Protein AF-0000000082332177 (afdb_homodimer)

Secondary structure (DSSP, 8-state):
-EEEEEE--S-HHHHHHHHHHH---TT-EEEEEEETT---HHHHHHHHHHHHHHHHHSTT-EEEEEEE-TTSHHHHHHHHHHHHHH--SEEEEEE----HHHHHHHHHHHHH-GGG-SEEEEE-TTT--EEEE-----SSPPPGGGHHHHHHHHHHGGG-BHHHHHHHHT--HHHHHHHHHHHHHTTSEEEEEETTEEEEEE-HHHHHHH-/-EEEEEE--S-HHHHHHHHHHH---TT-EEEEEEETT---HHHHHHHHHHHHHHHHHSTT-EEEEEEE--SSHHHHHHHHHHHHHH--SEEEEEE----HHHHHHHHHHHHH-GGG-SEEEEE-TTT--EEEE-----SSPPPGGGHHHHHHHHHHGGG-BHHHHHHHHT--HHHHHHHHHHHHHTTSEEEEEETTEEEEEE-HHHHHHH-

Nearest PDB structures (foldseek):
  6wxq-assembly1_B  TM=7.360E-01  e=1.906E-12  Saccharolobus solfataricus
  2wte-assembly1_B  TM=7.647E-01  e=2.504E-11  Saccharolobus solfataricus P2
  6wxq-assembly1_A  TM=7.634E-01  e=9.349E-11  Saccharolobus solfataricus
  6w11-assembly1_B  TM=7.644E-01  e=9.926E-11  Saccharolobus solfataricus P2
  6j05-assembly1_A  TM=6.779E-01  e=2.277E-03  Acidithiobacillus ferrooxidans

Radius of gyration: 22.83 Å; Cα contacts (8 Å, |Δi|>4): 833; chains: 2; bounding box: 57×63×54 Å

Organism: NCBI:txid2816475

Foldseek 3Di:
DEEEEEEDDLALCLVVVVCVVVDDEAPYEYEYEAEDPDPDPSRVVSLVVNVVVNCVRYPNYYYYYDYAHLPDLVRRLVSLLVVLVPTDDAYEYEHRDHDVSNSVSNLVSCLAPVVSHDWYWYQDPPPRDIDTDRHANQPDDQPPLLVLLLLLCVVCAQNDWLVSSCVVSVHDSVSSVVSVVRCVVSVQWDWDDDDPTIGIHGDPNSVVVND/DEEEEEEDDLALCLVVVVDVVVDDEAPYEYEYEAEDPDPDPSRVVSLVVNVVVNCVRYPNYYYYYDHAHLPDLVRRLVSLLVVLVPTDDAYEYEHRDHDVSNSVSNLVSCLAPVVSHDWYWYQDPPPRDIDTDRHANQPDDQPPLLVLLLLLCVVCAQNDWLVSSCVVSVHDSVSSVVSVVRCVVSVQWDWDDDDPTIGIHGDPNSVVVND

Sequence (422 aa):
MRTYISTIGYHSTRVMRPILNNGIDADDTVVLLRPLEDEKEQSKDAIQDVRQTVRELGPDTTVVTEAIDHDSFETAVLECVDVIEAANGQVILNFDGGPREVFLPFTVAAISRPNLIDQVFQFRDTDQKVRELSLPNLMDRVPEVADETLQAVGELDEEATLPSIAESTGKARSTVGRHLDKLEEANLVRTQKAKKTREVRLTLGGRLRLQMRTYISTIGYHSTRVMRPILNNGIDADDTVVLLRPLEDEKEQSKDAIQDVRQTVRELGPDTTVVTEAIDHDSFETAVLECVDVIEAANGQVILNFDGGPREVFLPFTVAAISRPNLIDQVFQFRDTDQKVRELSLPNLMDRVPEVADETLQAVGELDEEATLPSIAESTGKARSTVGRHLDKLEEANLVRTQKAKKTREVRLTLGGRLRLQ

Solvent-accessible surface area (backbone atoms only — not comparable to full-atom values): 21991 Å² total; per-residue (Å²): 95,39,21,38,42,27,32,44,36,64,50,36,62,42,52,45,49,60,42,65,77,72,55,74,46,62,59,18,35,38,36,37,42,35,59,56,84,69,78,52,63,53,40,52,50,16,51,50,48,42,46,53,53,46,50,72,68,14,66,72,40,42,74,45,78,43,70,33,50,52,89,38,64,64,54,20,20,50,50,38,36,50,52,60,70,69,52,51,72,49,26,33,40,32,50,24,44,34,51,55,63,49,42,52,26,42,52,53,25,45,39,68,42,46,91,68,49,73,46,35,35,33,42,31,67,86,78,68,44,75,42,81,53,83,79,40,40,42,62,65,79,70,59,73,87,33,46,63,56,52,50,42,39,62,73,43,36,93,64,18,24,54,67,53,40,16,65,74,70,71,45,54,57,69,58,47,50,53,36,49,52,53,35,36,73,48,42,24,33,46,73,44,84,47,91,94,40,46,38,42,41,72,29,65,22,27,50,57,66,73,101,95,38,22,40,40,28,30,45,35,63,50,35,64,42,51,44,49,60,40,65,76,72,55,72,47,61,60,18,34,38,36,38,43,34,59,56,86,70,79,52,63,56,41,52,50,15,50,51,48,42,48,51,52,47,50,72,68,14,69,73,40,44,73,45,76,44,70,33,51,54,90,39,65,64,55,21,20,53,51,38,36,50,53,59,70,68,52,51,70,49,25,33,40,33,49,23,46,33,50,53,60,48,42,52,26,42,51,53,25,46,39,69,42,46,90,69,49,74,46,36,34,33,41,32,67,86,76,69,46,76,43,80,56,83,81,40,41,41,63,65,79,70,60,72,87,33,46,64,57,54,51,42,41,63,74,43,36,92,63,19,25,52,69,54,40,16,64,73,70,70,47,54,58,68,57,48,49,53,35,49,52,53,36,36,74,48,43,25,33,46,74,44,84,48,91,95,41,47,36,42,40,72,30,65,21,28,52,56,67,75,100

InterPro domains:
  IPR001845 HTH ArsR-type DNA-binding domain [PF01022] (158-190)
  IPR010163 CRISPR-associated CARF protein Csa3 [TIGR01884] (3-202)
  IPR036388 Winged helix-like DNA-binding domain superfamily [G3DSA:1.10.10.10] (146-211)
  IPR036390 Winged helix DNA-binding domain superfamily [SSF46785] (157-210)
  IPR054588 Csa3, N-terminal [PF22662] (2-113)

pLDDT: mean 93.53, std 5.73, range [71.44, 98.75]

Structure (mmCIF, N/CA/C/O backbone):
data_AF-0000000082332177-model_v1
#
loop_
_entity.id
_entity.type
_entity.pdbx_description
1 polymer 'CRISPR locus-related DNA-binding protein'
#
loop_
_atom_site.group_PDB
_atom_site.id
_atom_site.type_symbol
_atom_site.label_atom_id
_atom_site.label_alt_id
_atom_site.label_comp_id
_atom_site.label_asym_id
_atom_site.label_entity_id
_atom_site.label_seq_id
_atom_site.pdbx_PDB_ins_code
_atom_site.Cartn_x
_atom_site.Cartn_y
_atom_site.Cartn_z
_atom_site.occupancy
_atom_site.B_iso_or_equiv
_atom_site.auth_seq_id
_atom_site.auth_comp_id
_atom_site.auth_asym_id
_atom_site.auth_atom_id
_atom_site.pdbx_PDB_model_num
ATOM 1 N N . MET A 1 1 ? -23.281 5.547 -13.281 1 91.56 1 MET A N 1
ATOM 2 C CA . MET A 1 1 ? -22.125 5 -13.969 1 91.56 1 MET A CA 1
ATOM 3 C C . MET A 1 1 ? -21.031 4.617 -12.969 1 91.56 1 MET A C 1
ATOM 5 O O . MET A 1 1 ? -20.781 5.352 -12.016 1 91.56 1 MET A O 1
ATOM 9 N N . ARG A 1 2 ? -20.578 3.383 -13.156 1 95.88 2 ARG A N 1
ATOM 10 C CA . ARG A 1 2 ? -19.5 2.871 -12.328 1 95.88 2 ARG A CA 1
ATOM 11 C C . ARG A 1 2 ? -18.266 2.547 -13.172 1 95.88 2 ARG A C 1
ATOM 13 O O . ARG A 1 2 ? -18.391 2.23 -14.352 1 95.88 2 ARG A O 1
ATOM 20 N N . THR A 1 3 ? -17.078 2.762 -12.539 1 98 3 THR A N 1
ATOM 21 C CA . THR A 1 3 ? -15.836 2.262 -13.109 1 98 3 THR A CA 1
ATOM 22 C C . THR A 1 3 ? -15.195 1.233 -12.188 1 98 3 THR A C 1
ATOM 24 O O . THR A 1 3 ? -14.797 1.561 -11.062 1 98 3 THR A O 1
ATOM 27 N N . TYR A 1 4 ? -15.195 -0.015 -12.656 1 97.88 4 TYR A N 1
ATOM 28 C CA . TYR A 1 4 ? -14.438 -1.066 -11.984 1 97.88 4 TYR A CA 1
ATOM 29 C C . TYR A 1 4 ? -13 -1.104 -12.477 1 97.88 4 TYR A C 1
ATOM 31 O O . TYR A 1 4 ? -12.75 -1.148 -13.68 1 97.88 4 TYR A O 1
ATOM 39 N N . ILE A 1 5 ? -12.055 -1.048 -11.641 1 98.75 5 ILE A N 1
ATOM 40 C CA . ILE A 1 5 ? -10.648 -1.259 -11.969 1 98.75 5 ILE A CA 1
ATOM 41 C C . ILE A 1 5 ? -10.148 -2.529 -11.281 1 98.75 5 ILE A C 1
ATOM 43 O O . ILE A 1 5 ? -10.141 -2.617 -10.055 1 98.75 5 ILE A O 1
ATOM 47 N N . SER A 1 6 ? -9.727 -3.51 -12.07 1 98.38 6 SER A N 1
ATOM 48 C CA . SER A 1 6 ? -9.43 -4.84 -11.547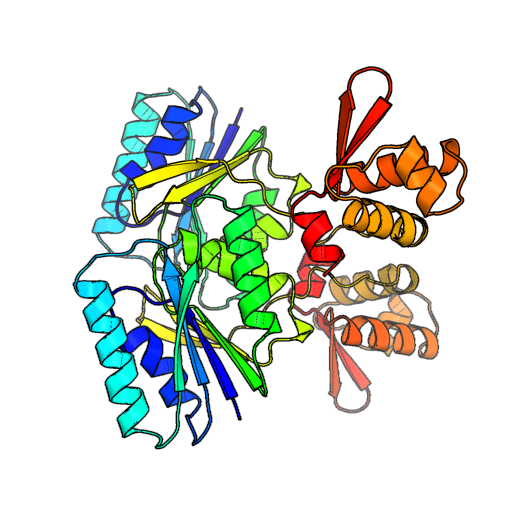 1 98.38 6 SER A CA 1
ATOM 49 C C . SER A 1 6 ? -8.07 -5.336 -12.023 1 98.38 6 SER A C 1
ATOM 51 O O . SER A 1 6 ? -7.711 -5.152 -13.195 1 98.38 6 SER A O 1
ATOM 53 N N . THR A 1 7 ? -7.301 -5.852 -11.086 1 97.69 7 THR A N 1
ATOM 54 C CA . THR A 1 7 ? -6.195 -6.688 -11.539 1 97.69 7 THR A CA 1
ATOM 55 C C . THR A 1 7 ? -6.715 -8.016 -12.086 1 97.69 7 THR A C 1
ATOM 57 O O . THR A 1 7 ? -7.789 -8.477 -11.703 1 97.69 7 THR A O 1
ATOM 60 N N . ILE A 1 8 ? -5.941 -8.602 -13.016 1 96.44 8 ILE A N 1
ATOM 61 C CA . ILE A 1 8 ? -6.418 -9.844 -13.609 1 96.44 8 ILE A CA 1
ATOM 62 C C . ILE A 1 8 ? -5.227 -10.75 -13.93 1 96.44 8 ILE A C 1
ATOM 64 O O . ILE A 1 8 ? -4.18 -10.273 -14.375 1 96.44 8 ILE A O 1
ATOM 68 N N . GLY A 1 9 ? -5.406 -11.984 -13.609 1 94.31 9 GLY A N 1
ATOM 69 C CA . GLY A 1 9 ? -4.48 -13.031 -14 1 94.31 9 GLY A CA 1
ATOM 70 C C . GLY A 1 9 ? -5.07 -13.992 -15.016 1 94.31 9 GLY A C 1
ATOM 71 O O . GLY A 1 9 ? -5.543 -13.57 -16.078 1 94.31 9 GLY A O 1
ATOM 72 N N . TYR A 1 10 ? -5.203 -15.227 -14.633 1 94.81 10 TYR A N 1
ATOM 73 C CA . TYR A 1 10 ? -5.57 -16.266 -15.594 1 94.81 10 TYR A CA 1
ATOM 74 C C . TYR A 1 10 ? -7.02 -16.688 -15.406 1 94.81 10 TYR A C 1
ATOM 76 O O . TYR A 1 10 ? -7.527 -17.531 -16.156 1 94.81 10 TYR A O 1
ATOM 84 N N . HIS A 1 11 ? -7.668 -16.125 -14.461 1 94.5 11 HIS A N 1
ATOM 85 C CA . HIS A 1 11 ? -9.023 -16.578 -14.133 1 94.5 11 HIS A CA 1
ATOM 86 C C . HIS A 1 11 ? -10.008 -15.414 -14.203 1 94.5 11 HIS A C 1
ATOM 88 O O . HIS A 1 11 ? -10.008 -14.539 -13.336 1 94.5 11 HIS A O 1
ATOM 94 N N . SER A 1 12 ? -10.891 -15.531 -15.141 1 96.44 12 SER A N 1
ATOM 95 C CA . SER A 1 12 ? -11.883 -14.477 -15.336 1 96.44 12 SER A CA 1
ATOM 96 C C . SER A 1 12 ? -12.859 -14.422 -14.164 1 96.44 12 SER A C 1
ATOM 98 O O . SER A 1 12 ? -13.406 -13.359 -13.859 1 96.44 12 SER A O 1
ATOM 100 N N . THR A 1 13 ? -13.078 -15.555 -13.508 1 95.56 13 THR A N 1
ATOM 101 C CA . THR A 1 13 ? -14.039 -15.641 -12.406 1 95.56 13 THR A CA 1
ATOM 102 C C . THR A 1 13 ? -13.656 -14.68 -11.281 1 95.56 13 THR A C 1
ATOM 104 O O . THR A 1 13 ? -14.531 -14.117 -10.625 1 95.56 13 THR A O 1
ATOM 107 N N . ARG A 1 14 ? -12.398 -14.477 -11.086 1 96.25 14 ARG A N 1
ATOM 108 C CA . ARG A 1 14 ? -11.922 -13.594 -10.016 1 96.25 14 ARG A CA 1
ATOM 109 C C . ARG A 1 14 ? -12.328 -12.148 -10.281 1 96.25 14 ARG A C 1
ATOM 111 O O . ARG A 1 14 ? -12.602 -11.398 -9.344 1 96.25 14 ARG A O 1
ATOM 118 N N . VAL A 1 15 ? -12.375 -11.781 -11.508 1 96.56 15 VAL A N 1
ATOM 119 C CA . VAL A 1 15 ? -12.766 -10.43 -11.898 1 96.56 15 VAL A CA 1
ATOM 120 C C . VAL A 1 15 ? -14.289 -10.305 -11.867 1 96.56 15 VAL A C 1
ATOM 122 O O . VAL A 1 15 ? -14.828 -9.305 -11.391 1 96.56 15 VAL A O 1
ATOM 125 N N . MET A 1 16 ? -14.977 -11.359 -12.242 1 96.31 16 MET A N 1
ATOM 126 C CA . MET A 1 16 ? -16.422 -11.273 -12.469 1 96.31 16 MET A CA 1
ATOM 127 C C . MET A 1 16 ? -17.188 -11.367 -11.148 1 96.31 16 MET A C 1
ATOM 129 O O . MET A 1 16 ? -18.234 -10.742 -10.992 1 96.31 16 MET A O 1
ATOM 133 N N . ARG A 1 17 ? -16.703 -12.047 -10.242 1 96 17 ARG A N 1
ATOM 134 C CA . ARG A 1 17 ? -17.453 -12.289 -9.016 1 96 17 ARG A CA 1
ATOM 135 C C . ARG A 1 17 ? -17.703 -10.984 -8.266 1 96 17 ARG A C 1
ATOM 137 O O . ARG A 1 17 ? -18.859 -10.672 -7.938 1 96 17 ARG A O 1
ATOM 144 N N . PRO A 1 18 ? -16.672 -10.164 -8.023 1 94.19 18 PRO A N 1
ATOM 145 C CA . PRO A 1 18 ? -16.969 -8.898 -7.355 1 94.19 18 PRO A CA 1
ATOM 146 C C . PRO A 1 18 ? -17.891 -8.008 -8.172 1 94.19 18 PRO A C 1
ATOM 148 O O . PRO A 1 18 ? -18.719 -7.277 -7.605 1 94.19 18 PRO A O 1
ATOM 151 N N . ILE A 1 19 ? -17.781 -8.031 -9.469 1 94.25 19 ILE A N 1
ATOM 152 C CA . ILE A 1 19 ? -18.625 -7.211 -10.344 1 94.25 19 ILE A CA 1
ATOM 153 C C . ILE A 1 19 ? -20.078 -7.676 -10.25 1 94.25 19 ILE A C 1
ATOM 155 O O . ILE A 1 19 ? -20.984 -6.859 -10.117 1 94.25 19 ILE A O 1
ATOM 159 N N . LEU A 1 20 ? -20.281 -8.969 -10.266 1 93.56 20 LEU A N 1
ATOM 160 C CA . LEU A 1 20 ? -21.625 -9.531 -10.195 1 93.56 20 LEU A CA 1
ATOM 161 C C . LEU A 1 20 ? -22.234 -9.305 -8.82 1 93.56 20 LEU A C 1
ATOM 163 O O . LEU A 1 20 ? -23.438 -9.031 -8.711 1 93.56 20 LEU A O 1
ATOM 167 N N . ASN A 1 21 ? -21.438 -9.391 -7.773 1 92.56 21 ASN A N 1
ATOM 168 C CA . ASN A 1 21 ? -21.906 -9.164 -6.41 1 92.56 21 ASN A CA 1
ATOM 169 C C . ASN A 1 21 ? -22.359 -7.723 -6.211 1 92.56 21 ASN A C 1
ATOM 171 O O . ASN A 1 21 ? -23.297 -7.461 -5.457 1 92.56 21 ASN A O 1
ATOM 175 N N . ASN A 1 22 ? -21.656 -6.77 -6.93 1 91.12 22 ASN A N 1
ATOM 176 C CA . ASN A 1 22 ? -21.906 -5.352 -6.711 1 91.12 22 ASN A CA 1
ATOM 177 C C . ASN A 1 22 ? -22.844 -4.777 -7.766 1 91.12 22 ASN A C 1
ATOM 179 O O . ASN A 1 22 ? -23.406 -3.693 -7.582 1 91.12 22 ASN A O 1
ATOM 183 N N . GLY A 1 23 ? -22.969 -5.449 -8.859 1 91 23 GLY A N 1
ATOM 184 C CA . GLY A 1 23 ? -23.859 -5.051 -9.938 1 91 23 GLY A CA 1
ATOM 185 C C . GLY A 1 23 ? -23.141 -4.344 -11.078 1 91 23 GLY A C 1
ATOM 186 O O . GLY A 1 23 ? -22.141 -3.67 -10.859 1 91 23 GLY A O 1
ATOM 187 N N . ILE A 1 24 ? -23.672 -4.531 -12.281 1 91.44 24 ILE A N 1
ATOM 188 C CA . ILE A 1 24 ? -23.125 -3.875 -13.469 1 91.44 24 ILE A CA 1
ATOM 189 C C . ILE A 1 24 ? -24.266 -3.357 -14.344 1 91.44 24 ILE A C 1
ATOM 191 O O . ILE A 1 24 ? -25.281 -4.043 -14.523 1 91.44 24 ILE A O 1
ATOM 195 N N . ASP A 1 25 ? -24.203 -2.145 -14.656 1 88.88 25 ASP A N 1
ATOM 196 C CA . ASP A 1 25 ? -25.234 -1.511 -15.469 1 88.88 25 ASP A CA 1
ATOM 197 C C . ASP A 1 25 ? -24.688 -1.079 -16.828 1 88.88 25 ASP A C 1
ATOM 199 O O . ASP A 1 25 ? -23.469 -1.17 -17.062 1 88.88 25 ASP A O 1
ATOM 203 N N . ALA A 1 26 ? -25.766 -0.558 -17.5 1 86.81 26 ALA A N 1
ATOM 204 C CA . ALA A 1 26 ? -25.375 0.011 -18.781 1 86.81 26 ALA A CA 1
ATOM 205 C C . ALA A 1 26 ? -24.453 1.207 -18.609 1 86.81 26 ALA A C 1
ATOM 207 O O . ALA A 1 26 ? -24.578 1.96 -17.641 1 86.81 26 ALA A O 1
ATOM 208 N N . ASP A 1 27 ? -23.375 1.347 -19.344 1 89.25 27 ASP A N 1
ATOM 209 C CA . ASP A 1 27 ? -22.469 2.494 -19.422 1 89.25 27 ASP A CA 1
ATOM 210 C C . ASP A 1 27 ? -21.328 2.357 -18.422 1 89.25 27 ASP A C 1
ATOM 212 O O . ASP A 1 27 ? -20.453 3.227 -18.359 1 89.25 27 ASP A O 1
ATOM 216 N N . ASP A 1 28 ? -21.453 1.274 -17.516 1 94.81 28 ASP A N 1
ATOM 217 C CA . ASP A 1 28 ? -20.312 1.038 -16.625 1 94.81 28 ASP A CA 1
ATOM 218 C C . ASP A 1 28 ? -19.062 0.69 -17.438 1 94.81 28 ASP A C 1
ATOM 220 O O . ASP A 1 28 ? -19.141 0.281 -18.594 1 94.81 28 ASP A O 1
ATOM 224 N N . THR A 1 29 ? -17.969 0.951 -16.859 1 96.81 29 THR A N 1
ATOM 225 C CA . THR A 1 29 ? -16.672 0.638 -17.469 1 96.81 29 THR A CA 1
ATOM 226 C C . THR A 1 29 ? -15.883 -0.318 -16.578 1 96.81 29 THR A C 1
ATOM 228 O O . THR A 1 29 ? -15.844 -0.156 -15.359 1 96.81 29 THR A O 1
ATOM 231 N N . VAL A 1 30 ? -15.352 -1.341 -17.219 1 97.12 30 VAL A N 1
ATOM 232 C CA . VAL A 1 30 ? -14.43 -2.252 -16.547 1 97.12 30 VAL A CA 1
ATOM 233 C C . VAL A 1 30 ? -13.023 -2.064 -17.125 1 97.12 30 VAL A C 1
ATOM 235 O O . VAL A 1 30 ? -12.797 -2.24 -18.312 1 97.12 30 VAL A O 1
ATOM 238 N N . VAL A 1 31 ? -12.117 -1.669 -16.234 1 98.44 31 VAL A N 1
ATOM 239 C CA . VAL A 1 31 ? -10.711 -1.501 -16.609 1 98.44 31 VAL A CA 1
ATOM 240 C C . VAL A 1 31 ? -9.891 -2.658 -16.047 1 98.44 31 VAL A C 1
ATOM 242 O O . VAL A 1 31 ? -9.844 -2.863 -14.836 1 98.44 31 VAL A O 1
ATOM 245 N N . LEU A 1 32 ? -9.273 -3.416 -16.938 1 98.12 32 LEU A N 1
ATOM 246 C CA . LEU A 1 32 ? -8.43 -4.543 -16.547 1 98.12 32 LEU A CA 1
ATOM 247 C C . LEU A 1 32 ? -6.957 -4.164 -16.609 1 98.12 32 LEU A C 1
ATOM 249 O O . LEU A 1 32 ? -6.461 -3.773 -17.672 1 98.12 32 LEU A O 1
ATOM 253 N N . LEU A 1 33 ? -6.277 -4.293 -15.445 1 98.19 33 LEU A N 1
ATOM 254 C CA . LEU A 1 33 ? -4.852 -3.992 -15.383 1 98.19 33 LEU A CA 1
ATOM 255 C C . LEU A 1 33 ? -4.023 -5.23 -15.711 1 98.19 33 LEU A C 1
ATOM 257 O O . LEU A 1 33 ? -4.148 -6.258 -15.039 1 98.19 33 LEU A O 1
ATOM 261 N N . ARG A 1 34 ? -3.137 -5.062 -16.672 1 94.31 34 ARG A N 1
ATOM 262 C CA . ARG A 1 34 ? -2.273 -6.16 -17.094 1 94.31 34 ARG A CA 1
ATOM 263 C C . ARG A 1 34 ? -0.817 -5.715 -17.172 1 94.31 34 ARG A C 1
ATOM 265 O O . ARG A 1 34 ? -0.533 -4.523 -17.312 1 94.31 34 ARG A O 1
ATOM 272 N N . PRO A 1 35 ? 0.11 -6.742 -16.891 1 93.38 35 PRO A N 1
ATOM 273 C CA . PRO A 1 35 ? 1.504 -6.359 -17.125 1 93.38 35 PRO A CA 1
ATOM 274 C C . PRO A 1 35 ? 1.79 -6.043 -18.594 1 93.38 35 PRO A C 1
ATOM 276 O O . PRO A 1 35 ? 1.108 -6.559 -19.484 1 93.38 35 PRO A O 1
ATOM 279 N N . LEU A 1 36 ? 2.891 -5.273 -18.625 1 88 36 LEU A N 1
ATOM 280 C CA . LEU A 1 36 ? 3.35 -4.984 -19.984 1 88 36 LEU A CA 1
ATOM 281 C C . LEU A 1 36 ? 3.906 -6.238 -20.641 1 88 36 LEU A C 1
ATOM 283 O O . LEU A 1 36 ? 4.629 -7.016 -20.016 1 88 36 LEU A O 1
ATOM 287 N N . GLU A 1 37 ? 3.506 -6.609 -21.766 1 79.19 37 GLU A N 1
ATOM 288 C CA . GLU A 1 37 ? 4.023 -7.684 -22.609 1 79.19 37 GLU A CA 1
ATOM 289 C C . GLU A 1 37 ? 3.561 -9.047 -22.109 1 79.19 37 GLU A C 1
ATOM 291 O O . GLU A 1 37 ? 4.336 -10.008 -22.094 1 79.19 37 GLU A O 1
ATOM 296 N N . ASP A 1 38 ? 2.496 -9.125 -21.578 1 77.19 38 ASP A N 1
ATOM 297 C CA . ASP A 1 38 ? 1.938 -10.43 -21.234 1 77.19 38 ASP A CA 1
ATOM 298 C C . ASP A 1 38 ? 1.384 -11.125 -22.469 1 77.19 38 ASP A C 1
ATOM 300 O O . ASP A 1 38 ? 0.334 -10.742 -23 1 77.19 38 ASP A O 1
ATOM 304 N N . GLU A 1 39 ? 2.053 -12.203 -22.859 1 78.69 39 GLU A N 1
ATOM 305 C CA . GLU A 1 39 ? 1.659 -12.891 -24.078 1 78.69 39 GLU A CA 1
ATOM 306 C C . GLU A 1 39 ? 1.11 -14.281 -23.766 1 78.69 39 GLU A C 1
ATOM 308 O O . GLU A 1 39 ? 0.87 -15.078 -24.688 1 78.69 39 GLU A O 1
ATOM 313 N N . LYS A 1 40 ? 0.916 -14.492 -22.516 1 89.94 40 LYS A N 1
ATOM 314 C CA . LYS A 1 40 ? 0.405 -15.812 -22.188 1 89.94 40 LYS A CA 1
ATOM 315 C C . LYS A 1 40 ? -1.029 -15.992 -22.672 1 89.94 40 LYS A C 1
ATOM 317 O O . LYS A 1 40 ? -1.864 -15.102 -22.5 1 89.94 40 LYS A O 1
ATOM 322 N N . GLU A 1 41 ? -1.251 -17.125 -23.234 1 92.31 41 GLU A N 1
ATOM 323 C CA . GLU A 1 41 ? -2.57 -17.438 -23.781 1 92.31 41 GLU A CA 1
ATOM 324 C C . GLU A 1 41 ? -3.631 -17.438 -22.688 1 92.31 41 GLU A C 1
ATOM 326 O O . GLU A 1 41 ? -4.75 -16.969 -22.891 1 92.31 41 GLU A O 1
ATOM 331 N N . GLN A 1 42 ? -3.254 -17.953 -21.578 1 92.88 42 GLN A N 1
ATOM 332 C CA . GLN A 1 42 ? -4.191 -18.016 -20.469 1 92.88 42 GLN A CA 1
ATOM 333 C C . GLN A 1 42 ? -4.684 -16.625 -20.078 1 92.88 42 GLN A C 1
ATOM 335 O O . GLN A 1 42 ? -5.855 -16.438 -19.734 1 92.88 42 GLN A O 1
ATOM 340 N N . SER A 1 43 ? -3.84 -15.672 -20.109 1 92.69 43 SER A N 1
ATOM 341 C CA . SER A 1 43 ? -4.195 -14.289 -19.781 1 92.69 43 SER A CA 1
ATOM 342 C C . SER A 1 43 ? -5.156 -13.711 -20.797 1 92.69 43 SER A C 1
ATOM 344 O O . SER A 1 43 ? -6.145 -13.062 -20.438 1 92.69 43 SER A O 1
ATOM 346 N N . LYS A 1 44 ? -4.871 -13.992 -22.031 1 94 44 LYS A N 1
ATOM 347 C CA . LYS A 1 44 ? -5.727 -13.5 -23.109 1 94 44 LYS A CA 1
ATOM 348 C C . LYS A 1 44 ? -7.121 -14.117 -23.031 1 94 44 LYS A C 1
ATOM 350 O O . LYS A 1 44 ? -8.125 -13.43 -23.234 1 94 44 LYS A O 1
ATOM 355 N N . ASP A 1 45 ? -7.082 -15.352 -22.75 1 96.75 45 ASP A N 1
ATOM 356 C CA . ASP A 1 45 ? -8.352 -16.062 -22.625 1 96.75 45 ASP A CA 1
ATOM 357 C C . ASP A 1 45 ? -9.195 -15.469 -21.5 1 96.75 45 ASP A C 1
ATOM 359 O O . ASP A 1 45 ? -10.406 -15.289 -21.656 1 96.75 45 ASP A O 1
ATOM 363 N N . ALA A 1 46 ? -8.555 -15.203 -20.406 1 96.56 46 ALA A N 1
ATOM 364 C CA . ALA A 1 46 ? -9.266 -14.641 -19.25 1 96.56 46 ALA A CA 1
ATOM 365 C C . ALA A 1 46 ? -9.875 -13.289 -19.594 1 96.56 46 ALA A C 1
ATOM 367 O O . ALA A 1 46 ? -11.031 -13.008 -19.25 1 96.56 46 ALA A O 1
ATOM 368 N N . ILE A 1 47 ? -9.156 -12.469 -20.312 1 96.5 47 ILE A N 1
ATOM 369 C CA . ILE A 1 47 ? -9.633 -11.148 -20.703 1 96.5 47 ILE A CA 1
ATOM 370 C C . ILE A 1 47 ? -10.82 -11.281 -21.641 1 96.5 47 ILE A C 1
ATOM 372 O O . ILE A 1 47 ? -11.82 -10.578 -21.5 1 96.5 47 ILE A O 1
ATOM 376 N N . GLN A 1 48 ? -10.656 -12.18 -22.562 1 96.81 48 GLN A N 1
ATOM 377 C CA . GLN A 1 48 ? -11.727 -12.406 -23.531 1 96.81 48 GLN A CA 1
ATOM 378 C C . GLN A 1 48 ? -12.992 -12.898 -22.828 1 96.81 48 GLN A C 1
ATOM 380 O O . GLN A 1 48 ? -14.102 -12.484 -23.172 1 96.81 48 GLN A O 1
ATOM 385 N N . ASP A 1 49 ? -12.758 -13.727 -21.891 1 97.38 49 ASP A N 1
ATOM 386 C CA . ASP A 1 49 ? -13.891 -14.234 -21.109 1 97.38 49 ASP A CA 1
ATOM 387 C C . ASP A 1 49 ? -14.602 -13.102 -20.375 1 97.38 49 ASP A C 1
ATOM 389 O O . ASP A 1 49 ? -15.828 -13.047 -20.344 1 97.38 49 ASP A O 1
ATOM 393 N N . VAL A 1 50 ? -13.859 -12.188 -19.766 1 97.06 50 VAL A N 1
ATOM 394 C CA . VAL A 1 50 ? -14.445 -11.039 -19.062 1 97.06 50 VAL A CA 1
ATOM 395 C C . VAL A 1 50 ? -15.219 -10.18 -20.062 1 97.06 50 VAL A C 1
ATOM 397 O O . VAL A 1 50 ? -16.359 -9.805 -19.797 1 97.06 50 VAL A O 1
ATOM 400 N N . ARG A 1 51 ? -14.594 -9.906 -21.188 1 95.88 51 ARG A N 1
ATOM 401 C CA . ARG A 1 51 ? -15.227 -9.07 -22.219 1 95.88 51 ARG A CA 1
ATOM 402 C C . ARG A 1 51 ? -16.562 -9.664 -22.656 1 95.88 51 ARG A C 1
ATOM 404 O O . ARG A 1 51 ? -17.562 -8.953 -22.734 1 95.88 51 ARG A O 1
ATOM 411 N N . GLN A 1 52 ? -16.547 -10.922 -22.906 1 95 52 GLN A N 1
ATOM 412 C CA . GLN A 1 52 ? -17.75 -11.602 -23.375 1 95 52 GLN A CA 1
ATOM 413 C C . GLN A 1 52 ? -18.844 -11.586 -22.312 1 95 52 GLN A C 1
ATOM 415 O O . GLN A 1 52 ? -20 -11.289 -22.609 1 95 52 GLN A O 1
ATOM 420 N N . THR A 1 53 ? -18.469 -11.914 -21.094 1 94.75 53 THR A N 1
ATOM 421 C CA . THR A 1 53 ? -19.438 -11.984 -20 1 94.75 53 THR A CA 1
ATOM 422 C C . THR A 1 53 ? -20.047 -10.609 -19.734 1 94.75 53 THR A C 1
ATOM 424 O O . THR A 1 53 ? -21.25 -10.477 -19.562 1 94.75 53 THR A O 1
ATOM 427 N N . VAL A 1 54 ? -19.203 -9.547 -19.719 1 93.44 54 VAL A N 1
ATOM 428 C CA . VAL A 1 54 ? -19.656 -8.188 -19.438 1 93.44 54 VAL A CA 1
ATOM 429 C C . VAL A 1 54 ? -20.594 -7.723 -20.547 1 93.44 54 VAL A C 1
ATOM 431 O O . VAL A 1 54 ? -21.609 -7.078 -20.281 1 93.44 54 VAL A O 1
ATOM 434 N N . ARG A 1 55 ? -20.312 -8.078 -21.734 1 86.69 55 ARG A N 1
ATOM 435 C CA . ARG A 1 55 ? -21.156 -7.707 -22.875 1 86.69 55 ARG A CA 1
ATOM 436 C C . ARG A 1 55 ? -22.531 -8.359 -22.766 1 86.69 55 ARG A C 1
ATOM 438 O O . ARG A 1 55 ? -23.531 -7.754 -23.141 1 86.69 55 ARG A O 1
ATOM 445 N N . GLU A 1 56 ? -22.547 -9.516 -22.266 1 88.62 56 GLU A N 1
ATOM 446 C CA . GLU A 1 56 ? -23.812 -10.25 -22.125 1 88.62 56 GLU A CA 1
ATOM 447 C C . GLU A 1 56 ? -24.656 -9.672 -21 1 88.62 56 GLU A C 1
ATOM 449 O O . GLU A 1 56 ? -25.891 -9.727 -21.047 1 88.62 56 GLU A O 1
ATOM 454 N N . LEU A 1 57 ? -24.047 -9.172 -19.969 1 86 57 LEU A N 1
ATOM 455 C CA . LEU A 1 57 ? -24.75 -8.695 -18.797 1 86 57 LEU A CA 1
ATOM 456 C C . LEU A 1 57 ? -25.25 -7.273 -19 1 86 57 LEU A C 1
ATOM 458 O O . LEU A 1 57 ? -26.266 -6.871 -18.406 1 86 57 LEU A O 1
ATOM 462 N N . GLY A 1 58 ? -24.578 -6.449 -19.531 1 74.94 58 GLY A N 1
ATOM 463 C CA . GLY A 1 58 ? -24.984 -5.07 -19.719 1 74.94 58 GLY A CA 1
ATOM 464 C C . GLY A 1 58 ? -24.641 -4.535 -21.109 1 74.94 58 GLY A C 1
ATOM 465 O O . GLY A 1 58 ? -23.469 -4.34 -21.422 1 74.94 58 GLY A O 1
ATOM 466 N N . PRO A 1 59 ? -25.75 -4.34 -21.922 1 75.5 59 PRO A N 1
ATOM 467 C CA . PRO A 1 59 ? -25.469 -3.729 -23.219 1 75.5 59 PRO A CA 1
ATOM 468 C C . PRO A 1 59 ? -24.797 -2.357 -23.094 1 75.5 59 PRO A C 1
ATOM 470 O O . PRO A 1 59 ? -25 -1.665 -22.094 1 75.5 59 PRO A O 1
ATOM 473 N N . ASP A 1 60 ? -23.703 -1.978 -23.75 1 87.25 60 ASP A N 1
ATOM 474 C CA . ASP A 1 60 ? -23.031 -0.69 -23.828 1 87.25 60 ASP A CA 1
ATOM 475 C C . ASP A 1 60 ? -21.969 -0.553 -22.734 1 87.25 60 ASP A C 1
ATOM 477 O O . ASP A 1 60 ? -21.531 0.557 -22.422 1 87.25 60 ASP A O 1
ATOM 481 N N . THR A 1 61 ? -21.812 -1.675 -21.969 1 91.19 61 THR A N 1
ATOM 482 C CA . THR A 1 61 ? -20.672 -1.688 -21.047 1 91.19 61 THR A CA 1
ATOM 483 C C . THR A 1 61 ? -19.359 -1.691 -21.828 1 91.19 61 THR A C 1
ATOM 485 O O . THR A 1 61 ? -19.297 -2.158 -22.969 1 91.19 61 THR A O 1
ATOM 488 N N . THR A 1 62 ? -18.406 -1.051 -21.25 1 94.25 62 THR A N 1
ATOM 489 C CA . THR A 1 62 ? -17.094 -0.992 -21.891 1 94.25 62 THR A CA 1
ATOM 490 C C . THR A 1 62 ? -16.062 -1.755 -21.078 1 94.25 62 THR A C 1
ATOM 492 O O . THR A 1 62 ? -16.047 -1.667 -19.844 1 94.25 62 THR A O 1
ATOM 495 N N . VAL A 1 63 ? -15.305 -2.59 -21.766 1 96.5 63 VAL A N 1
ATOM 496 C CA . VAL A 1 63 ? -14.156 -3.242 -21.156 1 96.5 63 VAL A CA 1
ATOM 497 C C . VAL A 1 63 ? -12.867 -2.75 -21.797 1 96.5 63 VAL A C 1
ATOM 499 O O . VAL A 1 63 ? -12.695 -2.855 -23.016 1 96.5 63 VAL A O 1
ATOM 502 N N . VAL A 1 64 ? -12.031 -2.207 -20.984 1 97 64 VAL A N 1
ATOM 503 C CA . VAL A 1 64 ? -10.75 -1.71 -21.484 1 97 64 VAL A CA 1
ATOM 504 C C . VAL A 1 64 ? -9.609 -2.414 -20.75 1 97 64 VAL A C 1
ATOM 506 O O . VAL A 1 64 ? -9.75 -2.789 -19.578 1 97 64 VAL A O 1
ATOM 509 N N . THR A 1 65 ? -8.555 -2.604 -21.484 1 96.81 65 THR A N 1
ATOM 510 C CA . THR A 1 65 ? -7.344 -3.137 -20.859 1 96.81 65 THR A CA 1
ATOM 511 C C . THR A 1 65 ? -6.266 -2.061 -20.766 1 96.81 65 THR A C 1
ATOM 513 O O . THR A 1 65 ? -6.113 -1.241 -21.672 1 96.81 65 THR A O 1
ATOM 516 N N . GLU A 1 66 ? -5.637 -1.994 -19.656 1 97.44 66 GLU A N 1
ATOM 517 C CA . GLU A 1 66 ? -4.5 -1.106 -19.438 1 97.44 66 GLU A CA 1
ATOM 518 C C . GLU A 1 66 ? -3.225 -1.9 -19.172 1 97.44 66 GLU A C 1
ATOM 520 O O . GLU A 1 66 ? -3.154 -2.668 -18.203 1 97.44 66 GLU A O 1
ATOM 525 N N . ALA A 1 67 ? -2.285 -1.723 -20.078 1 95.81 67 ALA A N 1
ATOM 526 C CA . ALA A 1 67 ? -0.981 -2.352 -19.891 1 95.81 67 ALA A CA 1
ATOM 527 C C . ALA A 1 67 ? -0.092 -1.508 -18.969 1 95.81 67 ALA A C 1
ATOM 529 O O . ALA A 1 67 ? 0.207 -0.353 -19.297 1 95.81 67 ALA A O 1
ATOM 530 N N . ILE A 1 68 ? 0.299 -2.098 -17.875 1 96.75 68 ILE A N 1
ATOM 531 C CA . ILE A 1 68 ? 1.113 -1.399 -16.891 1 96.75 68 ILE A CA 1
ATOM 532 C C . ILE A 1 68 ? 2.59 -1.708 -17.125 1 96.75 68 ILE A C 1
ATOM 534 O O . ILE A 1 68 ? 2.984 -2.875 -17.188 1 96.75 68 ILE A O 1
ATOM 538 N N . ASP A 1 69 ? 3.387 -0.697 -17.297 1 93.88 69 ASP A N 1
ATOM 539 C CA . ASP A 1 69 ? 4.832 -0.861 -17.406 1 93.88 69 ASP A CA 1
ATOM 540 C C . ASP A 1 69 ? 5.457 -1.161 -16.047 1 93.88 69 ASP A C 1
ATOM 542 O O . ASP A 1 69 ? 5.688 -0.249 -15.25 1 93.88 69 ASP A O 1
ATOM 546 N N . HIS A 1 70 ? 5.797 -2.424 -15.875 1 84.5 70 HIS A N 1
ATOM 547 C CA . HIS A 1 70 ? 6.25 -2.863 -14.555 1 84.5 70 HIS A CA 1
ATOM 548 C C . HIS A 1 70 ? 7.766 -3 -14.516 1 84.5 70 HIS A C 1
ATOM 550 O O . HIS A 1 70 ? 8.312 -3.611 -13.594 1 84.5 70 HIS A O 1
ATOM 556 N N . ASP A 1 71 ? 8.422 -2.486 -15.516 1 87.81 71 ASP A N 1
ATOM 557 C CA . ASP A 1 71 ? 9.883 -2.533 -15.469 1 87.81 71 ASP A CA 1
ATOM 558 C C . ASP A 1 71 ? 10.422 -1.643 -14.352 1 87.81 71 ASP A C 1
ATOM 560 O O . ASP A 1 71 ? 11.445 -1.96 -13.742 1 87.81 71 ASP A O 1
ATOM 564 N N . SER A 1 72 ? 9.703 -0.569 -14.164 1 92.56 72 SER A N 1
ATOM 565 C CA . SER A 1 72 ? 9.969 0.306 -13.023 1 92.56 72 SER A CA 1
ATOM 566 C C . SER A 1 72 ? 8.789 0.338 -12.07 1 92.56 72 SER A C 1
ATOM 568 O O . SER A 1 72 ? 7.648 0.57 -12.484 1 92.56 72 SER A O 1
ATOM 570 N N . PHE A 1 73 ? 9.164 0.066 -10.844 1 96.56 73 PHE A N 1
ATOM 571 C CA . PHE A 1 73 ? 8.133 0.128 -9.812 1 96.56 73 PHE A CA 1
ATOM 572 C C . PHE A 1 73 ? 7.477 1.504 -9.789 1 96.56 73 PHE A C 1
ATOM 574 O O . PHE A 1 73 ? 6.25 1.611 -9.727 1 96.56 73 PHE A O 1
ATOM 581 N N . GLU A 1 74 ? 8.258 2.537 -9.867 1 96.25 74 GLU A N 1
ATOM 582 C CA . GLU A 1 74 ? 7.75 3.906 -9.844 1 96.25 74 GLU A CA 1
ATOM 583 C C . GLU A 1 74 ? 6.809 4.164 -11.023 1 96.25 74 GLU A C 1
ATOM 585 O O . GLU A 1 74 ? 5.719 4.711 -10.836 1 96.25 74 GLU A O 1
ATOM 590 N N . THR A 1 75 ? 7.258 3.723 -12.18 1 96.5 75 THR A N 1
ATOM 591 C CA . THR A 1 75 ? 6.434 3.908 -13.375 1 96.5 75 THR A CA 1
ATOM 592 C C . THR A 1 75 ? 5.113 3.15 -13.234 1 96.5 75 THR A C 1
ATOM 594 O O . THR A 1 75 ? 4.051 3.68 -13.57 1 96.5 75 THR A O 1
ATOM 597 N N . ALA A 1 76 ? 5.188 1.986 -12.758 1 97.56 76 ALA A N 1
ATOM 598 C CA . ALA A 1 76 ? 3.992 1.168 -12.586 1 97.56 76 ALA A CA 1
ATOM 599 C C . ALA A 1 76 ? 3.002 1.835 -11.633 1 97.56 76 ALA A C 1
ATOM 601 O O . ALA A 1 76 ? 1.8 1.876 -11.906 1 97.56 76 ALA A O 1
ATOM 602 N N . VAL A 1 77 ? 3.475 2.389 -10.508 1 98.12 77 VAL A N 1
ATOM 603 C CA . VAL A 1 77 ? 2.611 3.059 -9.539 1 98.12 77 VAL A CA 1
ATOM 604 C C . VAL A 1 77 ? 1.932 4.258 -10.195 1 98.12 77 VAL A C 1
ATOM 606 O O . VAL A 1 77 ? 0.715 4.426 -10.086 1 98.12 77 VAL A O 1
ATOM 609 N N . LEU A 1 78 ? 2.701 5.016 -10.875 1 97.19 78 LEU A N 1
ATOM 610 C CA . LEU A 1 78 ? 2.172 6.242 -11.461 1 97.19 78 LEU A CA 1
ATOM 611 C C . LEU A 1 78 ? 1.158 5.93 -12.555 1 97.19 78 LEU A C 1
ATOM 613 O O . LEU A 1 78 ? 0.165 6.645 -12.711 1 97.19 78 LEU A O 1
ATOM 617 N N . GLU A 1 79 ? 1.416 4.902 -13.328 1 97.94 79 GLU A N 1
ATOM 618 C CA . GLU A 1 79 ? 0.438 4.492 -14.328 1 97.94 79 GLU A CA 1
ATOM 619 C C . GLU A 1 79 ? -0.865 4.043 -13.68 1 97.94 79 GLU A C 1
ATOM 621 O O . GLU A 1 79 ? -1.951 4.336 -14.18 1 97.94 79 GLU A O 1
ATOM 626 N N . CYS A 1 80 ? -0.794 3.336 -12.609 1 98.44 80 CYS A N 1
ATOM 627 C CA . CYS A 1 80 ? -1.99 2.939 -11.875 1 98.44 80 CYS A CA 1
ATOM 628 C C . CYS A 1 80 ? -2.725 4.16 -11.328 1 98.44 80 CYS A C 1
ATOM 630 O O . CYS A 1 80 ? -3.955 4.203 -11.336 1 98.44 80 CYS A O 1
ATOM 632 N N . VAL A 1 81 ? -1.97 5.109 -10.82 1 97.81 81 VAL A N 1
ATOM 633 C CA . VAL A 1 81 ? -2.562 6.359 -10.352 1 97.81 81 VAL A CA 1
ATOM 634 C C . VAL A 1 81 ? -3.34 7.02 -11.484 1 97.81 81 VAL A C 1
ATOM 636 O O . VAL A 1 81 ? -4.473 7.469 -11.297 1 97.81 81 VAL A O 1
ATOM 639 N N . ASP A 1 82 ? -2.713 7.039 -12.68 1 97.88 82 ASP A N 1
ATOM 640 C CA . ASP A 1 82 ? -3.357 7.641 -13.844 1 97.88 82 ASP A CA 1
ATOM 641 C C . ASP A 1 82 ? -4.688 6.957 -14.148 1 97.88 82 ASP A C 1
ATOM 643 O O . ASP A 1 82 ? -5.672 7.621 -14.477 1 97.88 82 ASP A O 1
ATOM 647 N N . VAL A 1 83 ? -4.699 5.691 -14.047 1 98.56 83 VAL A N 1
ATOM 648 C CA . VAL A 1 83 ? -5.91 4.926 -14.32 1 98.56 83 VAL A CA 1
ATOM 649 C C . VAL A 1 83 ? -6.996 5.297 -13.312 1 98.56 83 VAL A C 1
ATOM 651 O O . VAL A 1 83 ? -8.148 5.531 -13.695 1 98.56 83 VAL A O 1
ATOM 654 N N . ILE A 1 84 ? -6.66 5.359 -12.031 1 98.44 84 ILE A N 1
ATOM 655 C CA . ILE A 1 84 ? -7.613 5.688 -10.977 1 98.44 84 ILE A CA 1
ATOM 656 C C . ILE A 1 84 ? -8.148 7.105 -11.188 1 98.44 84 ILE A C 1
ATOM 658 O O . ILE A 1 84 ? -9.352 7.34 -11.094 1 98.44 84 ILE A O 1
ATOM 662 N N . GLU A 1 85 ? -7.285 8.016 -11.523 1 97.75 85 GLU A N 1
ATOM 663 C CA . GLU A 1 85 ? -7.66 9.414 -11.672 1 97.75 85 GLU A CA 1
ATOM 664 C C . GLU A 1 85 ? -8.531 9.625 -12.906 1 97.75 85 GLU A C 1
ATOM 666 O O . GLU A 1 85 ? -9.352 10.539 -12.945 1 97.75 85 GLU A O 1
ATOM 671 N N . ALA A 1 86 ? -8.344 8.797 -13.898 1 97.88 86 ALA A N 1
ATOM 672 C CA . ALA A 1 86 ? -9.086 8.922 -15.148 1 97.88 86 ALA A CA 1
ATOM 673 C C . ALA A 1 86 ? -10.477 8.297 -15.023 1 97.88 86 ALA A C 1
ATOM 675 O O . ALA A 1 86 ? -11.336 8.508 -15.875 1 97.88 86 ALA A O 1
ATOM 676 N N . ALA A 1 87 ? -10.672 7.504 -13.992 1 97.94 87 ALA A N 1
ATOM 677 C CA . ALA A 1 87 ? -11.938 6.781 -13.828 1 97.94 87 ALA A CA 1
ATOM 678 C C . ALA A 1 87 ? -13.086 7.742 -13.562 1 97.94 87 ALA A C 1
ATOM 680 O O . ALA A 1 87 ? -12.93 8.727 -12.828 1 97.94 87 ALA A O 1
ATOM 681 N N . ASN A 1 88 ? -14.227 7.461 -14.117 1 95.12 88 ASN A N 1
ATOM 682 C CA . ASN A 1 88 ? -15.414 8.289 -13.953 1 95.12 88 ASN A CA 1
ATOM 683 C C . ASN A 1 88 ? -16.469 7.605 -13.094 1 95.12 88 ASN A C 1
ATOM 685 O O . ASN A 1 88 ? -16.484 6.375 -12.992 1 95.12 88 ASN A O 1
ATOM 689 N N . GLY A 1 89 ? -17.328 8.477 -12.461 1 96.06 89 GLY A N 1
ATOM 690 C CA . GLY A 1 89 ? -18.406 7.926 -11.656 1 96.06 89 GLY A CA 1
ATOM 691 C C . GLY A 1 89 ? -17.938 7.32 -10.352 1 96.06 89 GLY A C 1
ATOM 692 O O . GLY A 1 89 ? -16.984 7.816 -9.742 1 96.06 89 GLY A O 1
ATOM 693 N N . GLN A 1 90 ? -18.703 6.305 -9.914 1 97.12 90 GLN A N 1
ATOM 694 C CA . GLN A 1 90 ? -18.297 5.559 -8.727 1 97.12 90 GLN A CA 1
ATOM 695 C C . GLN A 1 90 ? -17.125 4.641 -9.023 1 97.12 90 GLN A C 1
ATOM 697 O O . GLN A 1 90 ? -17.203 3.762 -9.883 1 97.12 90 GLN A O 1
ATOM 702 N N . VAL A 1 91 ? -16.062 4.852 -8.359 1 98.44 91 VAL A N 1
ATOM 703 C CA . VAL A 1 91 ? -14.844 4.105 -8.625 1 98.44 91 VAL A CA 1
ATOM 704 C C . VAL A 1 91 ? -14.734 2.93 -7.66 1 98.44 91 VAL A C 1
ATOM 706 O O . VAL A 1 91 ? -14.68 3.123 -6.441 1 98.44 91 VAL A O 1
ATOM 709 N N . ILE A 1 92 ? -14.68 1.701 -8.18 1 98.38 92 ILE A N 1
ATOM 710 C CA . ILE A 1 92 ? -14.617 0.458 -7.422 1 98.38 92 ILE A CA 1
ATOM 711 C C . ILE A 1 92 ? -13.352 -0.311 -7.797 1 98.38 92 ILE A C 1
ATOM 713 O O . ILE A 1 92 ? -13.148 -0.647 -8.969 1 98.38 92 ILE A O 1
ATOM 717 N N . LEU A 1 93 ? -12.508 -0.522 -6.844 1 98.62 93 LEU A N 1
ATOM 718 C CA . LEU A 1 93 ? -11.281 -1.276 -7.086 1 98.62 93 LEU A CA 1
ATOM 719 C C . LEU A 1 93 ? -11.461 -2.744 -6.715 1 98.62 93 LEU A C 1
ATOM 721 O O . LEU A 1 93 ? -12.062 -3.061 -5.688 1 98.62 93 LEU A O 1
ATOM 725 N N . ASN A 1 94 ? -10.969 -3.613 -7.574 1 98.12 94 ASN A N 1
ATOM 726 C CA . ASN A 1 94 ? -10.969 -5.051 -7.336 1 98.12 94 ASN A CA 1
ATOM 727 C C . ASN A 1 94 ? -9.555 -5.625 -7.348 1 98.12 94 ASN A C 1
ATOM 729 O O . ASN A 1 94 ? -8.93 -5.707 -8.406 1 98.12 94 ASN A O 1
ATOM 733 N N . PHE A 1 95 ? -9.109 -6.004 -6.223 1 97.56 95 PHE A N 1
ATOM 734 C CA . PHE A 1 95 ? -7.855 -6.738 -6.113 1 97.56 95 PHE A CA 1
ATOM 735 C C . PHE A 1 95 ? -8.078 -8.227 -6.332 1 97.56 95 PHE A C 1
ATOM 737 O O . PHE A 1 95 ? -8.203 -8.992 -5.375 1 97.56 95 PHE A O 1
ATOM 744 N N . ASP A 1 96 ? -8.102 -8.711 -7.586 1 92.81 96 ASP A N 1
ATOM 745 C CA . ASP A 1 96 ? -8.672 -10 -7.969 1 92.81 96 ASP A CA 1
ATOM 746 C C . ASP A 1 96 ? -7.578 -10.984 -8.375 1 92.81 96 ASP A C 1
ATOM 748 O O . ASP A 1 96 ? -7.867 -12.047 -8.938 1 92.81 96 ASP A O 1
ATOM 752 N N . GLY A 1 97 ? -6.387 -10.633 -8.242 1 90.56 97 GLY A N 1
ATOM 753 C CA . GLY A 1 97 ? -5.293 -11.492 -8.672 1 90.56 97 GLY A CA 1
ATOM 754 C C . GLY A 1 97 ? -4.301 -10.789 -9.578 1 90.56 97 GLY A C 1
ATOM 755 O O . GLY A 1 97 ? -3.986 -9.617 -9.375 1 90.56 97 GLY A O 1
ATOM 756 N N . GLY A 1 98 ? -3.766 -11.695 -10.562 1 92.19 98 GLY A N 1
ATOM 757 C CA . GLY A 1 98 ? -2.775 -11.141 -11.469 1 92.19 98 GLY A CA 1
ATOM 758 C C . GLY A 1 98 ? -1.379 -11.102 -10.875 1 92.19 98 GLY A C 1
ATOM 759 O O . GLY A 1 98 ? -1.19 -11.406 -9.695 1 92.19 98 GLY A O 1
ATOM 760 N N . PRO A 1 99 ? -0.492 -10.805 -11.836 1 94.56 99 PRO A N 1
ATOM 761 C CA . PRO A 1 99 ? 0.893 -10.766 -11.359 1 94.56 99 PRO A CA 1
ATOM 762 C C . PRO A 1 99 ? 1.106 -9.719 -10.266 1 94.56 99 PRO A C 1
ATOM 764 O O . PRO A 1 99 ? 0.517 -8.633 -10.312 1 94.56 99 PRO A O 1
ATOM 767 N N . ARG A 1 100 ? 1.963 -10.07 -9.281 1 94.75 100 ARG A N 1
ATOM 768 C CA . ARG A 1 100 ? 2.154 -9.25 -8.094 1 94.75 100 ARG A CA 1
ATOM 769 C C . ARG A 1 100 ? 2.908 -7.969 -8.43 1 94.75 100 ARG A C 1
ATOM 771 O O . ARG A 1 100 ? 2.832 -6.984 -7.688 1 94.75 100 ARG A O 1
ATOM 778 N N . GLU A 1 101 ? 3.639 -7.934 -9.594 1 95 101 GLU A N 1
ATOM 779 C CA . GLU A 1 101 ? 4.332 -6.711 -9.992 1 95 101 GLU A CA 1
ATOM 780 C C . GLU A 1 101 ? 3.361 -5.688 -10.562 1 95 101 GLU A C 1
ATOM 782 O O . GLU A 1 101 ? 3.732 -4.535 -10.797 1 95 101 GLU A O 1
ATOM 787 N N . VAL A 1 102 ? 2.121 -6.059 -10.734 1 96.75 102 VAL A N 1
ATOM 788 C CA . VAL A 1 102 ? 1.05 -5.113 -11.016 1 96.75 102 VAL A CA 1
ATOM 789 C C . VAL A 1 102 ? 0.232 -4.863 -9.75 1 96.75 102 VAL A C 1
ATOM 791 O O . VAL A 1 102 ? -0.135 -3.721 -9.453 1 96.75 102 VAL A O 1
ATOM 794 N N . PHE A 1 103 ? 0.033 -5.93 -9.031 1 97.19 103 PHE A N 1
ATOM 795 C CA . PHE A 1 103 ? -0.771 -5.914 -7.816 1 97.19 103 PHE A CA 1
ATOM 796 C C . PHE A 1 103 ? -0.181 -4.953 -6.789 1 97.19 103 PHE A C 1
ATOM 798 O O . PHE A 1 103 ? -0.901 -4.141 -6.207 1 97.19 103 PHE A O 1
ATOM 805 N N . LEU A 1 104 ? 1.132 -4.977 -6.578 1 97.69 104 LEU A N 1
ATOM 806 C CA . LEU A 1 104 ? 1.825 -4.168 -5.582 1 97.69 104 LEU A CA 1
ATOM 807 C C . LEU A 1 104 ? 1.746 -2.686 -5.934 1 97.69 104 LEU A C 1
ATOM 809 O O . LEU A 1 104 ? 1.277 -1.877 -5.129 1 97.69 104 LEU A O 1
ATOM 813 N N . PRO A 1 105 ? 2.109 -2.285 -7.195 1 98.06 105 PRO A N 1
ATOM 814 C CA . PRO A 1 105 ? 1.972 -0.867 -7.535 1 98.06 105 PRO A CA 1
ATOM 815 C C . PRO A 1 105 ? 0.522 -0.388 -7.492 1 98.06 105 PRO A C 1
ATOM 817 O O . PRO A 1 105 ? 0.261 0.769 -7.152 1 98.06 105 PRO A O 1
ATOM 820 N N . PHE A 1 106 ? -0.421 -1.253 -7.848 1 98.5 106 PHE A N 1
ATOM 821 C CA . PHE A 1 106 ? -1.834 -0.898 -7.793 1 98.5 106 PHE A CA 1
ATOM 822 C C . PHE A 1 106 ? -2.264 -0.597 -6.363 1 98.5 106 PHE A C 1
ATOM 824 O O . PHE A 1 106 ? -3.014 0.351 -6.121 1 98.5 106 PHE A O 1
ATOM 831 N N . THR A 1 107 ? -1.776 -1.363 -5.398 1 97.69 107 THR A N 1
ATOM 832 C CA . THR A 1 107 ? -2.051 -1.139 -3.982 1 97.69 107 THR A CA 1
ATOM 833 C C . THR A 1 107 ? -1.531 0.227 -3.541 1 97.69 107 THR A C 1
ATOM 835 O O . THR A 1 107 ? -2.252 0.994 -2.898 1 97.69 107 THR A O 1
ATOM 838 N N . VAL A 1 108 ? -0.335 0.529 -3.902 1 97.19 108 VAL A N 1
ATOM 839 C CA . VAL A 1 108 ? 0.284 1.793 -3.516 1 97.19 108 VAL A CA 1
ATOM 840 C C . VAL A 1 108 ? -0.495 2.957 -4.125 1 97.19 108 VAL A C 1
ATOM 842 O O . VAL A 1 108 ? -0.773 3.947 -3.445 1 97.19 108 VAL A O 1
ATOM 845 N N . ALA A 1 109 ? -0.839 2.818 -5.414 1 97.5 109 ALA A N 1
ATOM 846 C CA . ALA A 1 109 ? -1.626 3.855 -6.078 1 97.5 109 ALA A CA 1
ATOM 847 C C . ALA A 1 109 ? -2.947 4.09 -5.352 1 97.5 109 ALA A C 1
ATOM 849 O O . ALA A 1 109 ? -3.342 5.234 -5.117 1 97.5 109 ALA A O 1
ATOM 850 N N . ALA A 1 110 ? -3.602 3.014 -4.965 1 97.31 110 ALA A N 1
ATOM 851 C CA . ALA A 1 110 ? -4.895 3.1 -4.293 1 97.31 110 ALA A CA 1
ATOM 852 C C . ALA A 1 110 ? -4.773 3.83 -2.957 1 97.31 110 ALA A C 1
ATOM 854 O O . ALA A 1 110 ? -5.574 4.715 -2.652 1 97.31 110 ALA A O 1
ATOM 855 N N . ILE A 1 111 ? -3.746 3.504 -2.225 1 94.75 111 ILE A N 1
ATOM 856 C CA . ILE A 1 111 ? -3.551 4.078 -0.897 1 94.75 111 ILE A CA 1
ATOM 857 C C . ILE A 1 111 ? -3.195 5.555 -1.021 1 94.75 111 ILE A C 1
ATOM 859 O O . ILE A 1 111 ? -3.459 6.344 -0.108 1 94.75 111 ILE A O 1
ATOM 863 N N . SER A 1 112 ? -2.678 5.906 -2.18 1 93.69 112 SER A N 1
ATOM 864 C CA . SER A 1 112 ? -2.246 7.285 -2.387 1 93.69 112 SER A CA 1
ATOM 865 C C . SER A 1 112 ? -3.4 8.164 -2.863 1 93.69 112 SER A C 1
ATOM 867 O O . SER A 1 112 ? -3.291 9.391 -2.875 1 93.69 112 SER A O 1
ATOM 869 N N . ARG A 1 113 ? -4.516 7.516 -3.254 1 93.19 113 ARG A N 1
ATOM 870 C CA . ARG A 1 113 ? -5.672 8.258 -3.742 1 93.19 113 ARG A CA 1
ATOM 871 C C . ARG A 1 113 ? -6.957 7.762 -3.088 1 93.19 113 ARG A C 1
ATOM 873 O O . ARG A 1 113 ? -7.941 7.48 -3.775 1 93.19 113 ARG A O 1
ATOM 880 N N . PRO A 1 114 ? -6.965 7.703 -1.781 1 88.81 114 PRO A N 1
ATOM 881 C CA . PRO A 1 114 ? -8.133 7.102 -1.13 1 88.81 114 PRO A CA 1
ATOM 882 C C . PRO A 1 114 ? -9.414 7.895 -1.377 1 88.81 114 PRO A C 1
ATOM 884 O O . PRO A 1 114 ? -10.508 7.316 -1.406 1 88.81 114 PRO A O 1
ATOM 887 N N . ASN A 1 115 ? -9.359 9.172 -1.638 1 88.56 115 ASN A N 1
ATOM 888 C CA . ASN A 1 115 ? -10.531 10.031 -1.765 1 88.56 115 ASN A CA 1
ATOM 889 C C . ASN A 1 115 ? -11.211 9.859 -3.121 1 88.56 115 ASN A C 1
ATOM 891 O O . ASN A 1 115 ? -12.328 10.32 -3.324 1 88.56 115 ASN A O 1
ATOM 895 N N . LEU A 1 116 ? -10.539 9.195 -4.047 1 94.81 116 LEU A N 1
ATOM 896 C CA . LEU A 1 116 ? -11.102 8.969 -5.375 1 94.81 116 LEU A CA 1
ATOM 897 C C . LEU A 1 116 ? -11.805 7.621 -5.449 1 94.81 116 LEU A C 1
ATOM 899 O O . LEU A 1 116 ? -12.453 7.309 -6.449 1 94.81 116 LEU A O 1
ATOM 903 N N . ILE A 1 117 ? -11.719 6.871 -4.398 1 96.75 117 ILE A N 1
ATOM 904 C CA . ILE A 1 117 ? -12.172 5.484 -4.434 1 96.75 117 ILE A CA 1
ATOM 905 C C . ILE A 1 117 ? -13.43 5.332 -3.58 1 96.75 117 ILE A C 1
ATOM 907 O O . ILE A 1 117 ? -13.453 5.746 -2.418 1 96.75 117 ILE A O 1
ATOM 911 N N . ASP A 1 118 ? -14.414 4.715 -4.059 1 97 118 ASP A N 1
ATOM 912 C CA . ASP A 1 118 ? -15.68 4.582 -3.346 1 97 118 ASP A CA 1
ATOM 913 C C . ASP A 1 118 ? -15.773 3.23 -2.639 1 97 118 ASP A C 1
ATOM 915 O O . ASP A 1 118 ? -16.328 3.133 -1.543 1 97 118 ASP A O 1
ATOM 919 N N . GLN A 1 119 ? -15.305 2.176 -3.271 1 97.31 119 GLN A N 1
ATOM 920 C CA . GLN A 1 119 ? -15.336 0.828 -2.715 1 97.31 119 GLN A CA 1
ATOM 921 C C . GLN A 1 119 ? -14.109 0.027 -3.139 1 97.31 119 GLN A C 1
ATOM 923 O O . GLN A 1 119 ? -13.547 0.268 -4.207 1 97.31 119 GLN A O 1
ATOM 928 N N . VAL A 1 120 ? -13.719 -0.846 -2.35 1 97.81 120 VAL A N 1
ATOM 929 C CA . VAL A 1 120 ? -12.594 -1.734 -2.635 1 97.81 120 VAL A CA 1
ATOM 930 C C . VAL A 1 120 ? -12.969 -3.17 -2.27 1 97.81 120 VAL A C 1
ATOM 932 O O . VAL A 1 120 ? -13.492 -3.426 -1.181 1 97.81 120 VAL A O 1
ATOM 935 N N . PHE A 1 121 ? -12.68 -4.094 -3.182 1 97.56 121 PHE A N 1
ATOM 936 C CA . PHE A 1 121 ? -12.898 -5.512 -2.936 1 97.56 121 PHE A CA 1
ATOM 937 C C . PHE A 1 121 ? -11.617 -6.305 -3.17 1 97.56 121 PHE A C 1
ATOM 939 O O . PHE A 1 121 ? -10.734 -5.863 -3.91 1 97.56 121 PHE A O 1
ATOM 946 N N . GLN A 1 122 ? -11.539 -7.43 -2.541 1 96.25 122 GLN A N 1
ATOM 947 C CA . GLN A 1 122 ? -10.469 -8.383 -2.793 1 96.25 122 GLN A CA 1
ATOM 948 C C . GLN A 1 122 ? -11.023 -9.797 -2.967 1 96.25 122 GLN A C 1
ATOM 950 O O . GLN A 1 122 ? -11.867 -10.242 -2.184 1 96.25 122 GLN A O 1
ATOM 955 N N . PHE A 1 123 ? -10.586 -10.445 -4.031 1 95.88 123 PHE A N 1
ATOM 956 C CA . PHE A 1 123 ? -10.773 -11.883 -4.172 1 95.88 123 PHE A CA 1
ATOM 957 C C . PHE A 1 123 ? -9.609 -12.641 -3.537 1 95.88 123 PHE A C 1
ATOM 959 O O . PHE A 1 123 ? -8.469 -12.516 -3.973 1 95.88 123 PHE A O 1
ATOM 966 N N . ARG A 1 124 ? -9.93 -13.438 -2.539 1 94.06 124 ARG A N 1
ATOM 967 C CA . ARG A 1 124 ? -8.891 -14.062 -1.73 1 94.06 124 ARG A CA 1
ATOM 968 C C . ARG A 1 124 ? -8.391 -15.344 -2.387 1 94.06 124 ARG A C 1
ATOM 970 O O . ARG A 1 124 ? -9.172 -16.094 -2.969 1 94.06 124 ARG A O 1
ATOM 977 N N . ASP A 1 125 ? -7.148 -15.555 -2.232 1 92.62 125 ASP A N 1
ATOM 978 C CA . ASP A 1 125 ? -6.504 -16.734 -2.793 1 92.62 125 ASP A CA 1
ATOM 979 C C . ASP A 1 125 ? -6.859 -17.984 -1.994 1 92.62 125 ASP A C 1
ATOM 981 O O . ASP A 1 125 ? -7.059 -19.062 -2.566 1 92.62 125 ASP A O 1
ATOM 985 N N . THR A 1 126 ? -7.059 -17.891 -0.732 1 88.88 126 THR A N 1
ATOM 986 C CA . THR A 1 126 ? -7.117 -19.047 0.16 1 88.88 126 THR A CA 1
ATOM 987 C C . THR A 1 126 ? -8.523 -19.656 0.175 1 88.88 126 THR A C 1
ATOM 989 O O . THR A 1 126 ? -8.68 -20.875 0.161 1 88.88 126 THR A O 1
ATOM 992 N N . ASP A 1 127 ? -9.5 -18.812 0.195 1 90.56 127 ASP A N 1
ATOM 993 C CA . ASP A 1 127 ? -10.844 -19.375 0.316 1 90.56 127 ASP A CA 1
ATOM 994 C C . ASP A 1 127 ? -11.727 -18.938 -0.854 1 90.56 127 ASP A C 1
ATOM 996 O O . ASP A 1 127 ? -12.914 -19.281 -0.901 1 90.56 127 ASP A O 1
ATOM 1000 N N . GLN A 1 128 ? -11.219 -18.188 -1.782 1 92.44 128 GLN A N 1
ATOM 1001 C CA . GLN A 1 128 ? -11.836 -17.781 -3.043 1 92.44 128 GLN A CA 1
ATOM 1002 C C . GLN A 1 128 ? -13.094 -16.953 -2.803 1 92.44 128 GLN A C 1
ATOM 1004 O O . GLN A 1 128 ? -14.023 -16.984 -3.609 1 92.44 128 GLN A O 1
ATOM 1009 N N . LYS A 1 129 ? -13.133 -16.297 -1.654 1 93.44 129 LYS A N 1
ATOM 1010 C CA . LYS A 1 129 ? -14.242 -15.398 -1.339 1 93.44 129 LYS A CA 1
ATOM 1011 C C . LYS A 1 129 ? -13.891 -13.945 -1.657 1 93.44 129 LYS A C 1
ATOM 1013 O O . LYS A 1 129 ? -12.711 -13.586 -1.689 1 93.44 129 LYS A O 1
ATOM 1018 N N . VAL A 1 130 ? -14.953 -13.195 -1.872 1 96.12 130 VAL A N 1
ATOM 1019 C CA . VAL A 1 130 ? -14.805 -11.758 -2.09 1 96.12 130 VAL A CA 1
ATOM 1020 C C . VAL A 1 130 ? -15.062 -11.008 -0.784 1 96.12 130 VAL A C 1
ATOM 1022 O O . VAL A 1 130 ? -16.062 -11.258 -0.102 1 96.12 130 VAL A O 1
ATOM 1025 N N . ARG A 1 131 ? -14.156 -10.164 -0.419 1 95.5 131 ARG A N 1
ATOM 1026 C CA . ARG A 1 131 ? -14.312 -9.336 0.773 1 95.5 131 ARG A CA 1
ATOM 1027 C C . ARG A 1 131 ? -14.188 -7.855 0.435 1 95.5 131 ARG A C 1
ATOM 1029 O O . ARG A 1 131 ? -13.359 -7.469 -0.388 1 95.5 131 ARG A O 1
ATOM 1036 N N . GLU A 1 132 ? -15.07 -7.051 1.059 1 96.19 132 GLU A N 1
ATOM 1037 C CA . GLU A 1 132 ? -14.891 -5.605 0.964 1 96.19 132 GLU A CA 1
ATOM 1038 C C . GLU A 1 132 ? -13.875 -5.105 1.984 1 96.19 132 GLU A C 1
ATOM 1040 O O . GLU A 1 132 ? -13.875 -5.547 3.135 1 96.19 132 GLU A O 1
ATOM 1045 N N . LEU A 1 133 ? -12.984 -4.223 1.484 1 95.25 133 LEU A N 1
ATOM 1046 C CA . LEU A 1 133 ? -11.945 -3.66 2.342 1 95.25 133 LEU A CA 1
ATOM 1047 C C . LEU A 1 133 ? -12.109 -2.148 2.467 1 95.25 133 LEU A C 1
ATOM 1049 O O . LEU A 1 133 ? -12.727 -1.512 1.611 1 95.25 133 LEU A O 1
ATOM 1053 N N . SER A 1 134 ? -11.57 -1.619 3.602 1 94.12 134 SER A N 1
ATOM 1054 C CA . SER A 1 134 ? -11.383 -0.18 3.754 1 94.12 134 SER A CA 1
ATOM 1055 C C . SER A 1 134 ? -9.898 0.184 3.771 1 94.12 134 SER A C 1
ATOM 1057 O O . SER A 1 134 ? -9.18 -0.177 4.699 1 94.12 134 SER A O 1
ATOM 1059 N N . LEU A 1 135 ? -9.445 0.892 2.729 1 94.88 135 LEU A N 1
ATOM 1060 C CA . LEU A 1 135 ? -8.047 1.313 2.674 1 94.88 135 LEU A CA 1
ATOM 1061 C C . LEU A 1 135 ? -7.812 2.527 3.566 1 94.88 135 LEU A C 1
ATOM 1063 O O . LEU A 1 135 ? -8.664 3.416 3.65 1 94.88 135 LEU A O 1
ATOM 1067 N N . PRO A 1 136 ? -6.68 2.557 4.18 1 93.25 136 PRO A N 1
ATOM 1068 C CA . PRO A 1 136 ? -6.379 3.711 5.027 1 93.25 136 PRO A CA 1
ATOM 1069 C C . PRO A 1 136 ? -5.961 4.941 4.227 1 93.25 136 PRO A C 1
ATOM 1071 O O . PRO A 1 136 ? -5.363 4.812 3.156 1 93.25 136 PRO A O 1
ATOM 1074 N N . ASN A 1 137 ? -6.348 6.047 4.766 1 86.81 137 ASN A N 1
ATOM 1075 C CA . ASN A 1 137 ? -5.785 7.297 4.27 1 86.81 137 ASN A CA 1
ATOM 1076 C C . ASN A 1 137 ? -4.449 7.613 4.938 1 86.81 137 ASN A C 1
ATOM 1078 O O . ASN A 1 137 ? -4.398 7.895 6.133 1 86.81 137 ASN A O 1
ATOM 1082 N N . LEU A 1 138 ? -3.408 7.609 4.102 1 86.62 138 LEU A N 1
ATOM 1083 C CA . LEU A 1 138 ? -2.086 7.801 4.688 1 86.62 138 LEU A CA 1
ATOM 1084 C C . LEU A 1 138 ? -1.488 9.133 4.254 1 86.62 138 LEU A C 1
ATOM 1086 O O . LEU A 1 138 ? -0.396 9.5 4.691 1 86.62 138 LEU A O 1
ATOM 1090 N N . MET A 1 139 ? -2.176 9.875 3.412 1 80.44 139 MET A N 1
ATOM 1091 C CA . MET A 1 139 ? -1.541 11.031 2.781 1 80.44 139 MET A CA 1
ATOM 1092 C C . MET A 1 139 ? -2.068 12.328 3.373 1 80.44 139 MET A C 1
ATOM 1094 O O . MET A 1 139 ? -1.394 13.359 3.314 1 80.44 139 MET A O 1
ATOM 1098 N N . ASP A 1 140 ? -3.223 12.258 3.922 1 77.44 140 ASP A N 1
ATOM 1099 C CA . ASP A 1 140 ? -3.822 13.516 4.348 1 77.44 140 ASP A CA 1
ATOM 1100 C C . ASP A 1 140 ? -3.059 14.117 5.523 1 77.44 140 ASP A C 1
ATOM 1102 O O . ASP A 1 140 ? -2.572 13.391 6.395 1 77.44 140 ASP A O 1
ATOM 1106 N N . ARG A 1 141 ? -2.951 15.367 5.469 1 72.12 141 ARG A N 1
ATOM 1107 C CA . ARG A 1 141 ? -2.33 16.125 6.547 1 72.12 141 ARG A CA 1
ATOM 1108 C C . ARG A 1 141 ? -3.207 16.125 7.793 1 72.12 141 ARG A C 1
ATOM 1110 O O . ARG A 1 141 ? -4.41 16.391 7.715 1 72.12 141 ARG A O 1
ATOM 1117 N N . VAL A 1 142 ? -2.646 15.57 8.812 1 72.88 142 VAL A N 1
ATOM 1118 C CA . VAL A 1 142 ? -3.346 15.617 10.094 1 72.88 142 VAL A CA 1
ATOM 1119 C C . VAL A 1 142 ? -3.018 16.922 10.82 1 72.88 142 VAL A C 1
ATOM 1121 O O . VAL A 1 142 ? -1.847 17.266 11 1 72.88 142 VAL A O 1
ATOM 1124 N N . PRO A 1 143 ? -4.137 17.688 11.008 1 74.06 143 PRO A N 1
ATOM 1125 C CA . PRO A 1 143 ? -3.842 18.922 11.75 1 74.06 143 PRO A CA 1
ATOM 1126 C C . PRO A 1 143 ? -3.137 18.656 13.078 1 74.06 143 PRO A C 1
ATOM 1128 O O . PRO A 1 143 ? -3.576 17.797 13.852 1 74.06 143 PRO A O 1
ATOM 1131 N N . GLU A 1 144 ? -2.043 19.344 13.211 1 80.19 144 GLU A N 1
ATOM 1132 C CA . GLU A 1 144 ? -1.258 19.172 14.43 1 80.19 144 GLU A CA 1
ATOM 1133 C C . GLU A 1 144 ? -2.1 19.453 15.672 1 80.19 144 GLU A C 1
ATOM 1135 O O . GLU A 1 144 ? -1.905 18.812 16.719 1 80.19 144 GLU A O 1
ATOM 1140 N N . VAL A 1 145 ? -3.088 20.344 15.492 1 83.12 145 VAL A N 1
ATOM 1141 C CA . VAL A 1 145 ? -3.887 20.781 16.641 1 83.12 145 VAL A CA 1
ATOM 1142 C C . VAL A 1 145 ? -4.758 19.625 17.125 1 83.12 145 VAL A C 1
ATOM 1144 O O . VAL A 1 145 ? -5.184 19.609 18.281 1 83.12 145 VAL A O 1
ATOM 1147 N N . ALA A 1 146 ? -4.949 18.625 16.281 1 90.62 146 ALA A N 1
ATOM 1148 C CA . ALA A 1 146 ? -5.859 17.531 16.625 1 90.62 146 ALA A CA 1
ATOM 1149 C C . ALA A 1 146 ? -5.09 16.312 17.078 1 90.62 146 ALA A C 1
ATOM 1151 O O . ALA A 1 146 ? -5.688 15.281 17.422 1 90.62 146 ALA A O 1
ATOM 1152 N N . ASP A 1 147 ? -3.756 16.438 17.156 1 91 147 ASP A N 1
ATOM 1153 C CA . ASP A 1 147 ? -2.912 15.297 17.5 1 91 147 ASP A CA 1
ATOM 1154 C C . ASP A 1 147 ? -3.258 14.742 18.891 1 91 147 ASP A C 1
ATOM 1156 O O . ASP A 1 147 ? -3.404 13.531 19.062 1 91 147 ASP A O 1
ATOM 1160 N N . GLU A 1 148 ? -3.398 15.688 19.781 1 94.5 148 GLU A N 1
ATOM 1161 C CA . GLU A 1 148 ? -3.709 15.258 21.156 1 94.5 148 GLU A CA 1
ATOM 1162 C C . GLU A 1 148 ? -5.066 14.57 21.219 1 94.5 148 GLU A C 1
ATOM 1164 O O . GLU A 1 148 ? -5.238 13.602 21.953 1 94.5 148 GLU A O 1
ATOM 1169 N N . THR A 1 149 ? -5.965 15.102 20.516 1 96.75 149 THR A N 1
ATOM 1170 C CA . THR A 1 149 ? -7.297 14.508 20.469 1 96.75 149 THR A CA 1
ATOM 1171 C C . THR A 1 149 ? -7.238 13.102 19.875 1 96.75 149 THR A C 1
ATOM 1173 O O . THR A 1 149 ? -7.84 12.172 20.422 1 96.75 149 THR A O 1
ATOM 1176 N N . LEU A 1 150 ? -6.5 12.93 18.812 1 95.5 150 LEU A N 1
ATOM 1177 C CA . LEU A 1 150 ? -6.348 11.617 18.203 1 95.5 150 LEU A CA 1
ATOM 1178 C C . LEU A 1 150 ? -5.723 10.625 19.172 1 95.5 150 LEU A C 1
ATOM 1180 O O . LEU A 1 150 ? -6.168 9.477 19.281 1 95.5 150 LEU A O 1
ATOM 1184 N N . GLN A 1 151 ? -4.723 11.117 19.906 1 96.12 151 GLN A N 1
ATOM 1185 C CA . GLN A 1 151 ? -4.07 10.273 20.906 1 96.12 151 GLN A CA 1
ATOM 1186 C C . GLN A 1 151 ? -5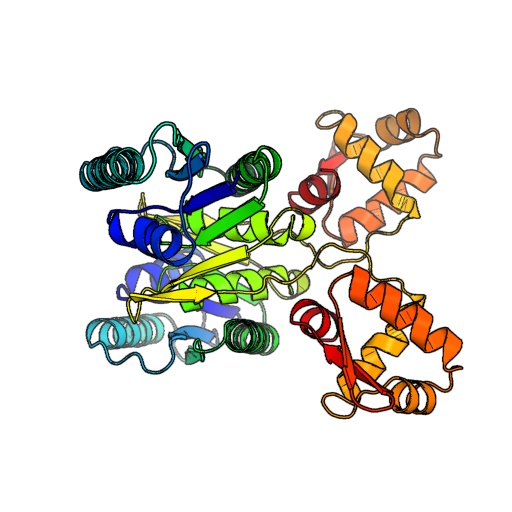.059 9.82 21.969 1 96.12 151 GLN A C 1
ATOM 1188 O O . GLN A 1 151 ? -5.07 8.656 22.359 1 96.12 151 GLN A O 1
ATOM 1193 N N . ALA A 1 152 ? -5.852 10.742 22.391 1 97.56 152 ALA A N 1
ATOM 1194 C CA . ALA A 1 152 ? -6.852 10.43 23.406 1 97.56 152 ALA A CA 1
ATOM 1195 C C . ALA A 1 152 ? -7.848 9.398 22.906 1 97.56 152 ALA A C 1
ATOM 1197 O O . ALA A 1 152 ? -8.242 8.492 23.641 1 97.56 152 ALA A O 1
ATOM 1198 N N . VAL A 1 153 ? -8.281 9.523 21.656 1 97.44 153 VAL A N 1
ATOM 1199 C CA . VAL A 1 153 ? -9.188 8.539 21.062 1 97.44 153 VAL A CA 1
ATOM 1200 C C . VAL A 1 153 ? -8.555 7.152 21.125 1 97.44 153 VAL A C 1
ATOM 1202 O O . VAL A 1 153 ? -9.219 6.176 21.5 1 97.44 153 VAL A O 1
ATOM 1205 N N . GLY A 1 154 ? -7.293 7.094 20.75 1 96.56 154 GLY A N 1
ATOM 1206 C CA . GLY A 1 154 ? -6.574 5.832 20.781 1 96.56 154 GLY A CA 1
ATOM 1207 C C . GLY A 1 154 ? -6.492 5.227 22.172 1 96.56 154 GLY A C 1
ATOM 1208 O O . GLY A 1 154 ? -6.668 4.02 22.344 1 96.56 154 GLY A O 1
ATOM 1209 N N . GLU A 1 155 ? -6.234 6.027 23.125 1 96.88 155 GLU A N 1
ATOM 1210 C CA . GLU A 1 155 ? -6.074 5.574 24.5 1 96.88 155 GLU A CA 1
ATOM 1211 C C . GLU A 1 155 ? -7.402 5.098 25.078 1 96.88 155 GLU A C 1
ATOM 1213 O O . GLU A 1 155 ? -7.445 4.102 25.812 1 96.88 155 GLU A O 1
ATOM 1218 N N . LEU A 1 156 ? -8.398 5.777 24.75 1 96.69 156 LEU A N 1
ATOM 1219 C CA . LEU A 1 156 ? -9.719 5.449 25.281 1 96.69 156 LEU A CA 1
ATOM 1220 C C . LEU A 1 156 ? -10.32 4.254 24.547 1 96.69 156 LEU A C 1
ATOM 1222 O O . LEU A 1 156 ? -11.102 3.498 25.125 1 96.69 156 LEU A O 1
ATOM 1226 N N . ASP A 1 157 ? -9.945 4.176 23.297 1 93.94 157 ASP A N 1
ATOM 1227 C CA . ASP A 1 157 ? -10.367 3.066 22.438 1 93.94 157 ASP A CA 1
ATOM 1228 C C . ASP A 1 157 ? -11.891 2.914 22.453 1 93.94 157 ASP A C 1
ATOM 1230 O O . ASP A 1 157 ? -12.609 3.846 22.094 1 93.94 157 ASP A O 1
ATOM 1234 N N . GLU A 1 158 ? -12.445 1.903 23.047 1 92.12 158 GLU A N 1
ATOM 1235 C CA . GLU A 1 158 ? -13.875 1.622 22.984 1 92.12 158 GLU A CA 1
ATOM 1236 C C . GLU A 1 158 ? -14.672 2.605 23.828 1 92.12 158 GLU A C 1
ATOM 1238 O O . GLU A 1 158 ? -15.883 2.748 23.656 1 92.12 158 GLU A O 1
ATOM 1243 N N . GLU A 1 159 ? -14.078 3.322 24.688 1 94.06 159 GLU A N 1
ATOM 1244 C CA . GLU A 1 159 ? -14.758 4.246 25.594 1 94.06 159 GLU A CA 1
ATOM 1245 C C . GLU A 1 159 ? -14.703 5.676 25.062 1 94.06 159 GLU A C 1
ATOM 1247 O O . GLU A 1 159 ? -15.188 6.602 25.719 1 94.06 159 GLU A O 1
ATOM 1252 N N . ALA A 1 160 ? -14.203 5.77 23.906 1 97.19 160 ALA A N 1
ATOM 1253 C CA . ALA A 1 160 ? -13.992 7.117 23.375 1 97.19 160 ALA A CA 1
ATOM 1254 C C . ALA A 1 160 ? -15.32 7.762 22.969 1 97.19 160 ALA A C 1
ATOM 1256 O O . ALA A 1 160 ? -15.992 7.281 22.062 1 97.19 160 ALA A O 1
ATOM 1257 N N . THR A 1 161 ? -15.703 8.781 23.688 1 97.31 161 THR A N 1
ATOM 1258 C CA . THR A 1 161 ? -16.812 9.68 23.391 1 97.31 161 THR A CA 1
ATOM 1259 C C . THR A 1 161 ? -16.375 11.133 23.469 1 97.31 161 THR A C 1
ATOM 1261 O O . THR A 1 161 ? -15.328 11.438 24.047 1 97.31 161 THR A O 1
ATOM 1264 N N . LEU A 1 162 ? -17.203 11.984 22.797 1 97.19 162 LEU A N 1
ATOM 1265 C CA . LEU A 1 162 ? -16.859 13.406 22.844 1 97.19 162 LEU A CA 1
ATOM 1266 C C . LEU A 1 162 ? -16.625 13.859 24.281 1 97.19 162 LEU A C 1
ATOM 1268 O O . LEU A 1 162 ? -15.586 14.445 24.578 1 97.19 162 LEU A O 1
ATOM 1272 N N . PRO A 1 163 ? -17.453 13.508 25.281 1 97.12 163 PRO A N 1
ATOM 1273 C CA . PRO A 1 163 ? -17.203 13.938 26.656 1 97.12 163 PRO A CA 1
ATOM 1274 C C . PRO A 1 163 ? -15.969 13.289 27.266 1 97.12 163 PRO A C 1
ATOM 1276 O O . PRO A 1 163 ? -15.203 13.953 27.969 1 97.12 163 PRO A O 1
ATOM 1279 N N . SER A 1 164 ? -15.773 12 27.047 1 97.81 164 SER A N 1
ATOM 1280 C CA . SER A 1 164 ? -14.625 11.328 27.625 1 97.81 164 SER A CA 1
ATOM 1281 C C . SER A 1 164 ? -13.32 11.867 27.062 1 97.81 164 SER A C 1
ATOM 1283 O O . SER A 1 164 ? -12.312 11.961 27.766 1 97.81 164 SER A O 1
ATOM 1285 N N . ILE A 1 165 ? -13.266 12.18 25.797 1 98.31 165 ILE A N 1
ATOM 1286 C CA . ILE A 1 165 ? -12.086 12.758 25.172 1 98.31 165 ILE A CA 1
ATOM 1287 C C . ILE A 1 165 ? -11.812 14.148 25.734 1 98.31 165 ILE A C 1
ATOM 1289 O O . ILE A 1 165 ? -10.664 14.5 26.016 1 98.31 165 ILE A O 1
ATOM 1293 N N . ALA A 1 166 ? -12.898 14.914 25.891 1 98.12 166 ALA A N 1
ATOM 1294 C CA . ALA A 1 166 ? -12.758 16.234 26.484 1 98.12 166 ALA A CA 1
ATOM 1295 C C . ALA A 1 166 ? -12.141 16.141 27.875 1 98.12 166 ALA A C 1
ATOM 1297 O O . ALA A 1 166 ? -11.219 16.891 28.203 1 98.12 166 ALA A O 1
ATOM 1298 N N . GLU A 1 167 ? -12.586 15.273 28.641 1 98.06 167 GLU A N 1
ATOM 1299 C CA . GLU A 1 167 ? -12.07 15.078 29.984 1 98.06 167 GLU A CA 1
ATOM 1300 C C . GLU A 1 167 ? -10.609 14.648 29.969 1 98.06 167 GLU A C 1
ATOM 1302 O O . GLU A 1 167 ? -9.781 15.188 30.719 1 98.06 167 GLU A O 1
ATOM 1307 N N . SER A 1 168 ? -10.273 13.719 29.109 1 97.38 168 SER A N 1
ATOM 1308 C CA . SER A 1 168 ? -8.922 13.164 29.031 1 97.38 168 SER A CA 1
ATOM 1309 C C . SER A 1 168 ? -7.926 14.211 28.562 1 97.38 168 SER A C 1
ATOM 1311 O O . SER A 1 168 ? -6.766 14.203 28.984 1 97.38 168 SER A O 1
ATOM 1313 N N . THR A 1 169 ? -8.32 15.094 27.688 1 97.5 169 THR A N 1
ATOM 1314 C CA . THR A 1 169 ? -7.406 16.062 27.094 1 97.5 169 THR A CA 1
ATOM 1315 C C . THR A 1 169 ? -7.434 17.375 27.859 1 97.5 169 THR A C 1
ATOM 1317 O O . THR A 1 169 ? -6.547 18.219 27.688 1 97.5 169 THR A O 1
ATOM 1320 N N . GLY A 1 170 ? -8.516 17.625 28.609 1 97.69 170 GLY A N 1
ATOM 1321 C CA . GLY A 1 170 ? -8.688 18.891 29.312 1 97.69 170 GLY A CA 1
ATOM 1322 C C . GLY A 1 170 ? -9.164 20 28.391 1 97.69 170 GLY A C 1
ATOM 1323 O O . GLY A 1 170 ? -9.047 21.188 28.75 1 97.69 170 GLY A O 1
ATOM 1324 N N . LYS A 1 171 ? -9.648 19.672 27.266 1 97.75 171 LYS A N 1
ATOM 1325 C CA . LYS A 1 171 ? -10.141 20.656 26.312 1 97.75 171 LYS A CA 1
ATOM 1326 C C . LYS A 1 171 ? -11.656 20.781 26.391 1 97.75 171 LYS A C 1
ATOM 1328 O O . LYS A 1 171 ? -12.344 19.875 26.859 1 97.75 171 LYS A O 1
ATOM 1333 N N . ALA A 1 172 ? -12.172 21.906 25.906 1 98 172 ALA A N 1
ATOM 1334 C CA . ALA A 1 172 ? -13.617 22.109 25.828 1 98 172 ALA A CA 1
ATOM 1335 C C . ALA A 1 172 ? -14.25 21.156 24.812 1 98 172 ALA A C 1
ATOM 1337 O O . ALA A 1 172 ? -13.633 20.812 23.797 1 98 172 ALA A O 1
ATOM 1338 N N . ARG A 1 173 ? -15.5 20.797 25.062 1 97.25 173 ARG A N 1
ATOM 1339 C CA . ARG A 1 173 ? -16.219 19.906 24.172 1 97.25 173 ARG A CA 1
ATOM 1340 C C . ARG A 1 173 ? -16.328 20.5 22.766 1 97.25 173 ARG A C 1
ATOM 1342 O O . ARG A 1 173 ? -16.297 19.766 21.781 1 97.25 173 ARG A O 1
ATOM 1349 N N . SER A 1 174 ? -16.438 21.75 22.734 1 97.31 174 SER A N 1
ATOM 1350 C CA . SER A 1 174 ? -16.547 22.422 21.438 1 97.31 174 SER A CA 1
ATOM 1351 C C . SER A 1 174 ? -15.25 22.266 20.641 1 97.31 174 SER A C 1
ATOM 1353 O O . SER A 1 174 ? -15.281 22.062 19.422 1 97.31 174 SER A O 1
ATOM 1355 N N . THR A 1 175 ? -14.148 22.406 21.312 1 97.12 175 THR A N 1
ATOM 1356 C CA . THR A 1 175 ? -12.836 22.234 20.688 1 97.12 175 THR A CA 1
ATOM 1357 C C . THR A 1 175 ? -12.641 20.797 20.219 1 97.12 175 THR A C 1
ATOM 1359 O O . THR A 1 175 ? -12.219 20.562 19.078 1 97.12 175 THR A O 1
ATOM 1362 N N . VAL A 1 176 ? -12.953 19.844 21.047 1 97.56 176 VAL A N 1
ATOM 1363 C CA . VAL A 1 176 ? -12.828 18.438 20.719 1 97.56 176 VAL A CA 1
ATOM 1364 C C . VAL A 1 176 ? -13.727 18.109 19.516 1 97.56 176 VAL A C 1
ATOM 1366 O O . VAL A 1 176 ? -13.328 17.375 18.625 1 97.56 176 VAL A O 1
ATOM 1369 N N . GLY A 1 177 ? -14.93 18.641 19.578 1 96.81 177 GLY A N 1
ATOM 1370 C CA . GLY A 1 177 ? -15.828 18.453 18.453 1 96.81 177 GLY A CA 1
ATOM 1371 C C . GLY A 1 177 ? -15.234 18.875 17.125 1 96.81 177 GLY A C 1
ATOM 1372 O O . GLY A 1 177 ? -15.32 18.156 16.125 1 96.81 177 GLY A O 1
ATOM 1373 N N . ARG A 1 178 ? -14.641 20.031 17.141 1 96.75 178 ARG A N 1
ATOM 1374 C CA . ARG A 1 178 ? -14 20.547 15.93 1 96.75 178 ARG A CA 1
ATOM 1375 C C . ARG A 1 178 ? -12.836 19.656 15.508 1 96.75 178 ARG A C 1
ATOM 1377 O O . ARG A 1 178 ? -12.641 19.406 14.312 1 96.75 178 ARG A O 1
ATOM 1384 N N . HIS A 1 179 ? -12.047 19.219 16.422 1 96.62 179 HIS A N 1
ATOM 1385 C CA . HIS A 1 179 ? -10.969 18.297 16.125 1 96.62 179 HIS A CA 1
ATOM 1386 C C . HIS A 1 179 ? -11.5 17.016 15.477 1 96.62 179 HIS A C 1
ATOM 1388 O O . HIS A 1 179 ? -10.945 16.531 14.484 1 96.62 179 HIS A O 1
ATOM 1394 N N . LEU A 1 180 ? -12.555 16.5 16.047 1 96.25 180 LEU A N 1
ATOM 1395 C CA . LEU A 1 180 ? -13.117 15.25 15.547 1 96.25 180 LEU A CA 1
ATOM 1396 C C . LEU A 1 180 ? -13.656 15.422 14.133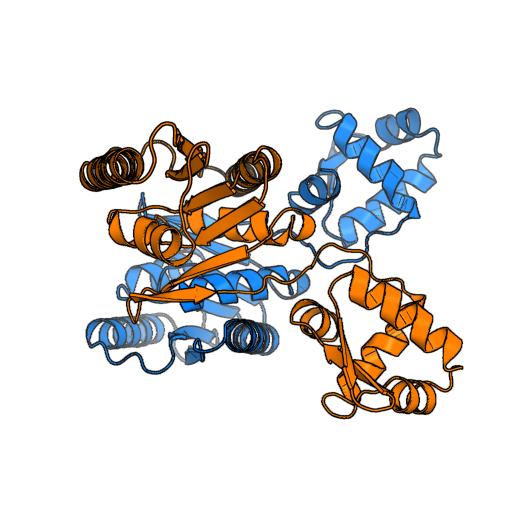 1 96.25 180 LEU A C 1
ATOM 1398 O O . LEU A 1 180 ? -13.555 14.508 13.312 1 96.25 180 LEU A O 1
ATOM 1402 N N . ASP A 1 181 ? -14.211 16.609 13.875 1 95.5 181 ASP A N 1
ATOM 1403 C CA . ASP A 1 181 ? -14.664 16.891 12.508 1 95.5 181 ASP A CA 1
ATOM 1404 C C . ASP A 1 181 ? -13.5 16.812 11.523 1 95.5 181 ASP A C 1
ATOM 1406 O O . ASP A 1 181 ? -13.617 16.203 10.461 1 95.5 181 ASP A O 1
ATOM 1410 N N . LYS A 1 182 ? -12.406 17.391 11.922 1 93.38 182 LYS A N 1
ATOM 1411 C CA . LYS A 1 182 ? -11.227 17.406 11.062 1 93.38 182 LYS A CA 1
ATOM 1412 C C . LYS A 1 182 ? -10.641 16.016 10.906 1 93.38 182 LYS A C 1
ATOM 1414 O O . LYS A 1 182 ? -10.227 15.625 9.812 1 93.38 182 LYS A O 1
ATOM 1419 N N . LEU A 1 183 ? -10.617 15.289 11.977 1 93.5 183 LEU A N 1
ATOM 1420 C CA . LEU A 1 183 ? -10.078 13.93 11.961 1 93.5 183 LEU A CA 1
ATOM 1421 C C . LEU A 1 183 ? -10.961 13.016 11.117 1 93.5 183 LEU A C 1
ATOM 1423 O O . LEU A 1 183 ? -10.453 12.125 10.43 1 93.5 183 LEU A O 1
ATOM 1427 N N . GLU A 1 184 ? -12.219 13.234 11.203 1 94 184 GLU A N 1
ATOM 1428 C CA . GLU A 1 184 ? -13.141 12.438 10.406 1 94 184 GLU A CA 1
ATOM 1429 C C . GLU A 1 184 ? -13.023 12.766 8.922 1 94 184 GLU A C 1
ATOM 1431 O O . GLU A 1 184 ? -13.047 11.875 8.078 1 94 184 GLU A O 1
ATOM 1436 N N . GLU A 1 185 ? -12.844 14.039 8.648 1 90.06 185 GLU A N 1
ATOM 1437 C CA . GLU A 1 185 ? -12.625 14.469 7.27 1 90.06 185 GLU A CA 1
ATOM 1438 C C . GLU A 1 185 ? -11.375 13.82 6.68 1 90.06 185 GLU A C 1
ATOM 1440 O O . GLU A 1 185 ? -11.344 13.484 5.496 1 90.06 185 GLU A O 1
ATOM 1445 N N . ALA A 1 186 ? -10.422 13.602 7.504 1 87.25 186 ALA A N 1
ATOM 1446 C CA . ALA A 1 186 ? -9.164 12.984 7.09 1 87.25 186 ALA A CA 1
ATOM 1447 C C . ALA A 1 186 ? -9.258 11.461 7.16 1 87.25 186 ALA A C 1
ATOM 1449 O O . ALA A 1 186 ? -8.266 10.758 6.926 1 87.25 186 ALA A O 1
ATOM 1450 N N . ASN A 1 187 ? -10.352 10.93 7.578 1 90.38 187 ASN A N 1
ATOM 1451 C CA . ASN A 1 187 ? -10.633 9.5 7.672 1 90.38 187 ASN A CA 1
ATOM 1452 C C . ASN A 1 187 ? -9.711 8.812 8.68 1 90.38 187 ASN A C 1
ATOM 1454 O O . ASN A 1 187 ? -9.227 7.711 8.438 1 90.38 187 ASN A O 1
ATOM 1458 N N . LEU A 1 188 ? -9.531 9.508 9.734 1 93.12 188 LEU A N 1
ATOM 1459 C CA . LEU A 1 188 ? -8.711 8.938 10.805 1 93.12 188 LEU A CA 1
ATOM 1460 C C . LEU A 1 188 ? -9.586 8.398 11.93 1 93.12 188 LEU A C 1
ATOM 1462 O O . LEU A 1 188 ? -9.141 7.566 12.719 1 93.12 188 LEU A O 1
ATOM 1466 N N . VAL A 1 189 ? -10.82 8.953 11.969 1 95.62 189 VAL A N 1
ATOM 1467 C CA . VAL A 1 189 ? -11.797 8.453 12.938 1 95.62 189 VAL A CA 1
ATOM 1468 C C . VAL A 1 189 ? -13.172 8.359 12.273 1 95.62 189 VAL A C 1
ATOM 1470 O O . VAL A 1 189 ? -13.391 8.922 11.203 1 95.62 189 VAL A O 1
ATOM 1473 N N . ARG A 1 190 ? -13.93 7.547 12.812 1 95.75 190 ARG A N 1
ATOM 1474 C CA . ARG A 1 190 ? -15.359 7.5 12.508 1 95.75 190 ARG A CA 1
ATOM 1475 C C . ARG A 1 190 ? -16.188 7.84 13.734 1 95.75 190 ARG A C 1
ATOM 1477 O O . ARG A 1 190 ? -15.875 7.418 14.844 1 95.75 190 ARG A O 1
ATOM 1484 N N . THR A 1 191 ? -17.188 8.609 13.469 1 96 191 THR A N 1
ATOM 1485 C CA . THR A 1 191 ? -18.047 8.992 14.578 1 96 191 THR A CA 1
ATOM 1486 C C . THR A 1 191 ? -19.5 8.578 14.312 1 96 191 THR A C 1
ATOM 1488 O O . THR A 1 191 ? -19.906 8.461 13.156 1 96 191 THR A O 1
ATOM 1491 N N . GLN A 1 192 ? -20.094 8.133 15.273 1 93.81 192 GLN A N 1
ATOM 1492 C CA . GLN A 1 192 ? -21.516 7.789 15.203 1 93.81 192 GLN A CA 1
ATOM 1493 C C . GLN A 1 192 ? -22.281 8.375 16.391 1 93.81 192 GLN A C 1
ATOM 1495 O O . GLN A 1 192 ? -21.766 8.406 17.516 1 93.81 192 GLN A O 1
ATOM 1500 N N . LYS A 1 193 ? -23.422 8.906 16 1 89.31 193 LYS A N 1
ATOM 1501 C CA . LYS A 1 193 ? -24.312 9.352 17.078 1 89.31 193 LYS A CA 1
ATOM 1502 C C . LYS A 1 193 ? -24.969 8.164 17.781 1 89.31 193 LYS A C 1
ATOM 1504 O O . LYS A 1 193 ? -25.594 7.324 17.125 1 89.31 193 LYS A O 1
ATOM 1509 N N . ALA A 1 194 ? -24.625 7.957 18.953 1 77.31 194 ALA A N 1
ATOM 1510 C CA . ALA A 1 194 ? -25.25 6.902 19.75 1 77.31 194 ALA A CA 1
ATOM 1511 C C . ALA A 1 194 ? -25.844 7.465 21.031 1 77.31 194 ALA A C 1
ATOM 1513 O O . ALA A 1 194 ? -25.109 8.023 21.859 1 77.31 194 ALA A O 1
ATOM 1514 N N . LYS A 1 195 ? -27.047 7.188 21.125 1 74.56 195 LYS A N 1
ATOM 1515 C CA . LYS A 1 195 ? -27.781 7.691 22.281 1 74.56 195 LYS A CA 1
ATOM 1516 C C . LYS A 1 195 ? -27.578 9.195 22.453 1 74.56 195 LYS A C 1
ATOM 1518 O O . LYS A 1 195 ? -27.875 9.977 21.547 1 74.56 195 LYS A O 1
ATOM 1523 N N . LYS A 1 196 ? -27.031 9.562 23.469 1 79.31 196 LYS A N 1
ATOM 1524 C CA . LYS A 1 196 ? -26.969 10.984 23.781 1 79.31 196 LYS A CA 1
ATOM 1525 C C . LYS A 1 196 ? -25.547 11.523 23.641 1 79.31 196 LYS A C 1
ATOM 1527 O O . LYS A 1 196 ? -25.188 12.508 24.297 1 79.31 196 LYS A O 1
ATOM 1532 N N . THR A 1 197 ? -24.781 10.664 22.797 1 89.94 197 THR A N 1
ATOM 1533 C CA . THR A 1 197 ? -23.422 11.195 22.672 1 89.94 197 THR A CA 1
ATOM 1534 C C . THR A 1 197 ? -22.797 10.781 21.344 1 89.94 197 THR A C 1
ATOM 1536 O O . THR A 1 197 ? -23.406 10.047 20.562 1 89.94 197 THR A O 1
ATOM 1539 N N . ARG A 1 198 ? -21.688 11.453 21.094 1 95.62 198 ARG A N 1
ATOM 1540 C CA . ARG A 1 198 ? -20.891 11.156 19.922 1 95.62 198 ARG A CA 1
ATOM 1541 C C . ARG A 1 198 ? -19.812 10.125 20.234 1 95.62 198 ARG A C 1
ATOM 1543 O O . ARG A 1 198 ? -18.844 10.43 20.938 1 95.62 198 ARG A O 1
ATOM 1550 N N . GLU A 1 199 ? -20.047 8.844 19.75 1 97.44 199 GLU A N 1
ATOM 1551 C CA . GLU A 1 199 ? -19.047 7.793 19.922 1 97.44 199 GLU A CA 1
ATOM 1552 C C . GLU A 1 199 ? -17.984 7.867 18.828 1 97.44 199 GLU A C 1
ATOM 1554 O O . GLU A 1 199 ? -18.297 8.141 17.656 1 97.44 199 GLU A O 1
ATOM 1559 N N . VAL A 1 200 ? -16.734 7.633 19.25 1 97.81 200 VAL A N 1
ATOM 1560 C CA . VAL A 1 200 ? -15.617 7.812 18.328 1 97.81 200 VAL A CA 1
ATOM 1561 C C . VAL A 1 200 ? -14.781 6.535 18.266 1 97.81 200 VAL A C 1
ATOM 1563 O O . VAL A 1 200 ? -14.469 5.945 19.297 1 97.81 200 VAL A O 1
ATOM 1566 N N . ARG A 1 201 ? -14.477 6.145 17.047 1 96.62 201 ARG A N 1
ATOM 1567 C CA . ARG A 1 201 ? -13.594 5 16.828 1 96.62 201 ARG A CA 1
ATOM 1568 C C . ARG A 1 201 ? -12.477 5.352 15.859 1 96.62 201 ARG A C 1
ATOM 1570 O O . ARG A 1 201 ? -12.688 6.109 14.914 1 96.62 201 ARG A O 1
ATOM 1577 N N . LEU A 1 202 ? -11.352 4.73 16.109 1 95.75 202 LEU A N 1
ATOM 1578 C CA . LEU A 1 202 ? -10.258 4.91 15.164 1 95.75 202 LEU A CA 1
ATOM 1579 C C . LEU A 1 202 ? -10.508 4.125 13.883 1 95.75 202 LEU A C 1
ATOM 1581 O O . LEU A 1 202 ? -11.023 3.004 13.922 1 95.75 202 LEU A O 1
ATOM 1585 N N . THR A 1 203 ? -10.234 4.727 12.742 1 94.62 203 THR A N 1
ATOM 1586 C CA . THR A 1 203 ? -10.086 3.963 11.516 1 94.62 203 THR A CA 1
ATOM 1587 C C . THR A 1 203 ? -8.703 3.312 11.445 1 94.62 203 THR A C 1
ATOM 1589 O O . THR A 1 203 ? -7.859 3.551 12.312 1 94.62 203 THR A O 1
ATOM 1592 N N . LEU A 1 204 ? -8.516 2.467 10.438 1 95.31 204 LEU A N 1
ATOM 1593 C CA . LEU A 1 204 ? -7.188 1.899 10.227 1 95.31 204 LEU A CA 1
ATOM 1594 C C . LEU A 1 204 ? -6.148 3.002 10.039 1 95.31 204 LEU A C 1
ATOM 1596 O O . LEU A 1 204 ? -5.047 2.914 10.586 1 95.31 204 LEU A O 1
ATOM 1600 N N . GLY A 1 205 ? -6.492 4.031 9.227 1 93.44 205 GLY A N 1
ATOM 1601 C CA . GLY A 1 205 ? -5.59 5.164 9.078 1 93.44 205 GLY A CA 1
ATOM 1602 C C . GLY A 1 205 ? -5.234 5.812 10.406 1 93.44 205 GLY A C 1
ATOM 1603 O O . GLY A 1 205 ? -4.07 6.145 10.648 1 93.44 205 GLY A O 1
ATOM 1604 N N . GLY A 1 206 ? -6.246 5.996 11.266 1 93.38 206 GLY A N 1
ATOM 1605 C CA . GLY A 1 206 ? -6.004 6.547 12.594 1 93.38 206 GLY A CA 1
ATOM 1606 C C . GLY A 1 206 ? -5.082 5.688 13.438 1 93.38 206 GLY A C 1
ATOM 1607 O O . GLY A 1 206 ? -4.184 6.203 14.102 1 93.38 206 GLY A O 1
ATOM 1608 N N . ARG A 1 207 ? -5.324 4.438 13.383 1 94 207 ARG A N 1
ATOM 1609 C CA . ARG A 1 207 ? -4.504 3.504 14.148 1 94 207 ARG A CA 1
ATOM 1610 C C . ARG A 1 207 ? -3.053 3.543 13.688 1 94 207 ARG A C 1
ATOM 1612 O O . ARG A 1 207 ? -2.131 3.529 14.508 1 94 207 ARG A O 1
ATOM 1619 N N . LEU A 1 208 ? -2.859 3.602 12.398 1 93.69 208 LEU A N 1
ATOM 1620 C CA . LEU A 1 208 ? -1.517 3.596 11.828 1 93.69 208 LEU A CA 1
ATOM 1621 C C . LEU A 1 208 ? -0.781 4.891 12.148 1 93.69 208 LEU A C 1
ATOM 1623 O O . LEU A 1 208 ? 0.444 4.895 12.297 1 93.69 208 LEU A O 1
ATOM 1627 N N . ARG A 1 209 ? -1.494 5.922 12.312 1 90.25 209 ARG A N 1
ATOM 1628 C CA . ARG A 1 209 ? -0.884 7.211 12.633 1 90.25 209 ARG A CA 1
ATOM 1629 C C . ARG A 1 209 ? -0.442 7.266 14.086 1 90.25 209 ARG A C 1
ATOM 1631 O O . ARG A 1 209 ? 0.537 7.938 14.422 1 90.25 209 ARG A O 1
ATOM 1638 N N . LEU A 1 210 ? -1.162 6.609 15.023 1 87.88 210 LEU A N 1
ATOM 1639 C CA . LEU A 1 210 ? -0.871 6.633 16.453 1 87.88 210 LEU A CA 1
ATOM 1640 C C . LEU A 1 210 ? 0.319 5.734 16.781 1 87.88 210 LEU A C 1
ATOM 1642 O O . LEU A 1 210 ? 0.995 5.934 17.781 1 87.88 210 LEU A O 1
ATOM 1646 N N . GLN A 1 211 ? 0.626 4.719 15.984 1 72.38 211 GLN A N 1
ATOM 1647 C CA . GLN A 1 211 ? 1.666 3.752 16.328 1 72.38 211 GLN A CA 1
ATOM 1648 C C . GLN A 1 211 ? 3.02 4.188 15.766 1 72.38 211 GLN A C 1
ATOM 1650 O O . GLN A 1 211 ? 3.086 4.871 14.742 1 72.38 211 GLN A O 1
ATOM 1655 N N . MET B 1 1 ? 23.562 -7.754 12 1 91.62 1 MET B N 1
ATOM 1656 C CA . MET B 1 1 ? 22.344 -8.547 12.07 1 91.62 1 MET B CA 1
ATOM 1657 C C . MET B 1 1 ? 21.266 -7.973 11.156 1 91.62 1 MET B C 1
ATOM 1659 O O . MET B 1 1 ? 21.094 -6.754 11.086 1 91.62 1 MET B O 1
ATOM 1663 N N . ARG B 1 2 ? 20.734 -8.898 10.367 1 95.94 2 ARG B N 1
ATOM 1664 C CA . ARG B 1 2 ? 19.641 -8.539 9.469 1 95.94 2 ARG B CA 1
ATOM 1665 C C . ARG B 1 2 ? 18.375 -9.305 9.82 1 95.94 2 ARG B C 1
ATOM 1667 O O . ARG B 1 2 ? 18.438 -10.414 10.359 1 95.94 2 ARG B O 1
ATOM 1674 N N . THR B 1 3 ? 17.219 -8.609 9.609 1 98 3 THR B N 1
ATOM 1675 C CA . THR B 1 3 ? 15.922 -9.289 9.648 1 98 3 THR B CA 1
ATOM 1676 C C . THR B 1 3 ? 15.242 -9.227 8.289 1 98 3 THR B C 1
ATOM 1678 O O . THR B 1 3 ? 14.891 -8.148 7.809 1 98 3 THR B O 1
ATOM 1681 N N . TYR B 1 4 ? 15.148 -10.39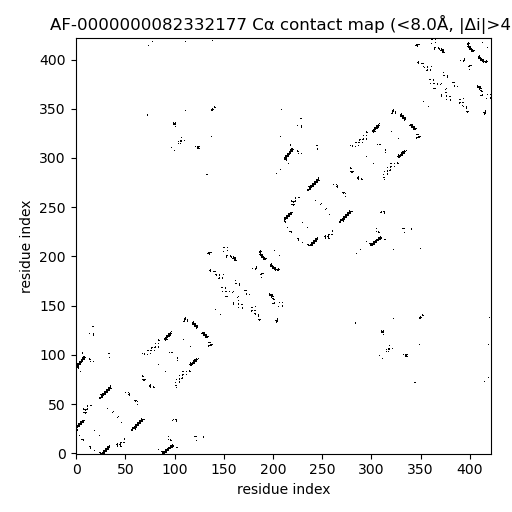8 7.664 1 97.88 4 TYR B N 1
ATOM 1682 C CA . TYR B 1 4 ? 14.352 -10.539 6.453 1 97.88 4 TYR B CA 1
ATOM 1683 C C . TYR B 1 4 ? 12.898 -10.836 6.793 1 97.88 4 TYR B C 1
ATOM 1685 O O .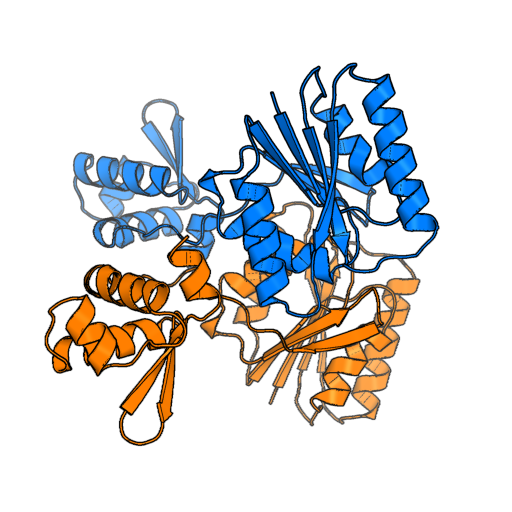 TYR B 1 4 ? 12.609 -11.75 7.566 1 97.88 4 TYR B O 1
ATOM 1693 N N . ILE B 1 5 ? 11.984 -10.117 6.309 1 98.75 5 ILE B N 1
ATOM 1694 C CA . ILE B 1 5 ? 10.555 -10.406 6.41 1 98.75 5 ILE B CA 1
ATOM 1695 C C . ILE B 1 5 ? 9.992 -10.695 5.02 1 98.75 5 ILE B C 1
ATOM 1697 O O . ILE B 1 5 ? 10.008 -9.828 4.141 1 98.75 5 ILE B O 1
ATOM 1701 N N . SER B 1 6 ? 9.492 -11.906 4.816 1 98.44 6 SER B N 1
ATOM 1702 C CA . SER B 1 6 ? 9.125 -12.367 3.48 1 98.44 6 SER B CA 1
ATOM 1703 C C . SER B 1 6 ? 7.723 -12.961 3.465 1 98.44 6 SER B C 1
ATOM 1705 O O . SER B 1 6 ? 7.344 -13.688 4.383 1 98.44 6 SER B O 1
ATOM 1707 N N . THR B 1 7 ? 6.941 -12.547 2.482 1 97.75 7 THR B N 1
ATOM 1708 C CA . THR B 1 7 ? 5.77 -13.359 2.184 1 97.75 7 THR B CA 1
ATOM 1709 C C . THR B 1 7 ? 6.184 -14.68 1.538 1 97.75 7 THR B C 1
ATOM 1711 O O . THR B 1 7 ? 7.234 -14.766 0.899 1 97.75 7 THR B O 1
ATOM 1714 N N . ILE B 1 8 ? 5.352 -15.719 1.733 1 96.44 8 ILE B N 1
ATOM 1715 C CA . ILE B 1 8 ? 5.727 -17.016 1.18 1 96.44 8 ILE B CA 1
ATOM 1716 C C . ILE B 1 8 ? 4.469 -17.766 0.748 1 96.44 8 ILE B C 1
ATOM 1718 O O . ILE B 1 8 ? 3.441 -17.719 1.428 1 96.44 8 ILE B O 1
ATOM 1722 N N . GLY B 1 9 ? 4.574 -18.344 -0.393 1 94.31 9 GLY B N 1
ATOM 1723 C CA . GLY B 1 9 ? 3.57 -19.281 -0.895 1 94.31 9 GLY B CA 1
ATOM 1724 C C . GLY B 1 9 ? 4.062 -20.703 -0.963 1 94.31 9 GLY B C 1
ATOM 1725 O O . GLY B 1 9 ? 4.539 -21.25 0.035 1 94.31 9 GLY B O 1
ATOM 1726 N N . TYR B 1 10 ? 4.125 -21.25 -2.148 1 94.75 10 TYR B N 1
ATOM 1727 C CA . TYR B 1 10 ? 4.398 -22.672 -2.311 1 94.75 10 TYR B CA 1
ATOM 1728 C C . TYR B 1 10 ? 5.824 -22.906 -2.787 1 94.75 10 TYR B C 1
ATOM 1730 O O . TYR B 1 10 ? 6.258 -24.047 -2.934 1 94.75 10 TYR B O 1
ATOM 1738 N N . HIS B 1 11 ? 6.523 -21.859 -3.021 1 94.56 11 HIS B N 1
ATOM 1739 C CA . HIS B 1 11 ? 7.855 -22 -3.609 1 94.56 11 HIS B CA 1
ATOM 1740 C C . HIS B 1 11 ? 8.914 -21.359 -2.719 1 94.56 11 HIS B C 1
ATOM 1742 O O . HIS B 1 11 ? 9.008 -20.125 -2.639 1 94.56 11 HIS B O 1
ATOM 1748 N N . SER B 1 12 ? 9.758 -22.203 -2.211 1 96.5 12 SER B N 1
ATOM 1749 C CA . SER B 1 12 ? 10.805 -21.719 -1.32 1 96.5 12 SER B CA 1
ATOM 1750 C C . SER B 1 12 ? 11.82 -20.875 -2.074 1 96.5 12 SER B C 1
ATOM 1752 O O . SER B 1 12 ? 12.445 -19.969 -1.496 1 96.5 12 SER B O 1
ATOM 1754 N N . THR B 1 13 ? 11.984 -21.125 -3.373 1 95.62 13 THR B N 1
ATOM 1755 C CA . THR B 1 13 ? 12.969 -20.422 -4.188 1 95.62 13 THR B CA 1
ATOM 1756 C C . THR B 1 13 ? 12.688 -18.922 -4.199 1 95.62 13 THR B C 1
ATOM 1758 O O . THR B 1 13 ? 13.617 -18.109 -4.238 1 95.62 13 THR B O 1
ATOM 1761 N N . ARG B 1 14 ? 11.453 -18.562 -4.141 1 96.38 14 ARG B N 1
ATOM 1762 C CA . ARG B 1 14 ? 11.07 -17.141 -4.172 1 96.38 14 ARG B CA 1
ATOM 1763 C C . ARG B 1 14 ? 11.562 -16.422 -2.924 1 96.38 14 ARG B C 1
ATOM 1765 O O . ARG B 1 14 ? 11.914 -15.242 -2.986 1 96.38 14 ARG B O 1
ATOM 1772 N N . VAL B 1 15 ? 11.594 -17.094 -1.839 1 96.62 15 VAL B N 1
ATOM 1773 C CA . VAL B 1 15 ? 12.07 -16.531 -0.581 1 96.62 15 VAL B CA 1
ATOM 1774 C C . VAL B 1 15 ? 13.594 -16.531 -0.554 1 96.62 15 VAL B C 1
ATOM 1776 O O . VAL B 1 15 ? 14.211 -15.547 -0.133 1 96.62 15 VAL B O 1
ATOM 1779 N N . MET B 1 16 ? 14.203 -17.547 -1.12 1 96.44 16 MET B N 1
ATOM 1780 C CA . MET B 1 16 ? 15.641 -17.75 -0.945 1 96.44 16 MET B CA 1
ATOM 1781 C C . MET B 1 16 ? 16.438 -16.875 -1.909 1 96.44 16 MET B C 1
ATOM 1783 O O . MET B 1 16 ? 17.531 -16.422 -1.578 1 96.44 16 MET B O 1
ATOM 1787 N N . ARG B 1 17 ? 15.93 -16.625 -3.008 1 96.12 17 ARG B N 1
ATOM 1788 C CA . ARG B 1 17 ? 16.703 -15.914 -4.02 1 96.12 17 ARG B CA 1
ATOM 1789 C C . ARG B 1 17 ? 17.062 -14.508 -3.547 1 96.12 17 ARG B C 1
ATOM 1791 O O . ARG B 1 17 ? 18.234 -14.133 -3.564 1 96.12 17 ARG B O 1
ATOM 1798 N N . PRO B 1 18 ? 16.078 -13.719 -3.057 1 94.38 18 PRO B N 1
ATOM 1799 C CA . PRO B 1 18 ? 16.484 -12.398 -2.561 1 94.38 18 PRO B CA 1
ATOM 1800 C C . PRO B 1 18 ? 17.453 -12.484 -1.379 1 94.38 18 PRO B C 1
ATOM 1802 O O . PRO B 1 18 ? 18.328 -11.641 -1.235 1 94.38 18 PRO B O 1
ATOM 1805 N N . ILE B 1 19 ? 17.297 -13.461 -0.543 1 94.38 19 ILE B N 1
ATOM 1806 C CA . ILE B 1 19 ? 18.156 -13.633 0.623 1 94.38 19 ILE B CA 1
ATOM 1807 C C . ILE B 1 19 ? 19.578 -13.977 0.171 1 94.38 19 ILE B C 1
ATOM 1809 O O . ILE B 1 19 ? 20.547 -13.391 0.662 1 94.38 19 ILE B O 1
ATOM 1813 N N . LEU B 1 20 ? 19.688 -14.852 -0.795 1 93.62 20 LEU B N 1
ATOM 1814 C CA . LEU B 1 20 ? 21 -15.266 -1.304 1 93.62 20 LEU B CA 1
ATOM 1815 C C . LEU B 1 20 ? 21.672 -14.125 -2.061 1 93.62 20 LEU B C 1
ATOM 1817 O O . LEU B 1 20 ? 22.891 -13.938 -1.964 1 93.62 20 LEU B O 1
ATOM 1821 N N . ASN B 1 21 ? 20.891 -13.336 -2.795 1 92.75 21 ASN B N 1
ATOM 1822 C CA . ASN B 1 21 ? 21.422 -12.203 -3.537 1 92.75 21 ASN B CA 1
ATOM 1823 C C . ASN B 1 21 ? 21.984 -11.133 -2.604 1 92.75 21 ASN B C 1
ATOM 1825 O O . ASN B 1 21 ? 22.953 -10.453 -2.938 1 92.75 21 ASN B O 1
ATOM 1829 N N . ASN B 1 22 ? 21.312 -11 -1.405 1 91.25 22 ASN B N 1
ATOM 1830 C CA . ASN B 1 22 ? 21.672 -9.914 -0.495 1 91.25 22 ASN B CA 1
ATOM 1831 C C . ASN B 1 22 ? 22.609 -10.391 0.605 1 91.25 22 ASN B C 1
ATOM 1833 O O . ASN B 1 22 ? 23.25 -9.578 1.271 1 91.25 22 ASN B O 1
ATOM 1837 N N . GLY B 1 23 ? 22.641 -11.656 0.831 1 91.12 23 GLY B N 1
ATOM 1838 C CA . GLY B 1 23 ? 23.531 -12.258 1.814 1 91.12 23 GLY B CA 1
ATOM 1839 C C . GLY B 1 23 ? 22.844 -12.602 3.117 1 91.12 23 GLY B C 1
ATOM 1840 O O . GLY B 1 23 ? 21.875 -11.93 3.51 1 91.12 23 GLY B O 1
ATOM 1841 N N . ILE B 1 24 ? 23.312 -13.656 3.75 1 91.56 24 ILE B N 1
ATOM 1842 C CA . ILE B 1 24 ? 22.781 -14.078 5.043 1 91.56 24 ILE B CA 1
ATOM 1843 C C . ILE B 1 24 ? 23.922 -14.469 5.973 1 91.56 24 ILE B C 1
ATOM 1845 O O . ILE B 1 24 ? 24.875 -15.125 5.547 1 91.56 24 ILE B O 1
ATOM 1849 N N . ASP B 1 25 ? 23.938 -13.891 7.102 1 88.94 25 ASP B N 1
ATOM 1850 C CA . ASP B 1 25 ? 24.984 -14.156 8.086 1 88.94 25 ASP B CA 1
ATOM 1851 C C . ASP B 1 25 ? 24.406 -14.859 9.32 1 88.94 25 ASP B C 1
ATOM 1853 O O . ASP B 1 25 ? 23.188 -15.008 9.445 1 88.94 25 ASP B O 1
ATOM 1857 N N . ALA B 1 26 ? 25.5 -15.078 10.117 1 86.94 26 ALA B N 1
ATOM 1858 C CA . ALA B 1 26 ? 25.125 -15.656 11.406 1 86.94 26 ALA B CA 1
ATOM 1859 C C . ALA B 1 26 ? 24.281 -14.672 12.219 1 86.94 26 ALA B C 1
ATOM 1861 O O . ALA B 1 26 ? 24.484 -13.461 12.141 1 86.94 26 ALA B O 1
ATOM 1862 N N . ASP B 1 27 ? 23.188 -15.07 12.836 1 89.31 27 ASP B N 1
ATOM 1863 C CA . ASP B 1 27 ? 22.375 -14.312 13.773 1 89.31 27 ASP B CA 1
ATOM 1864 C C . ASP B 1 27 ? 21.25 -13.586 13.047 1 89.31 27 ASP B C 1
ATOM 1866 O O . ASP B 1 27 ? 20.438 -12.898 13.68 1 89.31 27 ASP B O 1
ATOM 1870 N N . ASP B 1 28 ? 21.328 -13.609 11.633 1 94.88 28 ASP B N 1
ATOM 1871 C CA . ASP B 1 28 ? 20.203 -13.031 10.906 1 94.88 28 ASP B CA 1
ATOM 1872 C C . ASP B 1 28 ? 18.906 -13.773 11.203 1 94.88 28 ASP B C 1
ATOM 1874 O O . ASP B 1 28 ? 18.938 -14.922 11.648 1 94.88 28 ASP B O 1
ATOM 1878 N N . THR B 1 29 ? 17.859 -13.109 11.078 1 96.81 29 THR B N 1
ATOM 1879 C CA . THR B 1 29 ? 16.547 -13.688 11.281 1 96.81 29 THR B CA 1
ATOM 1880 C C . THR B 1 29 ? 15.711 -13.594 10 1 96.81 29 THR B C 1
ATOM 1882 O O . THR B 1 29 ? 15.719 -12.57 9.32 1 96.81 29 THR B O 1
ATOM 1885 N N . VAL B 1 30 ? 15.094 -14.703 9.664 1 97.12 30 VAL B N 1
ATOM 1886 C CA . VAL B 1 30 ? 14.133 -14.742 8.57 1 97.12 30 VAL B CA 1
ATOM 1887 C C . VAL B 1 30 ? 12.727 -14.953 9.125 1 97.12 30 VAL B C 1
ATOM 1889 O O . VAL B 1 30 ? 12.453 -15.953 9.789 1 97.12 30 VAL B O 1
ATOM 1892 N N . VAL B 1 31 ? 11.875 -13.977 8.875 1 98.44 31 VAL B N 1
ATOM 1893 C CA . VAL B 1 31 ? 10.477 -14.055 9.289 1 98.44 31 VAL B CA 1
ATOM 1894 C C . VAL B 1 31 ? 9.594 -14.336 8.078 1 98.44 31 VAL B C 1
ATOM 1896 O O . VAL B 1 31 ? 9.57 -13.562 7.117 1 98.44 31 VAL B O 1
ATOM 1899 N N . LEU B 1 32 ? 8.906 -15.461 8.109 1 98.12 32 LEU B N 1
ATOM 1900 C CA . LEU B 1 32 ? 8 -15.852 7.027 1 98.12 32 LEU B CA 1
ATOM 1901 C C . LEU B 1 32 ? 6.555 -15.555 7.402 1 98.12 32 LEU B C 1
ATOM 1903 O O . LEU B 1 32 ? 6.055 -16.062 8.414 1 98.12 32 LEU B O 1
ATOM 1907 N N . LEU B 1 33 ? 5.898 -14.727 6.559 1 98.19 33 LEU B N 1
ATOM 1908 C CA . LEU B 1 33 ? 4.5 -14.391 6.785 1 98.19 33 LEU B CA 1
ATOM 1909 C C . LEU B 1 33 ? 3.58 -15.391 6.09 1 98.19 33 LEU B C 1
ATOM 1911 O O . LEU B 1 33 ? 3.652 -15.562 4.871 1 98.19 33 LEU B O 1
ATOM 1915 N N . ARG B 1 34 ? 2.689 -15.953 6.871 1 94.31 34 ARG B N 1
ATOM 1916 C CA . ARG B 1 34 ? 1.743 -16.938 6.352 1 94.31 34 ARG B CA 1
ATOM 1917 C C . ARG B 1 34 ? 0.318 -16.609 6.777 1 94.31 34 ARG B C 1
ATOM 1919 O O . ARG B 1 34 ? 0.109 -15.922 7.785 1 94.31 34 ARG B O 1
ATOM 1926 N N . PRO B 1 35 ? -0.665 -17 5.852 1 93.19 35 PRO B N 1
ATOM 1927 C CA . PRO B 1 35 ? -2.037 -16.844 6.336 1 93.19 35 PRO B CA 1
ATOM 1928 C C . PRO B 1 35 ? -2.344 -17.719 7.551 1 93.19 35 PRO B C 1
ATOM 1930 O O . PRO B 1 35 ? -1.729 -18.766 7.723 1 93.19 35 PRO B O 1
ATOM 1933 N N . LEU B 1 36 ? -3.395 -17.156 8.203 1 87.88 36 LEU B N 1
ATOM 1934 C CA . LEU B 1 36 ? -3.873 -17.969 9.32 1 87.88 36 LEU B CA 1
ATOM 1935 C C . LEU B 1 36 ? -4.539 -19.25 8.828 1 87.88 36 LEU B C 1
ATOM 1937 O O . LEU B 1 36 ? -5.289 -19.219 7.848 1 87.88 36 LEU B O 1
ATOM 1941 N N . GLU B 1 37 ? -4.211 -20.359 9.273 1 79 37 GLU B N 1
ATOM 1942 C CA . GLU B 1 37 ? -4.836 -21.656 9.031 1 79 37 GLU B CA 1
ATOM 1943 C C . GLU B 1 37 ? -4.445 -22.203 7.668 1 79 37 GLU B C 1
ATOM 1945 O O . GLU B 1 37 ? -5.285 -22.781 6.957 1 79 37 GLU B O 1
ATOM 1950 N N . ASP B 1 38 ? -3.377 -21.922 7.219 1 76.62 38 ASP B N 1
ATOM 1951 C CA . ASP B 1 38 ? -2.896 -22.562 6 1 76.62 38 ASP B CA 1
ATOM 1952 C C . ASP B 1 38 ? -2.426 -23.984 6.273 1 76.62 38 ASP B C 1
ATOM 1954 O O . ASP B 1 38 ? -1.367 -24.188 6.871 1 76.62 38 ASP B O 1
ATOM 1958 N N . GLU B 1 39 ? -3.176 -24.938 5.746 1 78.5 39 GLU B N 1
ATOM 1959 C CA . GLU B 1 39 ? -2.863 -26.328 6.02 1 78.5 39 GLU B CA 1
ATOM 1960 C C . GLU B 1 39 ? -2.396 -27.047 4.758 1 78.5 39 GLU B C 1
ATOM 1962 O O . GLU B 1 39 ? -2.229 -28.281 4.762 1 78.5 39 GLU B O 1
ATOM 1967 N N . LYS B 1 40 ? -2.168 -26.266 3.766 1 89.94 40 LYS B N 1
ATOM 1968 C CA . LYS B 1 40 ? -1.733 -26.922 2.537 1 89.94 40 LYS B CA 1
ATOM 1969 C C . LYS B 1 40 ? -0.328 -27.484 2.689 1 89.94 40 LYS B C 1
ATOM 1971 O O . LYS B 1 40 ? 0.566 -26.828 3.219 1 89.94 40 LYS B O 1
ATOM 1976 N N . GLU B 1 41 ? -0.19 -28.672 2.213 1 92.12 41 GLU B N 1
ATOM 1977 C CA . GLU B 1 41 ? 1.091 -29.375 2.309 1 92.12 41 GLU B CA 1
ATOM 1978 C C . GLU B 1 41 ? 2.182 -28.625 1.55 1 92.12 41 GLU B C 1
ATOM 1980 O O . GLU B 1 41 ? 3.322 -28.547 2.01 1 92.12 41 GLU B O 1
ATOM 1985 N N . GLN B 1 42 ? 1.808 -28.109 0.43 1 92.81 42 GLN B N 1
ATOM 1986 C CA . GLN B 1 42 ? 2.775 -27.375 -0.381 1 92.81 42 GLN B CA 1
ATOM 1987 C C . GLN B 1 42 ? 3.363 -26.203 0.393 1 92.81 42 GLN B C 1
ATOM 1989 O O . GLN B 1 42 ? 4.555 -25.906 0.273 1 92.81 42 GLN B O 1
ATOM 1994 N N . SER B 1 43 ? 2.586 -25.547 1.161 1 92.5 43 SER B N 1
ATOM 1995 C CA . SER B 1 43 ? 3.037 -24.422 1.969 1 92.5 43 SER B CA 1
ATOM 1996 C C . SER B 1 43 ? 4.004 -24.859 3.059 1 92.5 43 SER B C 1
ATOM 1998 O O . SER B 1 43 ? 5.039 -24.234 3.275 1 92.5 43 SER B O 1
ATOM 2000 N N . LYS B 1 44 ? 3.668 -25.953 3.668 1 93.88 44 LYS B N 1
ATOM 2001 C CA . LYS B 1 44 ? 4.52 -26.5 4.727 1 93.88 44 LYS B CA 1
ATOM 2002 C C . LYS B 1 44 ? 5.875 -26.938 4.172 1 93.88 44 LYS B C 1
ATOM 2004 O O . LYS B 1 44 ? 6.91 -26.688 4.793 1 93.88 44 LYS B O 1
ATOM 2009 N N . ASP B 1 45 ? 5.762 -27.531 3.068 1 96.75 45 ASP B N 1
ATOM 2010 C CA . ASP B 1 45 ? 6.988 -27.984 2.42 1 96.75 45 ASP B CA 1
ATOM 2011 C C . ASP B 1 45 ? 7.898 -26.812 2.086 1 96.75 45 ASP B C 1
ATOM 2013 O O . ASP B 1 45 ? 9.117 -26.875 2.285 1 96.75 45 ASP B O 1
ATOM 2017 N N . ALA B 1 46 ? 7.309 -25.766 1.57 1 96.56 46 ALA B N 1
ATOM 2018 C CA . ALA B 1 46 ? 8.094 -24.594 1.214 1 96.56 46 ALA B CA 1
ATOM 2019 C C . ALA B 1 46 ? 8.781 -24 2.439 1 96.56 46 ALA B C 1
ATOM 2021 O O . ALA B 1 46 ? 9.953 -23.625 2.381 1 96.56 46 ALA B O 1
ATOM 2022 N N . ILE B 1 47 ? 8.086 -23.938 3.543 1 96.5 47 ILE B N 1
ATOM 2023 C CA . ILE B 1 47 ? 8.633 -23.391 4.781 1 96.5 47 ILE B CA 1
ATOM 2024 C C . ILE B 1 47 ? 9.781 -24.266 5.273 1 96.5 47 ILE B C 1
ATOM 2026 O O . ILE B 1 47 ? 10.828 -23.75 5.672 1 96.5 47 ILE B O 1
ATOM 2030 N N . GLN B 1 48 ? 9.531 -25.547 5.219 1 96.81 48 GLN B N 1
ATOM 2031 C CA . GLN B 1 48 ? 10.562 -26.484 5.656 1 96.81 48 GLN B CA 1
ATOM 2032 C C . GLN B 1 48 ? 11.812 -26.375 4.785 1 96.81 48 GLN B C 1
ATOM 2034 O O . GLN B 1 48 ? 12.938 -26.438 5.293 1 96.81 48 GLN B O 1
ATOM 2039 N N . ASP B 1 49 ? 11.555 -26.203 3.543 1 97.38 49 ASP B N 1
ATOM 2040 C CA . ASP B 1 49 ? 12.672 -26.016 2.617 1 97.38 49 ASP B CA 1
ATOM 2041 C C . ASP B 1 49 ? 13.477 -24.766 2.959 1 97.38 49 ASP B C 1
ATOM 2043 O O . ASP B 1 49 ? 14.711 -24.797 2.943 1 97.38 49 ASP B O 1
ATOM 2047 N N . VAL B 1 50 ? 12.812 -23.656 3.256 1 97.06 50 VAL B N 1
ATOM 2048 C CA . VAL B 1 50 ? 13.492 -22.422 3.637 1 97.06 50 VAL B CA 1
ATOM 2049 C C . VAL B 1 50 ? 14.297 -22.656 4.918 1 97.06 50 VAL B C 1
ATOM 2051 O O . VAL B 1 50 ? 15.469 -22.281 4.992 1 97.06 50 VAL B O 1
ATOM 2054 N N . ARG B 1 51 ? 13.656 -23.281 5.895 1 95.94 51 ARG B N 1
ATOM 2055 C CA . ARG B 1 51 ? 14.312 -23.531 7.172 1 95.94 51 ARG B CA 1
ATOM 2056 C C . ARG B 1 51 ? 15.594 -24.344 6.98 1 95.94 51 ARG B C 1
ATOM 2058 O O . ARG B 1 51 ? 16.641 -24.016 7.539 1 95.94 51 ARG B O 1
ATOM 2065 N N . GLN B 1 52 ? 15.484 -25.344 6.199 1 95 52 GLN B N 1
ATOM 2066 C CA . GLN B 1 52 ? 16.625 -26.234 5.965 1 95 52 GLN B CA 1
ATOM 2067 C C . GLN B 1 52 ? 17.75 -25.5 5.242 1 95 52 GLN B C 1
ATOM 2069 O O . GLN B 1 52 ? 18.922 -25.609 5.625 1 95 52 GLN B O 1
ATOM 2074 N N . THR B 1 53 ? 17.391 -24.766 4.195 1 94.88 53 THR B N 1
ATOM 2075 C CA . THR B 1 53 ? 18.391 -24.062 3.398 1 94.88 53 THR B CA 1
ATOM 2076 C C . THR B 1 53 ? 19.078 -23 4.23 1 94.88 53 THR B C 1
ATOM 2078 O O . THR B 1 53 ? 20.312 -22.859 4.184 1 94.88 53 THR B O 1
ATOM 2081 N N . VAL B 1 54 ? 18.312 -22.234 5.043 1 93.56 54 VAL B N 1
ATOM 2082 C CA . VAL B 1 54 ? 18.859 -21.172 5.871 1 93.56 54 VAL B CA 1
ATOM 2083 C C . VAL B 1 54 ? 19.797 -21.75 6.922 1 93.56 54 VAL B C 1
ATOM 2085 O O . VAL B 1 54 ? 20.859 -21.188 7.199 1 93.56 54 VAL B O 1
ATOM 2088 N N . ARG B 1 55 ? 19.453 -22.859 7.457 1 86.88 55 ARG B N 1
ATOM 2089 C CA . ARG B 1 55 ? 20.281 -23.516 8.453 1 86.88 55 ARG B CA 1
ATOM 2090 C C . ARG B 1 55 ? 21.609 -23.969 7.855 1 86.88 55 ARG B C 1
ATOM 2092 O O . ARG B 1 55 ? 22.641 -23.906 8.523 1 86.88 55 ARG B O 1
ATOM 2099 N N . GLU B 1 56 ? 21.578 -24.344 6.652 1 88.81 56 GLU B N 1
ATOM 2100 C CA . GLU B 1 56 ? 22.781 -24.812 5.977 1 88.81 56 GLU B CA 1
ATOM 2101 C C . GLU B 1 56 ? 23.703 -23.641 5.641 1 88.81 56 GLU B C 1
ATOM 2103 O O . GLU B 1 56 ? 24.938 -23.797 5.602 1 88.81 56 GLU B O 1
ATOM 2108 N N . LEU B 1 57 ? 23.156 -22.5 5.352 1 86.12 57 LEU B N 1
ATOM 2109 C CA . LEU B 1 57 ? 23.938 -21.344 4.906 1 86.12 57 LEU B CA 1
ATOM 2110 C C . LEU B 1 57 ? 24.516 -20.594 6.098 1 86.12 57 LEU B C 1
ATOM 2112 O O . LEU B 1 57 ? 25.562 -19.953 5.973 1 86.12 57 LEU B O 1
ATOM 2116 N N . GLY B 1 58 ? 23.891 -20.406 7.086 1 75 58 GLY B N 1
ATOM 2117 C CA . GLY B 1 58 ? 24.391 -19.672 8.234 1 75 58 GLY B CA 1
ATOM 2118 C C . GLY B 1 58 ? 24.047 -20.328 9.555 1 75 58 GLY B C 1
ATOM 2119 O O . GLY B 1 58 ? 22.875 -20.375 9.945 1 75 58 GLY B O 1
ATOM 2120 N N . PRO B 1 59 ? 25.141 -20.875 10.227 1 75.69 59 PRO B N 1
ATOM 2121 C CA . PRO B 1 59 ? 24.844 -21.422 11.562 1 75.69 59 PRO B CA 1
ATOM 2122 C C . PRO B 1 59 ? 24.266 -20.375 12.508 1 75.69 59 PRO B C 1
ATOM 2124 O O . PRO B 1 59 ? 24.531 -19.172 12.352 1 75.69 59 PRO B O 1
ATOM 2127 N N . ASP B 1 60 ? 23.188 -20.547 13.258 1 87.44 60 ASP B N 1
ATOM 2128 C CA . ASP B 1 60 ? 22.578 -19.719 14.297 1 87.44 60 ASP B CA 1
ATOM 2129 C C . ASP B 1 60 ? 21.562 -18.75 13.703 1 87.44 60 ASP B C 1
ATOM 2131 O O . ASP B 1 60 ? 21.203 -17.75 14.336 1 87.44 60 ASP B O 1
ATOM 2135 N N . THR B 1 61 ? 21.375 -18.891 12.359 1 91.38 61 THR B N 1
ATOM 2136 C CA . THR B 1 61 ? 20.266 -18.141 11.781 1 91.38 61 THR B CA 1
ATOM 2137 C C . THR B 1 61 ? 18.922 -18.641 12.328 1 91.38 61 THR B C 1
ATOM 2139 O O . THR B 1 61 ? 18.812 -19.797 12.758 1 91.38 61 THR B O 1
ATOM 2142 N N . THR B 1 62 ? 18.031 -17.734 12.445 1 94.25 62 THR B N 1
ATOM 2143 C CA . THR B 1 62 ? 16.719 -18.094 12.953 1 94.25 62 THR B CA 1
ATOM 2144 C C . THR B 1 62 ? 15.648 -17.922 11.867 1 94.25 62 THR B C 1
ATOM 2146 O O . THR B 1 62 ? 15.672 -16.938 11.125 1 94.25 62 THR B O 1
ATOM 2149 N N . VAL B 1 63 ? 14.828 -18.938 11.727 1 96.56 63 VAL B N 1
ATOM 2150 C CA . VAL B 1 63 ? 13.656 -18.828 10.867 1 96.56 63 VAL B CA 1
ATOM 2151 C C . VAL B 1 63 ? 12.383 -18.906 11.711 1 96.56 63 VAL B C 1
ATOM 2153 O O . VAL B 1 63 ? 12.172 -19.891 12.438 1 96.56 63 VAL B O 1
ATOM 2156 N N . VAL B 1 64 ? 11.609 -17.875 11.602 1 97 64 VAL B N 1
ATOM 2157 C CA . VAL B 1 64 ? 10.352 -17.844 12.344 1 97 64 VAL B CA 1
ATOM 2158 C C . VAL B 1 64 ? 9.188 -17.688 11.367 1 97 64 VAL B C 1
ATOM 2160 O O . VAL B 1 64 ? 9.328 -17.062 10.312 1 97 64 VAL B O 1
ATOM 2163 N N . THR B 1 65 ? 8.102 -18.281 11.742 1 96.75 65 THR B N 1
ATOM 2164 C CA . THR B 1 65 ? 6.875 -18.094 10.969 1 96.75 65 THR B CA 1
ATOM 2165 C C . THR B 1 65 ? 5.875 -17.25 11.742 1 96.75 65 THR B C 1
ATOM 2167 O O . THR B 1 65 ? 5.75 -17.375 12.961 1 96.75 65 THR B O 1
ATOM 2170 N N . GLU B 1 66 ? 5.289 -16.328 11.086 1 97.38 66 GLU B N 1
ATOM 2171 C CA . GLU B 1 66 ? 4.219 -15.5 11.641 1 97.38 66 GLU B CA 1
ATOM 2172 C C . GLU B 1 66 ? 2.902 -15.742 10.906 1 97.38 66 GLU B C 1
ATOM 2174 O O . GLU B 1 66 ? 2.809 -15.516 9.695 1 97.38 66 GLU B O 1
ATOM 2179 N N . ALA B 1 67 ? 1.941 -16.266 11.656 1 95.75 67 ALA B N 1
ATOM 2180 C CA . ALA B 1 67 ? 0.606 -16.453 11.094 1 95.75 67 ALA B CA 1
ATOM 2181 C C . ALA B 1 67 ? -0.204 -15.156 11.156 1 95.75 67 ALA B C 1
ATOM 2183 O O . ALA B 1 67 ? -0.455 -14.625 12.242 1 95.75 67 ALA B O 1
ATOM 2184 N N . ILE B 1 68 ? -0.584 -14.688 10 1 96.75 68 ILE B N 1
ATOM 2185 C CA . ILE B 1 68 ? -1.324 -13.438 9.891 1 96.75 68 ILE B CA 1
ATOM 2186 C C . ILE B 1 68 ? -2.824 -13.719 9.859 1 96.75 68 ILE B C 1
ATOM 2188 O O . ILE B 1 68 ? -3.295 -14.508 9.031 1 96.75 68 ILE B O 1
ATOM 2192 N N . ASP B 1 69 ? -3.561 -13.133 10.758 1 93.69 69 ASP B N 1
ATOM 2193 C CA . ASP B 1 69 ? -5.016 -13.234 10.75 1 93.69 69 ASP B CA 1
ATOM 2194 C C . ASP B 1 69 ? -5.617 -12.367 9.641 1 93.69 69 ASP B C 1
ATOM 2196 O O . ASP B 1 69 ? -5.754 -11.156 9.797 1 93.69 69 ASP B O 1
ATOM 2200 N N . HIS B 1 70 ? -6.031 -13.047 8.594 1 84.25 70 HIS B N 1
ATOM 2201 C CA . HIS B 1 70 ? -6.477 -12.328 7.406 1 84.25 70 HIS B CA 1
ATOM 2202 C C . HIS B 1 70 ? -7.996 -12.281 7.32 1 84.25 70 HIS B C 1
ATOM 2204 O O . HIS B 1 70 ? -8.555 -11.969 6.27 1 84.25 70 HIS B O 1
ATOM 2210 N N . ASP B 1 71 ? -8.648 -12.656 8.398 1 87.69 71 ASP B N 1
ATOM 2211 C CA . ASP B 1 71 ? -10.102 -12.555 8.375 1 87.69 71 ASP B CA 1
ATOM 2212 C C . ASP B 1 71 ? -10.555 -11.094 8.32 1 87.69 71 ASP B C 1
ATOM 2214 O O . ASP B 1 71 ? -11.57 -10.781 7.703 1 87.69 71 ASP B O 1
ATOM 2218 N N . SER B 1 72 ? -9.773 -10.289 8.984 1 92.5 72 SER B N 1
ATOM 2219 C CA . SER B 1 72 ? -9.953 -8.844 8.891 1 92.5 72 SER B CA 1
ATOM 2220 C C . SER B 1 72 ? -8.742 -8.18 8.25 1 92.5 72 SER B C 1
ATOM 2222 O O . SER B 1 72 ? -7.602 -8.422 8.656 1 92.5 72 SER B O 1
ATOM 2224 N N . PHE B 1 73 ? -9.094 -7.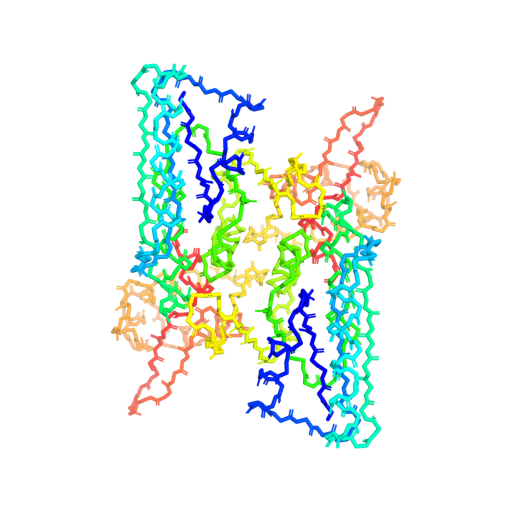422 7.246 1 96.56 73 PHE B N 1
ATOM 2225 C CA . PHE B 1 73 ? -8.031 -6.676 6.582 1 96.56 73 PHE B CA 1
ATOM 2226 C C . PHE B 1 73 ? -7.289 -5.793 7.574 1 96.56 73 PHE B C 1
ATOM 2228 O O . PHE B 1 73 ? -6.059 -5.754 7.578 1 96.56 73 PHE B O 1
ATOM 2235 N N . GLU B 1 74 ? -8.008 -5.125 8.43 1 96.19 74 GLU B N 1
ATOM 2236 C CA . GLU B 1 74 ? -7.41 -4.238 9.43 1 96.19 74 GLU B CA 1
ATOM 2237 C C . GLU B 1 74 ? -6.488 -5.008 10.367 1 96.19 74 GLU B C 1
ATOM 2239 O O . GLU B 1 74 ? -5.359 -4.582 10.625 1 96.19 74 GLU B O 1
ATOM 2244 N N . THR B 1 75 ? -6.996 -6.129 10.812 1 96.5 75 THR B N 1
ATOM 2245 C CA . THR B 1 75 ? -6.195 -6.953 11.719 1 96.5 75 THR B CA 1
ATOM 2246 C C . THR B 1 75 ? -4.926 -7.434 11.023 1 96.5 75 THR B C 1
ATOM 2248 O O . THR B 1 75 ? -3.84 -7.402 11.609 1 96.5 75 THR B O 1
ATOM 2251 N N . ALA B 1 76 ? -5.062 -7.84 9.836 1 97.56 76 ALA B N 1
ATOM 2252 C CA . ALA B 1 76 ? -3.914 -8.328 9.07 1 97.56 76 ALA B CA 1
ATOM 2253 C C . ALA B 1 76 ? -2.855 -7.238 8.914 1 97.56 76 ALA B C 1
ATOM 2255 O O . ALA B 1 76 ? -1.662 -7.496 9.094 1 97.56 76 ALA B O 1
ATOM 2256 N N . VAL B 1 77 ? -3.26 -6 8.602 1 98.12 77 VAL B N 1
ATOM 2257 C CA . VAL B 1 77 ? -2.33 -4.887 8.438 1 98.12 77 VAL B CA 1
ATOM 2258 C C . VAL B 1 77 ? -1.593 -4.637 9.75 1 98.12 77 VAL B C 1
ATOM 2260 O O . VAL B 1 77 ? -0.365 -4.52 9.766 1 98.12 77 VAL B O 1
ATOM 2263 N N . LEU B 1 78 ? -2.32 -4.602 10.797 1 97.12 78 LEU B N 1
ATOM 2264 C CA . LEU B 1 78 ? -1.73 -4.27 12.094 1 97.12 78 LEU B CA 1
ATOM 2265 C C . LEU B 1 78 ? -0.77 -5.359 12.547 1 97.12 78 LEU B C 1
ATOM 2267 O O . LEU B 1 78 ? 0.263 -5.07 13.156 1 97.12 78 LEU B O 1
ATOM 2271 N N . GLU B 1 79 ? -1.116 -6.59 12.289 1 97.94 79 GLU B N 1
ATOM 2272 C CA . GLU B 1 79 ? -0.196 -7.676 12.617 1 97.94 79 GLU B CA 1
ATOM 2273 C C . GLU B 1 79 ? 1.094 -7.566 11.805 1 97.94 79 GLU B C 1
ATOM 2275 O O . GLU B 1 79 ? 2.182 -7.816 12.328 1 97.94 79 GLU B O 1
ATOM 2280 N N . CYS B 1 80 ? 1.002 -7.234 10.562 1 98.38 80 CYS B N 1
ATOM 2281 C CA . CYS B 1 80 ? 2.191 -7.02 9.75 1 98.38 80 CYS B CA 1
ATOM 2282 C C . CYS B 1 80 ? 3.018 -5.855 10.281 1 98.38 80 CYS B C 1
ATOM 2284 O O . CYS B 1 80 ? 4.25 -5.914 10.281 1 98.38 80 CYS B O 1
ATOM 2286 N N . VAL B 1 81 ? 2.344 -4.797 10.695 1 97.81 81 VAL B N 1
ATOM 2287 C CA . VAL B 1 81 ? 3.029 -3.662 11.305 1 97.81 81 VAL B CA 1
ATOM 2288 C C . VAL B 1 81 ? 3.814 -4.129 12.531 1 97.81 81 VAL B C 1
ATOM 2290 O O . VAL B 1 81 ? 4.98 -3.764 12.703 1 97.81 81 VAL B O 1
ATOM 2293 N N . ASP B 1 82 ? 3.15 -4.969 13.344 1 97.88 82 ASP B N 1
ATOM 2294 C CA . ASP B 1 82 ? 3.799 -5.488 14.539 1 97.88 82 ASP B CA 1
ATOM 2295 C C . ASP B 1 82 ? 5.074 -6.254 14.188 1 97.88 82 ASP B C 1
ATOM 2297 O O . ASP B 1 82 ? 6.09 -6.125 14.875 1 97.88 82 ASP B O 1
ATOM 2301 N N . VAL B 1 83 ? 5 -7.008 13.172 1 98.56 83 VAL B N 1
ATOM 2302 C CA . VAL B 1 83 ? 6.148 -7.801 12.75 1 98.56 83 VAL B CA 1
ATOM 2303 C C . VAL B 1 83 ? 7.289 -6.871 12.328 1 98.56 83 VAL B C 1
ATOM 2305 O O . VAL B 1 83 ? 8.438 -7.074 12.719 1 98.56 83 VAL B O 1
ATOM 2308 N N . ILE B 1 84 ? 6.996 -5.84 11.531 1 98.44 84 ILE B N 1
ATOM 2309 C CA . ILE B 1 84 ? 8 -4.895 11.055 1 98.44 84 ILE B CA 1
ATOM 2310 C C . ILE B 1 84 ? 8.617 -4.156 12.234 1 98.44 84 ILE B C 1
ATOM 2312 O O . ILE B 1 84 ? 9.844 -4.012 12.32 1 98.44 84 ILE B O 1
ATOM 2316 N N . GLU B 1 85 ? 7.812 -3.758 13.172 1 97.75 85 GLU B N 1
ATOM 2317 C CA . GLU B 1 85 ? 8.273 -2.973 14.312 1 97.75 85 GLU B CA 1
ATOM 2318 C C . GLU B 1 85 ? 9.125 -3.82 15.258 1 97.75 85 GLU B C 1
ATOM 2320 O O . GLU B 1 85 ? 10 -3.299 15.945 1 97.75 85 GLU B O 1
ATOM 2325 N N . ALA B 1 86 ? 8.844 -5.094 15.297 1 97.88 86 ALA B N 1
ATOM 2326 C CA . ALA B 1 86 ? 9.562 -5.996 16.188 1 97.88 86 ALA B CA 1
ATOM 2327 C C . ALA B 1 86 ? 10.906 -6.406 15.594 1 97.88 86 ALA B C 1
ATOM 2329 O O . ALA B 1 86 ? 11.758 -6.961 16.297 1 97.88 86 ALA B O 1
ATOM 2330 N N . ALA B 1 87 ? 11.094 -6.172 14.312 1 97.94 87 ALA B N 1
ATOM 2331 C CA . ALA B 1 87 ? 12.305 -6.605 13.625 1 97.94 87 ALA B CA 1
ATOM 2332 C C . ALA B 1 87 ? 13.523 -5.848 14.141 1 97.94 87 ALA B C 1
ATOM 2334 O O . ALA B 1 87 ? 13.453 -4.645 14.406 1 97.94 87 ALA B O 1
ATOM 2335 N N . ASN B 1 88 ? 14.625 -6.516 14.258 1 95.12 88 ASN B N 1
ATOM 2336 C CA . ASN B 1 88 ? 15.875 -5.926 14.742 1 95.12 88 ASN B CA 1
ATOM 2337 C C . ASN B 1 88 ? 16.906 -5.801 13.625 1 95.12 88 ASN B C 1
ATOM 2339 O O . ASN B 1 88 ? 16.844 -6.535 12.633 1 95.12 88 ASN B O 1
ATOM 2343 N N . GLY B 1 89 ? 17.844 -4.812 13.828 1 96.12 89 GLY B N 1
ATOM 2344 C CA . GLY B 1 89 ? 18.906 -4.641 12.852 1 96.12 89 GLY B CA 1
ATOM 2345 C C . GLY B 1 89 ? 18.422 -4.027 11.555 1 96.12 89 GLY B C 1
ATOM 2346 O O . GLY B 1 89 ? 17.531 -3.182 11.555 1 96.12 89 GLY B O 1
ATOM 2347 N N . GLN B 1 90 ? 19.141 -4.41 10.484 1 97.25 90 GLN B N 1
ATOM 2348 C CA . GLN B 1 90 ? 18.719 -3.98 9.156 1 97.25 90 GLN B CA 1
ATOM 2349 C C . GLN B 1 90 ? 17.484 -4.734 8.695 1 97.25 90 GLN B C 1
ATOM 2351 O O . GLN B 1 90 ? 17.484 -5.961 8.609 1 97.25 90 GLN B O 1
ATOM 2356 N N . VAL B 1 91 ? 16.453 -4.031 8.453 1 98.44 91 VAL B N 1
ATOM 2357 C CA . VAL B 1 91 ? 15.18 -4.641 8.102 1 98.44 91 VAL B CA 1
ATOM 2358 C C . VAL B 1 91 ? 15.016 -4.68 6.586 1 98.44 91 VAL B C 1
ATOM 2360 O O . VAL B 1 91 ? 15.016 -3.639 5.93 1 98.44 91 VAL B O 1
ATOM 2363 N N . ILE B 1 92 ? 14.883 -5.883 6.008 1 98.44 92 ILE B N 1
ATOM 2364 C CA . ILE B 1 92 ? 14.758 -6.125 4.574 1 98.44 92 ILE B CA 1
ATOM 2365 C C . ILE B 1 92 ? 13.438 -6.832 4.285 1 98.44 92 ILE B C 1
ATOM 2367 O O . ILE B 1 92 ? 13.18 -7.918 4.809 1 98.44 92 ILE B O 1
ATOM 2371 N N . LEU B 1 93 ? 12.602 -6.191 3.525 1 98.69 93 LEU B N 1
ATOM 2372 C CA . LEU B 1 93 ? 11.32 -6.785 3.158 1 98.69 93 LEU B CA 1
ATOM 2373 C C . LEU B 1 93 ? 11.422 -7.488 1.807 1 98.69 93 LEU B C 1
ATOM 2375 O O . LEU B 1 93 ? 12.031 -6.961 0.872 1 98.69 93 LEU B O 1
ATOM 2379 N N . ASN B 1 94 ? 10.852 -8.68 1.732 1 98.19 94 ASN B N 1
ATOM 2380 C CA . ASN B 1 94 ? 10.766 -9.445 0.495 1 98.19 94 ASN B CA 1
ATOM 2381 C C . ASN B 1 94 ? 9.32 -9.742 0.115 1 98.19 94 ASN B C 1
ATOM 2383 O O . ASN B 1 94 ? 8.648 -10.547 0.772 1 98.19 94 ASN B O 1
ATOM 2387 N N . PHE B 1 95 ? 8.883 -9.125 -0.904 1 97.62 95 PHE B N 1
ATOM 2388 C CA . PHE B 1 95 ? 7.586 -9.438 -1.491 1 97.62 95 PHE B CA 1
ATOM 2389 C C . PHE B 1 95 ? 7.699 -10.602 -2.469 1 97.62 95 PHE B C 1
ATOM 2391 O O . PHE B 1 95 ? 7.812 -10.398 -3.678 1 97.62 95 PHE B O 1
ATOM 2398 N N . ASP B 1 96 ? 7.652 -11.859 -1.982 1 93 96 ASP B N 1
ATOM 2399 C CA . ASP B 1 96 ? 8.125 -13.031 -2.715 1 93 96 ASP B CA 1
ATOM 2400 C C . ASP B 1 96 ? 6.961 -13.922 -3.141 1 93 96 ASP B C 1
ATOM 2402 O O . ASP B 1 96 ? 7.16 -15.07 -3.527 1 93 96 ASP B O 1
ATOM 2406 N N . GLY B 1 97 ? 5.797 -13.492 -2.951 1 90.62 97 GLY B N 1
ATOM 2407 C CA . GLY B 1 97 ? 4.645 -14.312 -3.287 1 90.62 97 GLY B CA 1
ATOM 2408 C C . GLY B 1 97 ? 3.67 -14.469 -2.139 1 90.62 97 GLY B C 1
ATOM 2409 O O . GLY B 1 97 ? 3.428 -13.523 -1.387 1 90.62 97 GLY B O 1
ATOM 2410 N N . GLY B 1 98 ? 3.055 -15.773 -2.145 1 92.12 98 GLY B N 1
ATOM 2411 C CA . GLY B 1 98 ? 2.074 -16.031 -1.102 1 92.12 98 GLY B CA 1
ATOM 2412 C C . GLY B 1 98 ? 0.701 -15.477 -1.421 1 92.12 98 GLY B C 1
ATOM 2413 O O . GLY B 1 98 ? 0.527 -14.773 -2.422 1 92.12 98 GLY B O 1
ATOM 2414 N N . PRO B 1 99 ? -0.196 -15.938 -0.542 1 94.5 99 PRO B N 1
ATOM 2415 C CA . PRO B 1 99 ? -1.56 -15.461 -0.781 1 94.5 99 PRO B CA 1
ATOM 2416 C C . PRO B 1 99 ? -1.673 -13.938 -0.713 1 94.5 99 PRO B C 1
ATOM 2418 O O . PRO B 1 99 ? -1.016 -13.305 0.116 1 94.5 99 PRO B O 1
ATOM 2421 N N . ARG B 1 100 ? -2.523 -13.375 -1.599 1 94.75 100 ARG B N 1
ATOM 2422 C CA . ARG B 1 100 ? -2.627 -11.93 -1.761 1 94.75 100 ARG B CA 1
ATOM 2423 C C . ARG B 1 100 ? -3.311 -11.289 -0.557 1 94.75 100 ARG B C 1
ATOM 2425 O O . ARG B 1 100 ? -3.156 -10.094 -0.312 1 94.75 100 ARG B O 1
ATOM 2432 N N . GLU B 1 101 ? -4.062 -12.102 0.26 1 94.94 101 GLU B N 1
ATOM 2433 C CA . GLU B 1 101 ? -4.688 -11.547 1.457 1 94.94 101 GLU B CA 1
ATOM 2434 C C . GLU B 1 101 ? -3.668 -11.367 2.578 1 94.94 101 GLU B C 1
ATOM 2436 O O . GLU B 1 101 ? -3.975 -10.766 3.609 1 94.94 101 GLU B O 1
ATOM 2441 N N . VAL B 1 102 ? -2.461 -11.812 2.367 1 96.75 102 VAL B N 1
ATOM 2442 C CA . VAL B 1 102 ? -1.338 -11.469 3.234 1 96.75 102 VAL B CA 1
ATOM 2443 C C . VAL B 1 102 ? -0.471 -10.406 2.561 1 96.75 102 VAL B C 1
ATOM 2445 O O . VAL B 1 102 ? -0.027 -9.461 3.209 1 96.75 102 VAL B O 1
ATOM 2448 N N . PHE B 1 103 ? -0.321 -10.586 1.278 1 97.19 103 PHE B N 1
ATOM 2449 C CA . PHE B 1 103 ? 0.518 -9.711 0.465 1 97.19 103 PHE B CA 1
ATOM 2450 C C . PHE B 1 103 ? 0.021 -8.273 0.526 1 97.19 103 PHE B C 1
ATOM 2452 O O . PHE B 1 103 ? 0.81 -7.344 0.729 1 97.19 103 PHE B O 1
ATOM 2459 N N . LEU B 1 104 ? -1.279 -8.047 0.409 1 97.69 104 LEU B N 1
ATOM 2460 C CA . LEU B 1 104 ? -1.89 -6.727 0.379 1 97.69 104 LEU B CA 1
ATOM 2461 C C . LEU B 1 104 ? -1.724 -6.02 1.721 1 97.69 104 LEU B C 1
ATOM 2463 O O . LEU B 1 104 ? -1.183 -4.914 1.783 1 97.69 104 LEU B O 1
ATOM 2467 N N . PRO B 1 105 ? -2.1 -6.68 2.867 1 98 105 PRO B N 1
ATOM 2468 C CA . PRO B 1 105 ? -1.879 -6.012 4.152 1 98 105 PRO B CA 1
ATOM 2469 C C . PRO B 1 105 ? -0.401 -5.754 4.441 1 98 105 PRO B C 1
ATOM 2471 O O . PRO B 1 105 ? -0.057 -4.754 5.074 1 98 105 PRO B O 1
ATOM 2474 N N . PHE B 1 106 ? 0.468 -6.652 3.996 1 98.5 106 PHE B N 1
ATOM 2475 C CA . PHE B 1 106 ? 1.902 -6.473 4.184 1 98.5 106 PHE B CA 1
ATOM 2476 C C . PHE B 1 106 ? 2.391 -5.227 3.451 1 98.5 106 PHE B C 1
ATOM 2478 O O . PHE B 1 106 ? 3.207 -4.469 3.98 1 98.5 106 PHE B O 1
ATOM 2485 N N . THR B 1 107 ? 1.885 -4.969 2.252 1 97.75 107 THR B N 1
ATOM 2486 C CA . THR B 1 107 ? 2.213 -3.777 1.479 1 97.75 107 THR B CA 1
ATOM 2487 C C . THR B 1 107 ? 1.797 -2.516 2.229 1 97.75 107 THR B C 1
ATOM 2489 O O . THR B 1 107 ? 2.586 -1.576 2.359 1 97.75 107 THR B O 1
ATOM 2492 N N . VAL B 1 108 ? 0.614 -2.51 2.736 1 97.19 108 VAL B N 1
ATOM 2493 C CA . VAL B 1 108 ? 0.091 -1.349 3.449 1 97.19 108 VAL B CA 1
ATOM 2494 C C . VAL B 1 108 ? 0.927 -1.091 4.699 1 97.19 108 VAL B C 1
ATOM 2496 O O . VAL B 1 108 ? 1.287 0.053 4.988 1 97.19 108 VAL B O 1
ATOM 2499 N N . ALA B 1 109 ? 1.22 -2.17 5.434 1 97.5 109 ALA B N 1
ATOM 2500 C CA . ALA B 1 109 ? 2.055 -2.039 6.625 1 97.5 109 ALA B CA 1
ATOM 2501 C C . ALA B 1 109 ? 3.408 -1.425 6.285 1 97.5 109 ALA B C 1
ATOM 2503 O O . ALA B 1 109 ? 3.881 -0.523 6.977 1 97.5 109 ALA B O 1
ATOM 2504 N N . ALA B 1 110 ? 4 -1.884 5.203 1 97.31 110 ALA B N 1
ATOM 2505 C CA . ALA B 1 110 ? 5.316 -1.405 4.785 1 97.31 110 ALA B CA 1
ATOM 2506 C C . ALA B 1 110 ? 5.277 0.085 4.457 1 97.31 110 ALA B C 1
ATOM 2508 O O . ALA B 1 110 ? 6.145 0.846 4.898 1 97.31 110 ALA B O 1
ATOM 2509 N N . ILE B 1 111 ? 4.266 0.489 3.754 1 94.75 111 ILE B N 1
ATOM 2510 C CA . ILE B 1 111 ? 4.145 1.875 3.314 1 94.75 111 ILE B CA 1
ATOM 2511 C C . ILE B 1 111 ? 3.881 2.777 4.52 1 94.75 111 ILE B C 1
ATOM 2513 O O . ILE B 1 111 ? 4.219 3.963 4.5 1 94.75 111 ILE B O 1
ATOM 2517 N N . SER B 1 112 ? 3.354 2.17 5.562 1 93.69 112 SER B N 1
ATOM 2518 C CA . SER B 1 112 ? 3.008 2.949 6.746 1 93.69 112 SER B CA 1
ATOM 2519 C C . SER B 1 112 ? 4.203 3.092 7.684 1 93.69 112 SER B C 1
ATOM 2521 O O . SER B 1 112 ? 4.172 3.896 8.617 1 93.69 112 SER B O 1
ATOM 2523 N N . ARG B 1 113 ? 5.266 2.305 7.418 1 93.12 113 ARG B N 1
ATOM 2524 C CA . ARG B 1 113 ? 6.453 2.354 8.266 1 93.12 113 ARG B CA 1
ATOM 2525 C C . ARG B 1 113 ? 7.723 2.432 7.422 1 93.12 113 ARG B C 1
ATOM 2527 O O . ARG B 1 113 ? 8.664 1.667 7.641 1 93.12 113 ARG B O 1
ATOM 2534 N N . PRO B 1 114 ? 7.758 3.369 6.516 1 88.75 114 PRO B N 1
ATOM 2535 C CA . PRO B 1 114 ? 8.906 3.387 5.602 1 88.75 114 PRO B CA 1
ATOM 2536 C C . PRO B 1 114 ? 10.227 3.637 6.324 1 88.75 114 PRO B C 1
ATOM 2538 O O . PRO B 1 114 ? 11.273 3.166 5.875 1 88.75 114 PRO B O 1
ATOM 2541 N N . ASN B 1 115 ? 10.25 4.281 7.457 1 88.56 115 ASN B N 1
ATOM 2542 C CA . ASN B 1 115 ? 11.469 4.676 8.156 1 88.56 115 ASN B CA 1
ATOM 2543 C C . ASN B 1 115 ? 12.094 3.498 8.898 1 88.56 115 ASN B C 1
ATOM 2545 O O . ASN B 1 115 ? 13.234 3.58 9.352 1 88.56 115 ASN B O 1
ATOM 2549 N N . LEU B 1 116 ? 11.352 2.414 9.023 1 94.88 116 LEU B N 1
ATOM 2550 C CA . LEU B 1 116 ? 11.859 1.237 9.719 1 94.88 116 LEU B CA 1
ATOM 2551 C C . LEU B 1 116 ? 12.469 0.248 8.734 1 94.88 116 LEU B C 1
ATOM 2553 O O . LEU B 1 116 ? 13.07 -0.752 9.141 1 94.88 116 LEU B O 1
ATOM 2557 N N . ILE B 1 117 ? 12.367 0.543 7.48 1 96.75 117 ILE B N 1
ATOM 2558 C CA . ILE B 1 117 ? 12.734 -0.424 6.449 1 96.75 117 ILE B CA 1
ATOM 2559 C C . ILE B 1 117 ? 14 0.036 5.73 1 96.75 117 ILE B C 1
ATOM 2561 O O . ILE B 1 117 ? 14.086 1.18 5.277 1 96.75 117 ILE B O 1
ATOM 2565 N N . ASP B 1 118 ? 14.93 -0.793 5.555 1 97.06 118 ASP B N 1
ATOM 2566 C CA . ASP B 1 118 ? 16.203 -0.43 4.945 1 97.06 118 ASP B CA 1
ATOM 2567 C C . ASP B 1 118 ? 16.219 -0.794 3.463 1 97.06 118 ASP B C 1
ATOM 2569 O O . ASP B 1 118 ? 16.812 -0.072 2.65 1 97.06 118 ASP B O 1
ATOM 2573 N N . GLN B 1 119 ? 15.68 -1.932 3.105 1 97.31 119 GLN B N 1
ATOM 2574 C CA . GLN B 1 119 ? 15.641 -2.402 1.725 1 97.31 119 GLN B CA 1
ATOM 2575 C C . GLN B 1 119 ? 14.352 -3.166 1.44 1 97.31 119 GLN B C 1
ATOM 2577 O O . GLN B 1 119 ? 13.773 -3.773 2.344 1 97.31 119 GLN B O 1
ATOM 2582 N N . VAL B 1 120 ? 13.922 -3.109 0.282 1 97.81 120 VAL B N 1
ATOM 2583 C CA . VAL B 1 120 ? 12.734 -3.834 -0.164 1 97.81 120 VAL B CA 1
ATOM 2584 C C . VAL B 1 120 ? 13.023 -4.531 -1.492 1 97.81 120 VAL B C 1
ATOM 2586 O O . VAL B 1 120 ? 13.562 -3.916 -2.418 1 97.81 120 VAL B O 1
ATOM 2589 N N . PHE B 1 121 ? 12.648 -5.805 -1.58 1 97.62 121 PHE B N 1
ATOM 2590 C CA . PHE B 1 121 ? 12.781 -6.57 -2.816 1 97.62 121 PHE B CA 1
ATOM 2591 C C . PHE B 1 121 ? 11.445 -7.188 -3.215 1 97.62 121 PHE B C 1
ATOM 2593 O O . PHE B 1 121 ? 10.578 -7.395 -2.367 1 97.62 121 PHE B O 1
ATOM 2600 N N . GLN B 1 122 ? 11.32 -7.453 -4.457 1 96.31 122 GLN B N 1
ATOM 2601 C CA . GLN B 1 122 ? 10.18 -8.203 -4.977 1 96.31 122 GLN B CA 1
ATOM 2602 C C . GLN B 1 122 ? 10.633 -9.297 -5.938 1 96.31 122 GLN B C 1
ATOM 2604 O O . GLN B 1 122 ? 11.477 -9.062 -6.809 1 96.31 122 GLN B O 1
ATOM 2609 N N . PHE B 1 123 ? 10.133 -10.484 -5.727 1 96.06 123 PHE B N 1
ATOM 2610 C CA . PHE B 1 123 ? 10.219 -11.555 -6.719 1 96.06 123 PHE B CA 1
ATOM 2611 C C . PHE B 1 123 ? 9.031 -11.492 -7.672 1 96.06 123 PHE B C 1
ATOM 2613 O O . PHE B 1 123 ? 7.883 -11.664 -7.254 1 96.06 123 PHE B O 1
ATOM 2620 N N . ARG B 1 124 ? 9.32 -11.281 -8.922 1 94.12 124 ARG B N 1
ATOM 2621 C CA . ARG B 1 124 ? 8.266 -11.023 -9.898 1 94.12 124 ARG B CA 1
ATOM 2622 C C . ARG B 1 124 ? 7.66 -12.328 -10.406 1 94.12 124 ARG B C 1
ATOM 2624 O O . ARG B 1 124 ? 8.375 -13.312 -10.609 1 94.12 124 ARG B O 1
ATOM 2631 N N . ASP B 1 125 ? 6.418 -12.266 -10.648 1 92.69 125 ASP B N 1
ATOM 2632 C CA . ASP B 1 125 ? 5.684 -13.43 -11.148 1 92.69 125 ASP B CA 1
ATOM 2633 C C . ASP B 1 125 ? 5.98 -13.672 -12.625 1 92.69 125 ASP B C 1
ATOM 2635 O O . ASP B 1 125 ? 6.086 -14.82 -13.062 1 92.69 125 ASP B O 1
ATOM 2639 N N . THR B 1 126 ? 6.215 -12.672 -13.391 1 89.19 126 THR B N 1
ATOM 2640 C CA . THR B 1 126 ? 6.223 -12.758 -14.844 1 89.19 126 THR B CA 1
ATOM 2641 C C . THR B 1 126 ? 7.578 -13.234 -15.352 1 89.19 126 THR B C 1
ATOM 2643 O O . THR B 1 126 ? 7.652 -14.062 -16.266 1 89.19 126 THR B O 1
ATOM 2646 N N . ASP B 1 127 ? 8.609 -12.742 -14.773 1 90.69 127 ASP B N 1
ATOM 2647 C CA . ASP B 1 127 ? 9.922 -13.109 -15.312 1 90.69 127 ASP B CA 1
ATOM 2648 C C . ASP B 1 127 ? 10.789 -13.766 -14.242 1 90.69 127 ASP B C 1
ATOM 2650 O O . ASP B 1 127 ? 11.953 -14.094 -14.5 1 90.69 127 ASP B O 1
ATOM 2654 N N . GLN B 1 128 ? 10.312 -13.93 -13.039 1 92.44 128 GLN B N 1
ATOM 2655 C CA . GLN B 1 128 ? 10.922 -14.656 -11.93 1 92.44 128 GLN B CA 1
ATOM 2656 C C . GLN B 1 128 ? 12.234 -14.016 -11.508 1 92.44 128 GLN B C 1
ATOM 2658 O O . GLN B 1 128 ? 13.141 -14.695 -11.016 1 92.44 128 GLN B O 1
ATOM 2663 N N . LYS B 1 129 ? 12.352 -12.711 -11.773 1 93.5 129 LYS B N 1
ATOM 2664 C CA . LYS B 1 129 ? 13.523 -11.961 -11.336 1 93.5 129 LYS B CA 1
ATOM 2665 C C . LYS B 1 129 ? 13.258 -11.227 -10.031 1 93.5 129 LYS B C 1
ATOM 2667 O O . LYS B 1 129 ? 12.102 -10.93 -9.703 1 93.5 129 LYS B O 1
ATOM 2672 N N . VAL B 1 130 ? 14.359 -10.961 -9.336 1 96.25 130 VAL B N 1
ATOM 2673 C CA . VAL B 1 130 ? 14.297 -10.172 -8.109 1 96.25 130 VAL B CA 1
ATOM 2674 C C . VAL B 1 130 ? 14.641 -8.719 -8.414 1 96.25 130 VAL B C 1
ATOM 2676 O O . VAL B 1 130 ? 15.641 -8.438 -9.078 1 96.25 130 VAL B O 1
ATOM 2679 N N . ARG B 1 131 ? 13.805 -7.816 -8.008 1 95.62 131 ARG B N 1
ATOM 2680 C CA . ARG B 1 131 ? 14.055 -6.387 -8.18 1 95.62 131 ARG B CA 1
ATOM 2681 C C . ARG B 1 131 ? 14.016 -5.66 -6.836 1 95.62 131 ARG B C 1
ATOM 2683 O O . ARG B 1 131 ? 13.188 -5.969 -5.98 1 95.62 131 ARG B O 1
ATOM 2690 N N . GLU B 1 132 ? 14.961 -4.723 -6.66 1 96.25 132 GLU B N 1
ATOM 2691 C CA . GLU B 1 132 ? 14.883 -3.832 -5.508 1 96.25 132 GLU B CA 1
ATOM 2692 C C . GLU B 1 132 ? 13.93 -2.67 -5.773 1 96.25 132 GLU B C 1
ATOM 2694 O O . GLU B 1 132 ? 13.93 -2.098 -6.863 1 96.25 132 GLU B O 1
ATOM 2699 N N . LEU B 1 133 ? 13.086 -2.41 -4.762 1 95.31 133 LEU B N 1
ATOM 2700 C CA . LEU B 1 133 ? 12.109 -1.331 -4.875 1 95.31 133 LEU B CA 1
ATOM 2701 C C . LEU B 1 133 ? 12.375 -0.25 -3.832 1 95.31 133 LEU B C 1
ATOM 2703 O O . LEU B 1 133 ? 13.016 -0.509 -2.811 1 95.31 133 LEU B O 1
ATOM 2707 N N . SER B 1 134 ? 11.906 0.978 -4.164 1 94.19 134 SER B N 1
ATOM 2708 C CA . SER B 1 134 ? 11.812 2.055 -3.184 1 94.19 134 SER B CA 1
ATOM 2709 C C . SER B 1 134 ? 10.359 2.404 -2.875 1 94.19 134 SER B C 1
ATOM 2711 O O . SER B 1 134 ? 9.641 2.912 -3.74 1 94.19 134 SER B O 1
ATOM 2713 N N . LEU B 1 135 ? 9.922 2.113 -1.644 1 94.94 135 LEU B N 1
ATOM 2714 C CA . LEU B 1 135 ? 8.555 2.439 -1.249 1 94.94 135 LEU B CA 1
ATOM 2715 C C . LEU B 1 135 ? 8.422 3.924 -0.919 1 94.94 135 LEU B C 1
ATOM 2717 O O . LEU B 1 135 ? 9.336 4.516 -0.335 1 94.94 135 LEU B O 1
ATOM 2721 N N . PRO B 1 136 ? 7.305 4.473 -1.268 1 93.25 136 PRO B N 1
ATOM 2722 C CA . PRO B 1 136 ? 7.105 5.887 -0.951 1 93.25 136 PRO B CA 1
ATOM 2723 C C . PRO B 1 136 ? 6.754 6.121 0.517 1 93.25 136 PRO B C 1
ATOM 2725 O O . PRO B 1 136 ? 6.137 5.262 1.151 1 93.25 136 PRO B O 1
ATOM 2728 N N . ASN B 1 137 ? 7.219 7.23 0.983 1 86.75 137 ASN B N 1
ATOM 2729 C CA . ASN B 1 137 ? 6.73 7.719 2.27 1 86.75 137 ASN B CA 1
ATOM 2730 C C . ASN B 1 137 ? 5.441 8.516 2.111 1 86.7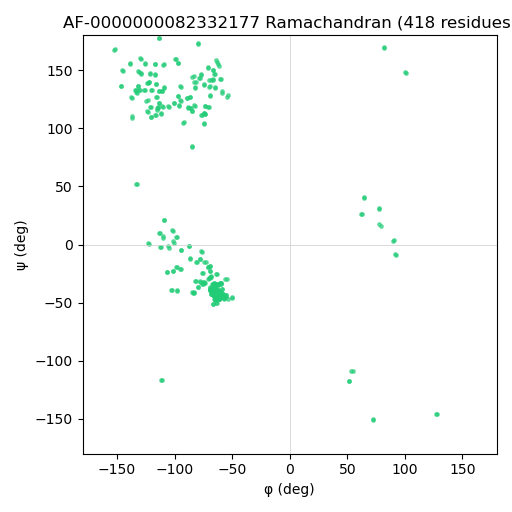5 137 ASN B C 1
ATOM 2732 O O . ASN B 1 137 ? 5.449 9.617 1.545 1 86.75 137 ASN B O 1
ATOM 2736 N N . LEU B 1 138 ? 4.383 7.953 2.678 1 86.56 138 LEU B N 1
ATOM 2737 C CA . LEU B 1 138 ? 3.096 8.609 2.48 1 86.56 138 LEU B CA 1
ATOM 2738 C C . LEU B 1 138 ? 2.576 9.195 3.789 1 86.56 138 LEU B C 1
ATOM 2740 O O . LEU B 1 138 ? 1.515 9.82 3.816 1 86.56 138 LEU B O 1
ATOM 2744 N N . MET B 1 139 ? 3.299 9.008 4.871 1 80.5 139 MET B N 1
ATOM 2745 C CA . MET B 1 139 ? 2.732 9.32 6.18 1 80.5 139 MET B CA 1
ATOM 2746 C C . MET B 1 139 ? 3.346 10.602 6.742 1 80.5 139 MET B C 1
ATOM 2748 O O . MET B 1 139 ? 2.736 11.266 7.578 1 80.5 139 MET B O 1
ATOM 2752 N N . ASP B 1 140 ? 4.496 10.906 6.281 1 77.56 140 ASP B N 1
ATOM 2753 C CA . ASP B 1 140 ? 5.184 12.016 6.926 1 77.56 140 ASP B CA 1
ATOM 2754 C C . ASP B 1 140 ? 4.492 13.344 6.617 1 77.56 140 ASP B C 1
ATOM 2756 O O . ASP B 1 140 ? 3.996 13.547 5.508 1 77.56 140 ASP B O 1
ATOM 2760 N N . ARG B 1 141 ? 4.457 14.133 7.594 1 72.38 141 ARG B N 1
ATOM 2761 C CA . ARG B 1 141 ? 3.918 15.484 7.465 1 72.38 141 ARG B CA 1
ATOM 2762 C C . ARG B 1 141 ? 4.848 16.375 6.645 1 72.38 141 ARG B C 1
ATOM 2764 O O . ARG B 1 141 ? 6.055 16.406 6.891 1 72.38 141 ARG B O 1
ATOM 2771 N N . VAL B 1 142 ? 4.324 16.828 5.555 1 73.06 142 VAL B N 1
ATOM 2772 C CA . VAL B 1 142 ? 5.078 17.781 4.754 1 73.06 142 VAL B CA 1
ATOM 2773 C C . VAL B 1 142 ? 4.812 19.203 5.262 1 73.06 142 VAL B C 1
ATOM 2775 O O . VAL B 1 142 ? 3.658 19.609 5.395 1 73.06 142 VAL B O 1
ATOM 2778 N N . PRO B 1 143 ? 5.961 19.781 5.723 1 74.06 143 PRO B N 1
ATOM 2779 C CA . PRO B 1 143 ? 5.723 21.172 6.156 1 74.06 143 PRO B CA 1
ATOM 2780 C C . PRO B 1 143 ? 5.055 22.016 5.078 1 74.06 143 PRO B C 1
ATOM 2782 O O . PRO B 1 143 ? 5.469 21.984 3.916 1 74.06 143 PRO B O 1
ATOM 2785 N N . GLU B 1 144 ? 4.008 22.625 5.527 1 80 144 GLU B N 1
ATOM 2786 C CA . GLU B 1 144 ? 3.252 23.484 4.605 1 80 144 GLU B CA 1
ATOM 2787 C C . GLU B 1 144 ? 4.148 24.531 3.961 1 80 144 GLU B C 1
ATOM 2789 O O . GLU B 1 144 ? 3.953 24.891 2.801 1 80 144 GLU B O 1
ATOM 2794 N N . VAL B 1 145 ? 5.184 24.922 4.723 1 82.25 145 VAL B N 1
ATOM 2795 C CA . VAL B 1 145 ? 6.043 26.016 4.266 1 82.25 145 VAL B CA 1
ATOM 2796 C C . VAL B 1 145 ? 6.852 25.547 3.055 1 82.25 145 VAL B C 1
ATOM 2798 O O . VAL B 1 145 ? 7.312 26.375 2.258 1 82.25 145 VAL B O 1
ATOM 2801 N N . ALA B 1 146 ? 6.957 24.25 2.867 1 90.38 146 ALA B N 1
ATOM 2802 C CA . ALA B 1 146 ? 7.801 23.703 1.804 1 90.38 146 ALA B CA 1
ATOM 2803 C C . ALA B 1 146 ? 6.965 23.297 0.595 1 90.38 146 ALA B C 1
ATOM 2805 O O . ALA B 1 146 ? 7.504 22.828 -0.409 1 90.38 146 ALA B O 1
ATOM 2806 N N . ASP B 1 147 ? 5.652 23.531 0.683 1 90.88 147 ASP B N 1
ATOM 2807 C CA . ASP B 1 147 ? 4.746 23.094 -0.374 1 90.88 147 ASP B CA 1
ATOM 2808 C C . ASP B 1 147 ? 5.098 23.75 -1.707 1 90.88 147 ASP B C 1
ATOM 2810 O O . ASP B 1 147 ? 5.172 23.078 -2.736 1 90.88 147 ASP B O 1
ATOM 2814 N N . GLU B 1 148 ? 5.332 25.031 -1.598 1 94.38 148 GLU B N 1
ATOM 2815 C CA . GLU B 1 148 ? 5.656 25.766 -2.822 1 94.38 148 GLU B CA 1
ATOM 2816 C C . GLU B 1 148 ? 6.969 25.266 -3.424 1 94.38 148 GLU B C 1
ATOM 2818 O O . GLU B 1 148 ? 7.098 25.188 -4.648 1 94.38 148 GLU B O 1
ATOM 2823 N N . THR B 1 149 ? 7.879 25.031 -2.584 1 96.69 149 THR B N 1
ATOM 2824 C CA . THR B 1 149 ? 9.172 24.516 -3.035 1 96.69 149 THR B CA 1
ATOM 2825 C C . THR B 1 149 ? 9 23.156 -3.709 1 96.69 149 THR B C 1
ATOM 2827 O O . THR B 1 149 ? 9.555 22.922 -4.785 1 96.69 149 THR B O 1
ATOM 2830 N N . LEU B 1 150 ? 8.219 22.297 -3.109 1 95.44 150 LEU B N 1
ATOM 2831 C CA . LEU B 1 150 ? 7.961 20.984 -3.689 1 95.44 150 LEU B CA 1
ATOM 2832 C C . LEU B 1 150 ? 7.305 21.109 -5.059 1 95.44 150 LEU B C 1
ATOM 2834 O O . LEU B 1 150 ? 7.676 20.406 -6 1 95.44 150 LEU B O 1
ATOM 2838 N N . GLN B 1 151 ? 6.359 22.047 -5.141 1 96.06 151 GLN B N 1
ATOM 2839 C CA . GLN B 1 151 ? 5.684 22.281 -6.414 1 96.06 151 GLN B CA 1
ATOM 2840 C C . GLN B 1 151 ? 6.676 22.719 -7.484 1 96.06 151 GLN B C 1
ATOM 2842 O O . GLN B 1 151 ? 6.621 22.25 -8.625 1 96.06 151 GLN B O 1
ATOM 2847 N N . ALA B 1 152 ? 7.535 23.594 -7.09 1 97.5 152 ALA B N 1
ATOM 2848 C CA . ALA B 1 152 ? 8.539 24.094 -8.023 1 97.5 152 ALA B CA 1
ATOM 2849 C C . ALA B 1 152 ? 9.453 22.969 -8.5 1 97.5 152 ALA B C 1
ATOM 2851 O O . ALA B 1 152 ? 9.812 22.906 -9.68 1 97.5 152 ALA B O 1
ATOM 2852 N N . VAL B 1 153 ? 9.859 22.078 -7.598 1 97.44 153 VAL B N 1
ATOM 2853 C CA . VAL B 1 153 ? 10.68 20.938 -7.977 1 97.44 153 VAL B CA 1
ATOM 2854 C C . VAL B 1 153 ? 9.961 20.109 -9.039 1 97.44 153 VAL B C 1
ATOM 2856 O O . VAL B 1 153 ? 10.57 19.703 -10.031 1 97.44 153 VAL B O 1
ATOM 2859 N N . GLY B 1 154 ? 8.68 19.875 -8.797 1 96.5 154 GLY B N 1
ATOM 2860 C CA . GLY B 1 154 ? 7.883 19.109 -9.75 1 96.5 154 GLY B CA 1
ATOM 2861 C C . GLY B 1 154 ? 7.805 19.766 -11.117 1 96.5 154 GLY B C 1
ATOM 2862 O O . GLY B 1 154 ? 7.906 19.094 -12.141 1 96.5 154 GLY B O 1
ATOM 2863 N N . GLU B 1 155 ? 7.641 21.031 -11.133 1 96.75 155 GLU B N 1
ATOM 2864 C CA . GLU B 1 155 ? 7.496 21.781 -12.375 1 96.75 155 GLU B CA 1
ATOM 2865 C C . GLU B 1 155 ? 8.805 21.812 -13.156 1 96.75 155 GLU B C 1
ATOM 2867 O O . GLU B 1 155 ? 8.812 21.703 -14.383 1 96.75 155 GLU B O 1
ATOM 2872 N N . LEU B 1 156 ? 9.836 21.953 -12.453 1 96.62 156 LEU B N 1
ATOM 2873 C CA . LEU B 1 156 ? 11.148 22.047 -13.086 1 96.62 156 LEU B CA 1
ATOM 2874 C C . LEU B 1 156 ? 11.648 20.672 -13.523 1 96.62 156 LEU B C 1
ATOM 2876 O O . LEU B 1 156 ? 12.398 20.562 -14.5 1 96.62 156 LEU B O 1
ATOM 2880 N N . ASP B 1 157 ? 11.242 19.688 -12.734 1 93.81 157 ASP B N 1
ATOM 2881 C CA . ASP B 1 157 ? 11.57 18.297 -13.031 1 93.81 157 ASP B CA 1
ATOM 2882 C C . ASP B 1 157 ? 13.078 18.109 -13.188 1 93.81 157 ASP B C 1
ATOM 2884 O O . ASP B 1 157 ? 13.844 18.406 -12.266 1 93.81 157 ASP B O 1
ATOM 2888 N N . GLU B 1 158 ? 13.586 17.875 -14.359 1 92.06 158 GLU B N 1
ATOM 2889 C CA . GLU B 1 158 ? 15 17.547 -14.57 1 92.06 158 GLU B CA 1
ATOM 2890 C C . GLU B 1 158 ? 15.875 18.781 -14.414 1 92.06 158 GLU B C 1
ATOM 2892 O O . GLU B 1 158 ? 17.094 18.672 -14.219 1 92.06 158 GLU B O 1
ATOM 2897 N N . GLU B 1 159 ? 15.344 19.922 -14.422 1 93.94 159 GLU B N 1
ATOM 2898 C CA . GLU B 1 159 ? 16.109 21.172 -14.344 1 93.94 159 GLU B CA 1
ATOM 2899 C C . GLU B 1 159 ? 16.125 21.719 -12.914 1 93.94 159 GLU B C 1
ATOM 2901 O O . GLU B 1 159 ? 16.672 22.781 -12.664 1 93.94 159 GLU B O 1
ATOM 2906 N N . ALA B 1 160 ? 15.602 20.922 -12.07 1 97.12 160 ALA B N 1
ATOM 2907 C CA . ALA B 1 160 ? 15.469 21.438 -10.703 1 97.12 160 ALA B CA 1
ATOM 2908 C C . ALA B 1 160 ? 16.812 21.469 -9.992 1 97.12 160 ALA B C 1
ATOM 2910 O O . ALA B 1 160 ? 17.438 20.422 -9.766 1 97.12 160 ALA B O 1
ATOM 2911 N N . THR B 1 161 ? 17.266 22.641 -9.711 1 97.25 161 THR B N 1
ATOM 2912 C CA . THR B 1 161 ? 18.422 22.938 -8.867 1 97.25 161 THR B CA 1
ATOM 2913 C C . THR B 1 161 ? 18.078 23.984 -7.816 1 97.25 161 THR B C 1
ATOM 2915 O O . THR B 1 161 ? 17.078 24.688 -7.934 1 97.25 161 THR B O 1
ATOM 2918 N N . LEU B 1 162 ? 18.953 23.984 -6.754 1 97.12 162 LEU B N 1
ATOM 2919 C CA . LEU B 1 162 ? 18.703 24.969 -5.711 1 97.12 162 LEU B CA 1
ATOM 2920 C C . LEU B 1 162 ? 18.531 26.359 -6.312 1 97.12 162 LEU B C 1
ATOM 2922 O O . LEU B 1 162 ? 17.547 27.047 -6.039 1 97.12 162 LEU B O 1
ATOM 2926 N N . PRO B 1 163 ? 19.375 26.828 -7.254 1 97.06 163 PRO B N 1
ATOM 2927 C CA . PRO B 1 163 ? 19.188 28.172 -7.832 1 97.06 163 PRO B CA 1
ATOM 2928 C C . PRO B 1 163 ? 17.938 28.281 -8.688 1 97.06 163 PRO B C 1
ATOM 2930 O O . PRO B 1 163 ? 17.234 29.297 -8.617 1 97.06 163 PRO B O 1
ATOM 2933 N N . SER B 1 164 ? 17.656 27.281 -9.508 1 97.75 164 SER B N 1
ATOM 2934 C CA . SER B 1 164 ? 16.469 27.344 -10.367 1 97.75 164 SER B CA 1
ATOM 2935 C C . SER B 1 164 ? 15.188 27.359 -9.547 1 97.75 164 SER B C 1
ATOM 2937 O O . SER B 1 164 ? 14.211 28.031 -9.914 1 97.75 164 SER B O 1
ATOM 2939 N N . ILE B 1 165 ? 15.117 26.625 -8.477 1 98.31 165 ILE B N 1
ATOM 2940 C CA . ILE B 1 165 ? 13.961 26.594 -7.594 1 98.31 165 ILE B CA 1
ATOM 2941 C C . ILE B 1 165 ? 13.797 27.953 -6.914 1 98.31 165 ILE B C 1
ATOM 2943 O O . ILE B 1 165 ? 12.68 28.469 -6.801 1 98.31 165 ILE B O 1
ATOM 2947 N N . ALA B 1 166 ? 14.938 28.5 -6.465 1 98.12 166 ALA B N 1
ATOM 2948 C CA . ALA B 1 166 ? 14.891 29.828 -5.859 1 98.12 166 ALA B CA 1
ATOM 2949 C C . ALA B 1 166 ? 14.312 30.859 -6.824 1 98.12 166 ALA B C 1
ATOM 2951 O O . ALA B 1 166 ? 13.453 31.656 -6.445 1 98.12 166 ALA B O 1
ATOM 2952 N N . GLU B 1 167 ? 14.727 30.812 -8.008 1 98.06 167 GLU B N 1
ATOM 2953 C CA . GLU B 1 167 ? 14.242 31.734 -9.031 1 98.06 167 GLU B CA 1
ATOM 2954 C C . GLU B 1 167 ? 12.75 31.531 -9.289 1 98.06 167 GLU B C 1
ATOM 2956 O O . GLU B 1 167 ? 11.992 32.5 -9.352 1 98.06 167 GLU B O 1
ATOM 2961 N N . SER B 1 168 ? 12.328 30.312 -9.422 1 97.38 168 SER B N 1
ATOM 2962 C CA . SER B 1 168 ? 10.945 29.984 -9.742 1 97.38 168 SER B CA 1
ATOM 2963 C C . SER B 1 168 ? 10.008 30.375 -8.609 1 97.38 168 SER B C 1
ATOM 2965 O O . SER B 1 168 ? 8.859 30.75 -8.852 1 97.38 168 SER B O 1
ATOM 2967 N N . THR B 1 169 ? 10.43 30.281 -7.395 1 97.5 169 THR B N 1
ATOM 2968 C CA . THR B 1 169 ? 9.562 30.516 -6.242 1 97.5 169 THR B CA 1
ATOM 2969 C C . THR B 1 169 ? 9.703 31.953 -5.758 1 97.5 169 THR B C 1
ATOM 2971 O O . THR B 1 169 ? 8.875 32.438 -4.984 1 97.5 169 THR B O 1
ATOM 2974 N N . GLY B 1 170 ? 10.82 32.625 -6.102 1 97.69 170 GLY B N 1
ATOM 2975 C CA . GLY B 1 170 ? 11.102 33.938 -5.613 1 97.69 170 GLY B CA 1
ATOM 2976 C C . GLY B 1 170 ? 11.609 33.969 -4.188 1 97.69 170 GLY B C 1
ATOM 2977 O O . GLY B 1 170 ? 11.578 35 -3.523 1 97.69 170 GLY B O 1
ATOM 2978 N N . LYS B 1 171 ? 12.047 32.875 -3.713 1 97.75 171 LYS B N 1
ATOM 2979 C CA . LYS B 1 171 ? 12.578 32.781 -2.355 1 97.75 171 LYS B CA 1
ATOM 2980 C C . LYS B 1 171 ? 14.102 32.812 -2.352 1 97.75 171 LYS B C 1
ATOM 2982 O O . LYS B 1 171 ? 14.734 32.531 -3.369 1 97.75 171 LYS B O 1
ATOM 2987 N N . ALA B 1 172 ? 14.664 33.156 -1.198 1 98 172 ALA B N 1
ATOM 2988 C CA . ALA B 1 172 ? 16.109 33.156 -1.035 1 98 172 ALA B CA 1
ATOM 2989 C C . ALA B 1 172 ? 16.656 31.719 -1.108 1 98 172 ALA B C 1
ATOM 2991 O O . ALA B 1 172 ? 15.984 30.766 -0.689 1 98 172 ALA B O 1
ATOM 2992 N N . ARG B 1 173 ? 17.891 31.594 -1.58 1 97.12 173 ARG B N 1
ATOM 2993 C CA . ARG B 1 173 ? 18.516 30.281 -1.693 1 97.12 173 ARG B CA 1
ATOM 2994 C C . ARG B 1 173 ? 18.625 29.609 -0.331 1 97.12 173 ARG B C 1
ATOM 2996 O O . ARG B 1 173 ? 18.516 28.391 -0.226 1 97.12 173 ARG B O 1
ATOM 3003 N N . SER B 1 174 ? 18.828 30.391 0.646 1 97.25 174 SER B N 1
ATOM 3004 C CA . SER B 1 174 ? 18.938 29.844 1.993 1 97.25 174 SER B CA 1
ATOM 3005 C C . SER B 1 174 ? 17.609 29.234 2.445 1 97.25 174 SER B C 1
ATOM 3007 O O . SER B 1 174 ? 17.594 28.188 3.082 1 97.25 174 SER B O 1
ATOM 3009 N N . THR B 1 175 ? 16.531 29.891 2.135 1 97.06 175 THR B N 1
ATOM 3010 C CA . THR B 1 175 ? 15.195 29.406 2.455 1 97.06 175 THR B CA 1
ATOM 3011 C C . THR B 1 175 ? 14.898 28.109 1.686 1 97.06 175 THR B C 1
ATOM 3013 O O . THR B 1 175 ? 14.43 27.141 2.266 1 97.06 175 THR B O 1
ATOM 3016 N N . VAL B 1 176 ? 15.172 28.109 0.417 1 97.5 176 VAL B N 1
ATOM 3017 C CA . VAL B 1 176 ? 14.945 26.938 -0.42 1 97.5 176 VAL B CA 1
ATOM 3018 C C . VAL B 1 176 ? 15.781 25.766 0.09 1 97.5 176 VAL B C 1
ATOM 3020 O O . VAL B 1 176 ? 15.312 24.625 0.14 1 97.5 176 VAL B O 1
ATOM 3023 N N . GLY B 1 177 ? 17.016 26.078 0.43 1 96.75 177 GLY B N 1
ATOM 3024 C CA . GLY B 1 177 ? 17.859 25.047 0.99 1 96.75 177 GLY B CA 1
ATOM 3025 C C . GLY B 1 177 ? 17.266 24.375 2.205 1 96.75 177 GLY B C 1
ATOM 3026 O O . GLY B 1 177 ? 17.266 23.141 2.303 1 96.75 177 GLY B O 1
ATOM 3027 N N . ARG B 1 178 ? 16.75 25.188 3.088 1 96.62 178 ARG B N 1
ATOM 3028 C CA . ARG B 1 178 ? 16.109 24.656 4.289 1 96.62 178 ARG B CA 1
ATOM 3029 C C . ARG B 1 178 ? 14.883 23.812 3.934 1 96.62 178 ARG B C 1
ATOM 3031 O O . ARG B 1 178 ? 14.641 22.766 4.539 1 96.62 178 ARG B O 1
ATOM 3038 N N . HIS B 1 179 ? 14.086 24.266 3.031 1 96.62 179 HIS B N 1
ATOM 3039 C CA . HIS B 1 179 ? 12.938 23.5 2.559 1 96.62 179 HIS B CA 1
ATOM 3040 C C . HIS B 1 179 ? 13.375 22.141 2.004 1 96.62 179 HIS B C 1
ATOM 3042 O O . HIS B 1 179 ? 12.766 21.125 2.314 1 96.62 179 HIS B O 1
ATOM 3048 N N . LEU B 1 180 ? 14.406 22.172 1.208 1 96.31 180 LEU B N 1
ATOM 3049 C CA . LEU B 1 180 ? 14.875 20.938 0.577 1 96.31 180 LEU B CA 1
ATOM 3050 C C . LEU B 1 180 ? 15.383 19.953 1.62 1 96.31 180 LEU B C 1
ATOM 3052 O O . LEU B 1 180 ? 15.203 18.75 1.479 1 96.31 180 LEU B O 1
ATOM 3056 N N . ASP B 1 181 ? 16 20.5 2.668 1 95.5 181 ASP B N 1
ATOM 3057 C CA . ASP B 1 181 ? 16.438 19.625 3.764 1 95.5 181 ASP B CA 1
ATOM 3058 C C . ASP B 1 181 ? 15.242 18.906 4.391 1 95.5 181 ASP B C 1
ATOM 3060 O O . ASP B 1 181 ? 15.289 17.703 4.617 1 95.5 181 ASP B O 1
ATOM 3064 N N . LYS B 1 182 ? 14.203 19.656 4.602 1 93.25 182 LYS B N 1
ATOM 3065 C CA . LYS B 1 182 ? 13.008 19.094 5.219 1 93.25 182 LYS B CA 1
ATOM 3066 C C . LYS B 1 182 ? 12.32 18.109 4.281 1 93.25 182 LYS B C 1
ATOM 3068 O O . LYS B 1 182 ? 11.859 17.047 4.723 1 93.25 182 LYS B O 1
ATOM 3073 N N . LEU B 1 183 ? 12.273 18.438 3.035 1 93.44 183 LEU B N 1
ATOM 3074 C CA . LEU B 1 183 ? 11.656 17.562 2.045 1 93.44 183 LEU B CA 1
ATOM 3075 C C . LEU B 1 183 ? 12.453 16.281 1.881 1 93.44 183 LEU B C 1
ATOM 3077 O O . LEU B 1 183 ? 11.875 15.203 1.683 1 93.44 183 LEU B O 1
ATOM 3081 N N . GLU B 1 184 ? 13.727 16.406 1.942 1 94 184 GLU B N 1
ATOM 3082 C CA . GLU B 1 184 ? 14.578 15.219 1.841 1 94 184 GLU B CA 1
ATOM 3083 C C . GLU B 1 184 ? 14.438 14.328 3.072 1 94 184 GLU B C 1
ATOM 3085 O O . GLU B 1 184 ? 14.383 13.102 2.955 1 94 184 GLU B O 1
ATOM 3090 N N . GLU B 1 185 ? 14.328 14.969 4.215 1 90.06 185 GLU B N 1
ATOM 3091 C CA . GLU B 1 185 ? 14.102 14.227 5.453 1 90.06 185 GLU B CA 1
ATOM 3092 C C . GLU B 1 185 ? 12.797 13.438 5.387 1 90.06 185 GLU B C 1
ATOM 3094 O O . GLU B 1 185 ? 12.711 12.328 5.914 1 90.06 185 GLU B O 1
ATOM 3099 N N . ALA B 1 186 ? 11.859 13.969 4.719 1 87.25 186 ALA B N 1
ATOM 3100 C CA . ALA B 1 186 ? 10.555 13.328 4.562 1 87.25 186 ALA B CA 1
ATOM 3101 C C . ALA B 1 186 ? 10.547 12.375 3.365 1 87.25 186 ALA B C 1
ATOM 3103 O O . ALA B 1 186 ? 9.516 11.805 3.021 1 87.25 186 ALA B O 1
ATOM 3104 N N . ASN B 1 187 ? 11.625 12.281 2.658 1 90.31 187 ASN B N 1
ATOM 3105 C CA . ASN B 1 187 ? 11.812 11.398 1.512 1 90.31 187 ASN B CA 1
ATOM 3106 C C . ASN B 1 187 ? 10.883 11.766 0.36 1 90.31 187 ASN B C 1
ATOM 3108 O O . ASN B 1 187 ? 10.32 10.891 -0.296 1 90.31 187 ASN B O 1
ATOM 3112 N N . LEU B 1 188 ? 10.766 13.023 0.197 1 93.06 188 LEU B N 1
ATOM 3113 C CA . LEU B 1 188 ? 9.945 13.508 -0.908 1 93.06 188 LEU B CA 1
ATOM 3114 C C . LEU B 1 188 ? 10.812 13.945 -2.082 1 93.06 188 LEU B C 1
ATOM 3116 O O . LEU B 1 188 ? 10.336 14.023 -3.215 1 93.06 188 LEU B O 1
ATOM 3120 N N . VAL B 1 189 ? 12.078 14.258 -1.738 1 95.56 189 VAL B N 1
ATOM 3121 C CA . VAL B 1 189 ? 13.047 14.602 -2.775 1 95.56 189 VAL B CA 1
ATOM 3122 C C . VAL B 1 189 ? 14.398 13.953 -2.453 1 95.56 189 VAL B C 1
ATOM 3124 O O . VAL B 1 189 ? 14.625 13.508 -1.327 1 95.56 189 VAL B O 1
ATOM 3127 N N . ARG B 1 190 ? 15.125 13.773 -3.447 1 95.75 190 ARG B N 1
ATOM 3128 C CA . ARG B 1 190 ? 16.531 13.414 -3.324 1 95.75 190 ARG B CA 1
ATOM 3129 C C . ARG B 1 190 ? 17.422 14.508 -3.896 1 95.75 190 ARG B C 1
ATOM 3131 O O . ARG B 1 190 ? 17.109 15.094 -4.938 1 95.75 190 ARG B O 1
ATOM 3138 N N . THR B 1 191 ? 18.469 14.75 -3.184 1 96 191 THR B N 1
ATOM 3139 C CA . THR B 1 191 ? 19.391 15.781 -3.646 1 96 191 THR B CA 1
ATOM 3140 C C . THR B 1 191 ? 20.797 15.219 -3.828 1 96 191 THR B C 1
ATOM 3142 O O . THR B 1 191 ? 21.172 14.25 -3.172 1 96 191 THR B O 1
ATOM 3145 N N . GLN B 1 192 ? 21.375 15.617 -4.805 1 93.88 192 GLN B N 1
ATOM 3146 C CA . GLN B 1 192 ? 22.766 15.25 -5.059 1 93.88 192 GLN B CA 1
ATOM 3147 C C . GLN B 1 192 ? 23.609 16.484 -5.418 1 93.88 192 GLN B C 1
ATOM 3149 O O . GLN B 1 192 ? 23.141 17.375 -6.117 1 93.88 192 GLN B O 1
ATOM 3154 N N . LYS B 1 193 ? 24.781 16.469 -4.797 1 89.38 193 LYS B N 1
ATOM 3155 C CA . LYS B 1 193 ? 25.719 17.516 -5.195 1 89.38 193 LYS B CA 1
ATOM 3156 C C . LYS B 1 193 ? 26.328 17.219 -6.562 1 89.38 193 LYS B C 1
ATOM 3158 O O . LYS B 1 193 ? 26.875 16.125 -6.781 1 89.38 193 LYS B O 1
ATOM 3163 N N . ALA B 1 194 ? 26.016 18 -7.484 1 78.06 194 ALA B N 1
ATOM 3164 C CA . ALA B 1 194 ? 26.594 17.859 -8.812 1 78.06 194 ALA B CA 1
ATOM 3165 C C . ALA B 1 194 ? 27.266 19.172 -9.258 1 78.06 194 ALA B C 1
ATOM 3167 O O . ALA B 1 194 ? 26.594 20.203 -9.367 1 78.06 194 ALA B O 1
ATOM 3168 N N . LYS B 1 195 ? 28.469 18.969 -9.539 1 75.56 195 LYS B N 1
ATOM 3169 C CA . LYS B 1 195 ? 29.266 20.109 -9.922 1 75.56 195 LYS B CA 1
ATOM 3170 C C . LYS B 1 195 ? 29.141 21.234 -8.898 1 75.56 195 LYS B C 1
ATOM 3172 O O . LYS B 1 195 ? 29.453 21.047 -7.723 1 75.56 195 LYS B O 1
ATOM 3177 N N . LYS B 1 196 ? 28.641 22.312 -9.297 1 79.88 196 LYS B N 1
ATOM 3178 C CA . LYS B 1 196 ? 28.672 23.484 -8.422 1 79.88 196 LYS B CA 1
ATOM 3179 C C . LYS B 1 196 ? 27.266 23.812 -7.898 1 79.88 196 LYS B C 1
ATOM 3181 O O . LYS B 1 196 ? 26.984 24.969 -7.582 1 79.88 196 LYS B O 1
ATOM 3186 N N . THR B 1 197 ? 26.438 22.672 -7.977 1 90 197 THR B N 1
ATOM 3187 C CA . THR B 1 197 ? 25.109 23 -7.465 1 90 197 THR B CA 1
ATOM 3188 C C . THR B 1 197 ? 24.422 21.781 -6.875 1 90 197 THR B C 1
ATOM 3190 O O . THR B 1 197 ? 24.984 20.672 -6.91 1 90 197 THR B O 1
ATOM 3193 N N . ARG B 1 198 ? 23.344 22.094 -6.184 1 95.62 198 ARG B N 1
ATOM 3194 C CA . ARG B 1 198 ? 22.5 21.062 -5.605 1 95.62 198 ARG B CA 1
ATOM 3195 C C . ARG B 1 198 ? 21.359 20.688 -6.555 1 95.62 198 ARG B C 1
ATOM 3197 O O . ARG B 1 198 ? 20.422 21.469 -6.758 1 95.62 198 ARG B O 1
ATOM 3204 N N . GLU B 1 199 ? 21.516 19.469 -7.215 1 97.38 199 GLU B N 1
ATOM 3205 C CA . GLU B 1 199 ? 20.453 18.953 -8.086 1 97.38 199 GLU B CA 1
ATOM 3206 C C . GLU B 1 199 ? 19.359 18.25 -7.273 1 97.38 199 GLU B C 1
ATOM 3208 O O . GLU B 1 199 ? 19.672 17.531 -6.316 1 97.38 199 GLU B O 1
ATOM 3213 N N . VAL B 1 200 ? 18.109 18.484 -7.688 1 97.81 200 VAL B N 1
ATOM 3214 C CA . VAL B 1 200 ? 16.984 17.984 -6.91 1 97.81 200 VAL B CA 1
ATOM 3215 C C . VAL B 1 200 ? 16.062 17.156 -7.809 1 97.81 200 VAL B C 1
ATOM 3217 O O . VAL B 1 200 ? 15.75 17.562 -8.93 1 97.81 200 VAL B O 1
ATOM 3220 N N . ARG B 1 201 ? 15.703 16 -7.297 1 96.62 201 ARG B N 1
ATOM 3221 C CA . ARG B 1 201 ? 14.75 15.148 -7.988 1 96.62 201 ARG B CA 1
ATOM 3222 C C . ARG B 1 201 ? 13.625 14.719 -7.051 1 96.62 201 ARG B C 1
ATOM 3224 O O . ARG B 1 201 ? 13.852 14.492 -5.863 1 96.62 201 ARG B O 1
ATOM 3231 N N . LEU B 1 202 ? 12.469 14.57 -7.648 1 95.75 202 LEU B N 1
ATOM 3232 C CA . LEU B 1 202 ? 11.359 14.047 -6.859 1 95.75 202 LEU B CA 1
ATOM 3233 C C . LEU B 1 202 ? 11.523 12.547 -6.613 1 95.75 202 LEU B C 1
ATOM 3235 O O . LEU B 1 202 ? 11.969 11.812 -7.5 1 95.75 202 LEU B O 1
ATOM 3239 N N . THR B 1 203 ? 11.242 12.109 -5.414 1 94.56 203 THR B N 1
ATOM 3240 C CA . THR B 1 203 ? 11.008 10.695 -5.172 1 94.56 203 THR B CA 1
ATOM 3241 C C . THR B 1 203 ? 9.586 10.305 -5.574 1 94.56 203 THR B C 1
ATOM 3243 O O . THR B 1 203 ? 8.781 11.164 -5.938 1 94.56 203 THR B O 1
ATOM 3246 N N . LEU B 1 204 ? 9.32 8.992 -5.523 1 95.25 204 LEU B N 1
ATOM 3247 C CA . LEU B 1 204 ? 7.953 8.547 -5.77 1 95.25 204 LEU B CA 1
ATOM 3248 C C . LEU B 1 204 ? 6.984 9.203 -4.793 1 95.25 204 LEU B C 1
ATOM 3250 O O . LEU B 1 204 ? 5.895 9.625 -5.184 1 95.25 204 LEU B O 1
ATOM 3254 N N . GLY B 1 205 ? 7.367 9.234 -3.5 1 93.44 205 GLY B N 1
ATOM 3255 C CA . GLY B 1 205 ? 6.539 9.93 -2.525 1 93.44 205 GLY B CA 1
ATOM 3256 C C . GLY B 1 205 ? 6.262 11.375 -2.9 1 93.44 205 GLY B C 1
ATOM 3257 O O . GLY B 1 205 ? 5.129 11.844 -2.773 1 93.44 205 GLY B O 1
ATOM 3258 N N . GLY B 1 206 ? 7.305 12.078 -3.359 1 93.31 206 GLY B N 1
ATOM 3259 C CA . GLY B 1 206 ? 7.137 13.453 -3.811 1 93.31 206 GLY B CA 1
ATOM 3260 C C . GLY B 1 206 ? 6.188 13.578 -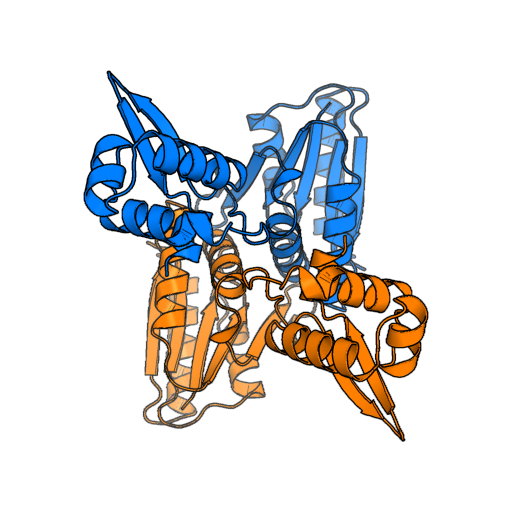4.984 1 93.31 206 GLY B C 1
ATOM 3261 O O . GLY B 1 206 ? 5.344 14.477 -5.012 1 93.31 206 GLY B O 1
ATOM 3262 N N . ARG B 1 207 ? 6.352 12.703 -5.898 1 94 207 ARG B N 1
ATOM 3263 C CA . ARG B 1 207 ? 5.492 12.719 -7.082 1 94 207 ARG B CA 1
ATOM 3264 C C . ARG B 1 207 ? 4.035 12.484 -6.699 1 94 207 ARG B C 1
ATOM 3266 O O . ARG B 1 207 ? 3.137 13.148 -7.227 1 94 207 ARG B O 1
ATOM 3273 N N . LEU B 1 208 ? 3.803 11.578 -5.797 1 93.62 208 LEU B N 1
ATOM 3274 C CA . LEU B 1 208 ? 2.445 11.234 -5.387 1 93.62 208 LEU B CA 1
ATOM 3275 C C . LEU B 1 208 ? 1.808 12.375 -4.605 1 93.62 208 LEU B C 1
ATOM 3277 O O . LEU B 1 208 ? 0.59 12.562 -4.66 1 93.62 208 LEU B O 1
ATOM 3281 N N . ARG B 1 209 ? 2.58 13.125 -3.965 1 90.19 209 ARG B N 1
ATOM 3282 C CA . ARG B 1 209 ? 2.064 14.242 -3.186 1 90.19 209 ARG B CA 1
ATOM 3283 C C . ARG B 1 209 ? 1.671 15.406 -4.094 1 90.19 209 ARG B C 1
ATOM 3285 O O . ARG B 1 209 ? 0.749 16.156 -3.779 1 90.19 209 ARG B O 1
ATOM 3292 N N . LEU B 1 210 ? 2.389 15.641 -5.219 1 87.62 210 LEU B N 1
ATOM 3293 C CA . LEU B 1 210 ? 2.141 16.75 -6.137 1 87.62 210 LEU B CA 1
ATOM 3294 C C . LEU B 1 210 ? 0.903 16.484 -6.988 1 87.62 210 LEU B C 1
ATOM 3296 O O . LEU B 1 210 ? 0.269 17.422 -7.477 1 87.62 210 LEU B O 1
ATOM 3300 N N . GLN B 1 211 ? 0.494 15.242 -7.203 1 71.44 211 GLN B N 1
ATOM 3301 C CA . GLN B 1 211 ? -0.599 14.93 -8.117 1 71.44 211 GLN B CA 1
ATOM 3302 C C . GLN B 1 211 ? -1.938 14.906 -7.391 1 71.44 211 GLN B C 1
ATOM 3304 O O . GLN B 1 211 ? -1.996 14.609 -6.195 1 71.44 211 GLN B O 1
#